Protein AF-A0A3N5ZFG3-F1 (afdb_monomer_lite)

Structure (mmCIF, N/CA/C/O backbone):
data_AF-A0A3N5ZFG3-F1
#
_entry.id   AF-A0A3N5ZFG3-F1
#
loop_
_atom_site.group_PDB
_atom_site.id
_atom_site.type_symbol
_atom_site.label_atom_id
_atom_site.label_alt_id
_atom_site.label_comp_id
_atom_site.label_asym_id
_atom_site.label_entity_id
_atom_site.label_seq_id
_atom_site.pdbx_PDB_ins_code
_atom_site.Cartn_x
_atom_site.Cartn_y
_atom_site.Cartn_z
_atom_site.occupancy
_atom_site.B_iso_or_equiv
_atom_site.auth_seq_id
_atom_site.auth_comp_id
_atom_site.auth_asym_id
_atom_site.auth_atom_id
_atom_site.pdbx_PDB_model_num
ATOM 1 N N . THR A 1 1 ? -42.993 -29.174 36.769 1.00 38.47 1 THR A N 1
ATOM 2 C CA . THR A 1 1 ? -41.606 -29.182 36.263 1.00 38.47 1 THR A CA 1
ATOM 3 C C . THR A 1 1 ? -41.515 -28.171 35.137 1.00 38.47 1 THR A C 1
ATOM 5 O O . THR A 1 1 ? -41.953 -28.451 34.031 1.00 38.47 1 THR A O 1
ATOM 8 N N . GLY A 1 2 ? -41.092 -26.941 35.447 1.00 38.31 2 GLY A N 1
ATOM 9 C CA . GLY A 1 2 ? -40.913 -25.899 34.428 1.00 38.31 2 GLY A CA 1
ATOM 10 C C . GLY A 1 2 ? -39.772 -26.259 33.468 1.00 38.31 2 GLY A C 1
ATOM 11 O O . GLY A 1 2 ? -38.894 -27.032 33.862 1.00 38.31 2 GLY A O 1
ATOM 12 N N . PRO A 1 3 ? -39.778 -25.748 32.225 1.00 35.75 3 PRO A N 1
ATOM 13 C CA . PRO A 1 3 ? -38.678 -25.976 31.302 1.00 35.75 3 PRO A CA 1
ATOM 14 C C . PRO A 1 3 ? -37.416 -25.351 31.898 1.00 35.75 3 PRO A C 1
ATOM 16 O O . PRO A 1 3 ? -37.413 -24.185 32.291 1.00 35.75 3 PRO A O 1
ATOM 19 N N . ALA A 1 4 ? -36.367 -26.160 32.025 1.00 33.09 4 ALA A N 1
ATOM 20 C CA . ALA A 1 4 ? -35.068 -25.707 32.488 1.00 33.09 4 ALA A CA 1
ATOM 21 C C . ALA A 1 4 ? -34.578 -24.571 31.580 1.00 33.09 4 ALA A C 1
ATOM 23 O O . ALA A 1 4 ? -34.534 -24.732 30.358 1.00 33.09 4 ALA A O 1
ATOM 24 N N . SER A 1 5 ? -34.217 -23.434 32.181 1.00 30.77 5 SER A N 1
ATOM 25 C CA . SER A 1 5 ? -33.457 -22.390 31.496 1.00 30.77 5 SER A CA 1
ATOM 26 C C . SER A 1 5 ? -32.253 -23.034 30.806 1.00 30.77 5 SER A C 1
ATOM 28 O O . SER A 1 5 ? -31.533 -23.794 31.464 1.00 30.77 5 SER A O 1
ATOM 30 N N . PRO A 1 6 ? -32.009 -22.761 29.513 1.00 35.91 6 PRO A N 1
ATOM 31 C CA . PRO A 1 6 ? -30.806 -23.245 28.864 1.00 35.91 6 PRO A CA 1
ATOM 32 C C . PRO A 1 6 ? -29.615 -22.658 29.622 1.00 35.91 6 PRO A C 1
ATOM 34 O O . PRO A 1 6 ? -29.534 -21.445 29.825 1.00 35.91 6 PRO A O 1
ATOM 37 N N . ALA A 1 7 ? -28.733 -23.534 30.105 1.00 31.91 7 ALA A N 1
ATOM 38 C CA . ALA A 1 7 ? -27.480 -23.133 30.722 1.00 31.91 7 ALA A CA 1
ATOM 39 C C . ALA A 1 7 ? -26.783 -22.134 29.790 1.00 31.91 7 ALA A C 1
ATOM 41 O O . ALA A 1 7 ? -26.634 -22.404 28.596 1.00 31.91 7 ALA A O 1
ATOM 42 N N . ALA A 1 8 ? -26.419 -20.967 30.324 1.00 31.44 8 ALA A N 1
ATOM 43 C CA . ALA A 1 8 ? -25.706 -19.945 29.578 1.00 31.44 8 ALA A CA 1
ATOM 44 C C . ALA A 1 8 ? -24.467 -20.583 28.937 1.00 31.44 8 ALA A C 1
ATOM 46 O O . ALA A 1 8 ? -23.589 -21.083 29.643 1.00 31.44 8 ALA A O 1
ATOM 47 N N . SER A 1 9 ? -24.413 -20.593 27.601 1.00 38.56 9 SER A N 1
ATOM 48 C CA . SER A 1 9 ? -23.176 -20.877 26.875 1.00 38.56 9 SER A CA 1
ATOM 49 C C . SER A 1 9 ? -22.059 -20.024 27.486 1.00 38.56 9 SER A C 1
ATOM 51 O O . SER A 1 9 ? -22.320 -18.854 27.784 1.00 38.56 9 SER A O 1
ATOM 53 N N . PRO A 1 10 ? -20.839 -20.562 27.682 1.00 42.78 10 PRO A N 1
ATOM 54 C CA . PRO A 1 10 ? -19.729 -19.765 28.193 1.00 42.78 10 PRO A CA 1
ATOM 55 C C . PRO A 1 10 ? -19.615 -18.499 27.341 1.00 42.78 10 PRO A C 1
ATOM 57 O O . PRO A 1 10 ? -19.587 -18.590 26.110 1.00 42.78 10 PRO A O 1
ATOM 60 N N . ALA A 1 11 ? -19.648 -17.333 27.995 1.00 57.22 11 ALA A N 1
ATOM 61 C CA . ALA A 1 11 ? -19.625 -16.043 27.318 1.00 57.22 11 ALA A CA 1
ATOM 62 C C . ALA A 1 11 ? -18.435 -16.018 26.351 1.00 57.22 11 ALA A C 1
ATOM 64 O O . ALA A 1 11 ? -17.303 -16.327 26.730 1.00 57.22 11 ALA A O 1
ATOM 65 N N . ALA A 1 12 ? -18.711 -15.747 25.076 1.00 64.56 12 ALA A N 1
ATOM 66 C CA . ALA A 1 12 ? -17.671 -15.706 24.064 1.00 64.56 12 ALA A CA 1
ATOM 67 C C . ALA A 1 12 ? -16.630 -14.631 24.429 1.00 64.56 12 ALA A C 1
ATOM 69 O O . ALA A 1 12 ? -17.005 -13.589 24.963 1.00 64.56 12 ALA A O 1
ATOM 70 N N . PRO A 1 13 ? -15.335 -14.863 24.157 1.00 75.25 13 PRO A N 1
ATOM 71 C CA . PRO A 1 13 ? -14.285 -13.946 24.582 1.00 75.25 13 PRO A CA 1
ATOM 72 C C . PRO A 1 13 ? -14.446 -12.576 23.915 1.00 75.25 13 PRO A C 1
ATOM 74 O O . PRO A 1 13 ? -14.653 -12.501 22.701 1.00 75.25 13 PRO A O 1
ATOM 77 N N . ALA A 1 14 ? -14.309 -11.513 24.711 1.00 90.12 14 ALA A N 1
ATOM 78 C CA . ALA A 1 14 ? -14.289 -10.140 24.226 1.00 90.12 14 ALA A CA 1
ATOM 79 C C . ALA A 1 14 ? -13.096 -9.903 23.286 1.00 90.12 14 ALA A C 1
ATOM 81 O O . ALA A 1 14 ? -12.023 -10.510 23.430 1.00 90.12 14 ALA A O 1
ATOM 82 N N . VAL A 1 15 ? -13.293 -9.011 22.318 1.00 96.44 15 VAL A N 1
ATOM 83 C CA . VAL A 1 15 ? -12.288 -8.651 21.316 1.00 96.44 15 VAL A CA 1
ATOM 84 C C . VAL A 1 15 ? -12.181 -7.133 21.224 1.00 96.44 15 VAL A C 1
ATOM 86 O O . VAL A 1 15 ? -13.189 -6.435 21.182 1.00 96.44 15 VAL A O 1
ATOM 89 N N . ALA A 1 16 ? -10.959 -6.619 21.165 1.00 98.19 16 ALA A N 1
ATOM 90 C CA . ALA A 1 16 ? -10.675 -5.215 20.919 1.00 98.19 16 ALA A CA 1
ATOM 91 C C . ALA A 1 16 ? -9.836 -5.065 19.647 1.00 98.19 16 ALA A C 1
ATOM 93 O O . ALA A 1 16 ? -8.921 -5.849 19.405 1.00 98.19 16 ALA A O 1
ATOM 94 N N . VAL A 1 17 ? -10.132 -4.046 18.850 1.00 98.50 17 VAL A N 1
ATOM 95 C CA . VAL A 1 17 ? -9.359 -3.637 17.681 1.00 98.50 17 VAL A CA 1
ATOM 96 C C . VAL A 1 17 ? -8.855 -2.224 17.929 1.00 98.50 17 VAL A C 1
ATOM 98 O O . VAL A 1 17 ? -9.651 -1.309 18.145 1.00 98.50 17 VAL A O 1
ATOM 101 N N . PHE A 1 18 ? -7.537 -2.062 17.908 1.00 98.50 18 PHE A N 1
ATOM 102 C CA . PHE A 1 18 ? -6.861 -0.779 18.024 1.00 98.50 18 PHE A CA 1
ATOM 103 C C . PHE A 1 18 ? -6.204 -0.442 16.688 1.00 98.50 18 PHE A C 1
ATOM 105 O O . PHE A 1 18 ? -5.164 -0.993 16.326 1.00 98.50 18 PHE A O 1
ATOM 112 N N . GLY A 1 19 ? -6.859 0.432 15.940 1.00 98.06 19 GLY A N 1
ATOM 113 C CA . GLY A 1 19 ? -6.378 0.961 14.682 1.00 98.06 19 GLY A CA 1
ATOM 114 C C . GLY A 1 19 ? -5.480 2.173 14.886 1.00 98.06 19 GLY A C 1
ATOM 115 O O . GLY A 1 19 ? -5.838 3.093 15.624 1.00 98.06 19 GLY A O 1
ATOM 116 N N . VAL A 1 20 ? -4.335 2.187 14.210 1.00 97.69 20 VAL A N 1
ATOM 117 C CA . VAL A 1 20 ? -3.479 3.371 14.077 1.00 97.69 20 VAL A CA 1
ATOM 118 C C . VAL A 1 20 ? -3.324 3.650 12.591 1.00 97.69 20 VAL A C 1
ATOM 120 O O . VAL A 1 20 ? -2.721 2.847 11.894 1.00 97.69 20 VAL A O 1
ATOM 123 N N . ASP A 1 21 ? -3.893 4.741 12.098 1.00 95.88 21 ASP A N 1
ATOM 124 C CA . ASP A 1 21 ? -3.828 5.138 10.688 1.00 95.88 21 ASP A CA 1
ATOM 125 C C . ASP A 1 21 ? -2.370 5.445 10.314 1.00 95.88 21 ASP A C 1
ATOM 127 O O . ASP A 1 21 ? -1.696 6.223 11.000 1.00 95.88 21 ASP A O 1
ATOM 131 N N . ALA A 1 22 ? -1.879 4.782 9.268 1.00 95.50 22 ALA A N 1
ATOM 132 C CA . ALA A 1 22 ? -0.536 4.948 8.711 1.00 95.50 22 ALA A CA 1
ATOM 133 C C . ALA A 1 22 ? 0.691 4.565 9.587 1.00 95.50 22 ALA A C 1
ATOM 135 O O . ALA A 1 22 ? 1.795 5.106 9.417 1.00 95.50 22 ALA A O 1
ATOM 136 N N . ALA A 1 23 ? 0.540 3.630 10.528 1.00 96.44 23 ALA A N 1
ATOM 137 C CA . ALA A 1 23 ? 1.638 3.108 11.341 1.00 96.44 23 ALA A CA 1
ATOM 138 C C . ALA A 1 23 ? 2.406 1.959 10.662 1.00 96.44 23 ALA A C 1
ATOM 140 O O . ALA A 1 23 ? 1.821 1.010 10.149 1.00 96.44 23 ALA A O 1
ATOM 141 N N . ASP A 1 24 ? 3.738 1.983 10.769 1.00 92.88 24 ASP A N 1
ATOM 142 C CA . ASP A 1 24 ? 4.634 1.015 10.126 1.00 92.88 24 ASP A CA 1
ATOM 143 C C . ASP A 1 24 ? 5.626 0.376 11.116 1.00 92.88 24 ASP A C 1
ATOM 145 O O . ASP A 1 24 ? 6.181 1.042 11.999 1.00 92.88 24 ASP A O 1
ATOM 149 N N . TRP A 1 25 ? 5.895 -0.925 10.946 1.00 93.00 25 TRP A N 1
ATOM 150 C CA . TRP A 1 25 ? 6.810 -1.674 11.813 1.00 93.00 25 TRP A CA 1
ATOM 151 C C . TRP A 1 25 ? 8.238 -1.137 11.828 1.00 93.00 25 TRP A C 1
ATOM 153 O O . TRP A 1 25 ? 8.874 -1.195 12.873 1.00 93.00 25 TRP A O 1
ATOM 163 N N . ARG A 1 26 ? 8.751 -0.603 10.721 1.00 90.50 26 ARG A N 1
ATOM 164 C CA . ARG A 1 26 ? 10.118 -0.072 10.627 1.00 90.50 26 ARG A CA 1
ATOM 165 C C . ARG A 1 26 ? 10.278 1.173 11.482 1.00 90.50 26 ARG A C 1
ATOM 167 O O . ARG A 1 26 ? 11.269 1.299 12.196 1.00 90.50 26 ARG A O 1
ATOM 174 N N . THR A 1 27 ? 9.294 2.071 11.440 1.00 92.25 27 THR A N 1
ATOM 175 C CA . THR A 1 27 ? 9.294 3.271 12.285 1.00 92.25 27 THR A CA 1
ATOM 176 C C . THR A 1 27 ? 9.166 2.883 13.752 1.00 92.25 27 THR A C 1
ATOM 178 O O . THR A 1 27 ? 9.900 3.404 14.590 1.00 92.25 27 THR A O 1
ATOM 181 N N . ILE A 1 28 ? 8.292 1.921 14.068 1.00 95.06 28 ILE A N 1
ATOM 182 C CA . ILE A 1 28 ? 8.171 1.385 15.429 1.00 95.06 28 ILE A CA 1
ATOM 183 C C . ILE A 1 28 ? 9.506 0.794 15.888 1.00 95.06 28 ILE A C 1
ATOM 185 O O . ILE A 1 28 ? 10.010 1.208 16.925 1.00 95.06 28 ILE A O 1
ATOM 189 N N . ASP A 1 29 ? 10.117 -0.108 15.120 1.00 92.56 29 ASP A N 1
ATOM 190 C CA . ASP A 1 29 ? 11.376 -0.774 15.474 1.00 92.56 29 ASP A CA 1
ATOM 191 C C . ASP A 1 29 ? 12.522 0.229 15.690 1.00 92.56 29 ASP A C 1
ATOM 193 O O . ASP A 1 29 ? 13.273 0.116 16.664 1.00 92.56 29 ASP A O 1
ATOM 197 N N . ALA A 1 30 ? 12.613 1.262 14.845 1.00 90.69 30 ALA A N 1
ATOM 198 C CA . ALA A 1 30 ? 13.563 2.355 15.026 1.00 90.69 30 ALA A CA 1
ATOM 199 C C . ALA A 1 30 ? 13.343 3.089 16.362 1.00 90.69 30 ALA A C 1
ATOM 201 O O . ALA A 1 30 ? 14.294 3.324 17.108 1.00 90.69 30 ALA A O 1
ATOM 202 N N . LEU A 1 31 ? 12.094 3.394 16.722 1.00 93.56 31 LEU A N 1
ATOM 203 C CA . LEU A 1 31 ? 11.762 4.062 17.985 1.00 93.56 31 LEU A CA 1
ATOM 204 C C . LEU A 1 31 ? 11.946 3.159 19.215 1.00 93.56 31 LEU A C 1
ATOM 206 O O . LEU A 1 31 ? 12.363 3.648 20.269 1.00 93.56 31 LEU A O 1
ATOM 210 N N . LEU A 1 32 ? 11.694 1.853 19.085 1.00 92.62 32 LEU A N 1
ATOM 211 C CA . LEU A 1 32 ? 11.932 0.863 20.139 1.00 92.62 32 LEU A CA 1
ATOM 212 C C . LEU A 1 32 ? 13.416 0.774 20.505 1.00 92.62 32 LEU A C 1
ATOM 214 O O . LEU A 1 32 ? 13.751 0.690 21.686 1.00 92.62 32 LEU A O 1
ATOM 218 N N . SER A 1 33 ? 14.306 0.853 19.510 1.00 80.62 33 SER A N 1
ATOM 219 C CA . SER A 1 33 ? 15.760 0.849 19.728 1.00 80.62 33 SER A CA 1
ATOM 220 C C . SER A 1 33 ? 16.240 2.011 20.613 1.00 80.62 33 SER A C 1
ATOM 222 O O . SER A 1 33 ? 17.230 1.883 21.330 1.00 80.62 33 SER A O 1
ATOM 224 N N . GLY A 1 34 ? 15.484 3.114 20.635 1.00 78.56 34 GLY A N 1
ATOM 225 C CA . GLY A 1 34 ? 15.702 4.272 21.502 1.00 78.56 34 GLY A CA 1
ATOM 226 C C . GLY A 1 34 ? 15.011 4.195 22.870 1.00 78.56 34 GLY A C 1
ATOM 227 O O . GLY A 1 34 ? 14.953 5.207 23.566 1.00 78.56 34 GLY A O 1
ATOM 228 N N . GLY A 1 35 ? 14.441 3.045 23.251 1.00 81.94 35 GLY A N 1
ATOM 229 C CA . GLY A 1 35 ? 13.757 2.852 24.536 1.00 81.94 35 GLY A CA 1
ATOM 230 C C . GLY A 1 35 ? 12.383 3.528 24.637 1.00 81.94 35 GLY A C 1
ATOM 231 O O . GLY A 1 35 ? 11.918 3.816 25.740 1.00 81.94 35 GLY A O 1
ATOM 232 N N . ARG A 1 36 ? 11.737 3.822 23.501 1.00 85.00 36 ARG A N 1
ATOM 233 C CA . ARG A 1 36 ? 10.403 4.445 23.433 1.00 85.00 36 ARG A CA 1
ATOM 234 C C . ARG A 1 36 ? 9.318 3.384 23.205 1.00 85.00 36 ARG A C 1
ATOM 236 O O . ARG A 1 36 ? 9.625 2.222 22.978 1.00 85.00 36 ARG A O 1
ATOM 243 N N . LEU A 1 37 ? 8.052 3.806 23.235 1.00 96.50 37 LEU A N 1
ATOM 244 C CA . LEU A 1 37 ? 6.869 3.004 22.878 1.00 96.50 37 LEU A CA 1
ATOM 245 C C . LEU A 1 37 ? 6.694 1.700 23.699 1.00 96.50 37 LEU A C 1
ATOM 247 O O . LEU A 1 37 ? 6.733 0.598 23.145 1.00 96.50 37 LEU A O 1
ATOM 251 N N . PRO A 1 38 ? 6.544 1.779 25.035 1.00 95.69 38 PRO A N 1
ATOM 252 C CA . PRO A 1 38 ? 6.457 0.600 25.899 1.00 95.69 38 PRO A CA 1
ATOM 253 C C . PRO A 1 38 ? 5.325 -0.382 25.556 1.00 95.69 38 PRO A C 1
ATOM 255 O O . PRO A 1 38 ? 5.500 -1.584 25.778 1.00 95.69 38 PRO A O 1
ATOM 258 N N . ALA A 1 39 ? 4.173 0.071 25.051 1.00 96.56 39 ALA A N 1
ATOM 259 C CA . ALA A 1 39 ? 3.087 -0.841 24.682 1.00 96.56 39 ALA A CA 1
ATOM 260 C C . ALA A 1 39 ? 3.424 -1.619 23.397 1.00 96.56 39 ALA A C 1
ATOM 262 O O . ALA A 1 39 ? 3.303 -2.848 23.369 1.00 96.56 39 ALA A O 1
ATOM 263 N N . PHE A 1 40 ? 3.943 -0.938 22.372 1.00 96.56 40 PHE A N 1
ATOM 264 C CA . PHE A 1 40 ? 4.449 -1.569 21.153 1.00 96.56 40 PHE A CA 1
ATOM 265 C C . PHE A 1 40 ? 5.655 -2.472 21.419 1.00 96.56 40 PHE A C 1
ATOM 267 O O . PHE A 1 40 ? 5.766 -3.518 20.785 1.00 96.56 40 PHE A O 1
ATOM 274 N N . ALA A 1 41 ? 6.521 -2.141 22.382 1.00 95.06 41 ALA A N 1
ATOM 275 C CA . ALA A 1 41 ? 7.635 -3.000 22.782 1.00 95.06 41 ALA A CA 1
ATOM 276 C C . ALA A 1 41 ? 7.132 -4.366 23.273 1.00 95.06 41 ALA A C 1
ATOM 278 O O . ALA A 1 41 ? 7.614 -5.413 22.835 1.00 95.06 41 ALA A O 1
ATOM 279 N N . ARG A 1 42 ? 6.109 -4.359 24.139 1.00 94.38 42 ARG A N 1
ATOM 280 C CA . ARG A 1 42 ? 5.483 -5.585 24.656 1.00 94.38 42 ARG A CA 1
ATOM 281 C C . ARG A 1 42 ? 4.755 -6.360 23.564 1.00 94.38 42 ARG A C 1
ATOM 283 O O . ARG A 1 42 ? 4.887 -7.580 23.507 1.00 94.38 42 ARG A O 1
ATOM 290 N N . LEU A 1 43 ? 4.066 -5.670 22.650 1.00 92.12 43 LEU A N 1
ATOM 291 C CA . LEU A 1 43 ? 3.521 -6.307 21.448 1.00 92.12 43 LEU A CA 1
ATOM 292 C C . LEU A 1 43 ? 4.625 -6.982 20.633 1.00 92.12 43 LEU A C 1
ATOM 294 O O . LEU A 1 43 ? 4.502 -8.153 20.288 1.00 92.12 43 LEU A O 1
ATOM 298 N N . ARG A 1 44 ? 5.733 -6.293 20.359 1.00 90.19 44 ARG A N 1
ATOM 299 C CA . ARG A 1 44 ? 6.827 -6.831 19.544 1.00 90.19 44 ARG A CA 1
ATOM 300 C C . ARG A 1 44 ? 7.450 -8.088 20.158 1.00 90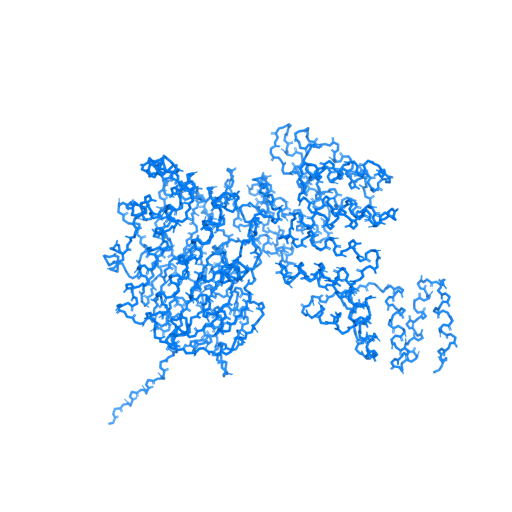.19 44 ARG A C 1
ATOM 302 O O . ARG A 1 44 ? 7.820 -8.998 19.423 1.00 90.19 44 ARG A O 1
ATOM 309 N N . GLN A 1 45 ? 7.542 -8.141 21.486 1.00 88.88 45 GLN A N 1
ATOM 310 C CA . GLN A 1 45 ? 8.197 -9.222 22.226 1.00 88.88 45 GLN A CA 1
ATOM 311 C C . GLN A 1 45 ? 7.295 -10.411 22.560 1.00 88.88 45 GLN A C 1
ATOM 313 O O . GLN A 1 45 ? 7.826 -11.479 22.861 1.00 88.88 45 GLN A O 1
ATOM 318 N N . ALA A 1 46 ? 5.969 -10.246 22.562 1.00 85.31 46 ALA A N 1
ATOM 319 C CA . ALA A 1 46 ? 5.100 -11.256 23.154 1.00 85.31 46 ALA A CA 1
ATOM 320 C C . ALA A 1 46 ? 3.736 -11.441 22.457 1.00 85.31 46 ALA A C 1
ATOM 322 O O . ALA A 1 46 ? 2.732 -11.758 23.102 1.00 85.31 46 ALA A O 1
ATOM 323 N N . SER A 1 47 ? 3.696 -11.236 21.134 1.00 87.06 47 SER A N 1
ATOM 324 C CA . SER A 1 47 ? 2.476 -11.323 20.320 1.00 87.06 47 SER A CA 1
ATOM 325 C C . SER A 1 47 ? 2.627 -12.167 19.053 1.00 87.06 47 SER A C 1
ATOM 327 O O . SER A 1 47 ? 3.726 -12.497 18.597 1.00 87.06 47 SER A O 1
ATOM 329 N N . LEU A 1 48 ? 1.475 -12.494 18.474 1.00 94.38 48 LEU A N 1
ATOM 330 C CA . LEU A 1 48 ? 1.359 -12.916 17.087 1.00 94.38 48 LEU A CA 1
ATOM 331 C C . LEU A 1 48 ? 1.395 -11.660 16.208 1.00 94.38 48 LEU A C 1
ATOM 333 O O . LEU A 1 48 ? 0.587 -10.759 16.415 1.00 94.38 48 LEU A O 1
ATOM 337 N N . ARG A 1 49 ? 2.313 -11.584 15.246 1.00 94.00 49 ARG A N 1
ATOM 338 C CA . ARG A 1 49 ? 2.563 -10.387 14.426 1.00 94.00 49 ARG A CA 1
ATOM 339 C C . ARG A 1 49 ? 2.582 -10.708 12.940 1.00 94.00 49 ARG A C 1
ATOM 341 O O . ARG A 1 49 ? 2.771 -11.853 12.564 1.00 94.00 49 ARG A O 1
ATOM 348 N N . GLY A 1 50 ? 2.417 -9.693 12.110 1.00 93.31 50 GLY A N 1
ATOM 349 C CA . GLY A 1 50 ? 2.553 -9.768 10.662 1.00 93.31 50 GLY A CA 1
ATOM 350 C C . GLY A 1 50 ? 2.557 -8.371 10.053 1.00 93.31 50 GLY A C 1
ATOM 351 O O . GLY A 1 50 ? 2.526 -7.368 10.773 1.00 93.31 50 GLY A O 1
ATOM 352 N N . THR A 1 51 ? 2.560 -8.301 8.730 1.00 93.69 51 THR A N 1
ATOM 353 C CA . THR A 1 51 ? 2.482 -7.035 7.990 1.00 93.69 51 THR A CA 1
ATOM 354 C C . THR A 1 51 ? 1.135 -6.964 7.301 1.00 93.69 51 THR A C 1
ATOM 356 O O . THR A 1 51 ? 0.822 -7.827 6.480 1.00 93.69 51 THR A O 1
ATOM 359 N N . LEU A 1 52 ? 0.327 -5.955 7.624 1.00 96.44 52 LEU A N 1
ATOM 360 C CA . LEU A 1 52 ? -0.891 -5.711 6.861 1.00 96.44 52 LEU A CA 1
ATOM 361 C C . LEU A 1 52 ? -0.489 -5.072 5.529 1.00 96.44 52 LEU A C 1
ATOM 363 O O . LEU A 1 52 ? 0.269 -4.107 5.524 1.00 96.44 52 LEU A O 1
ATOM 367 N N . ARG A 1 53 ? -0.947 -5.634 4.407 1.00 94.88 53 ARG A N 1
ATOM 368 C CA . ARG A 1 53 ? -0.710 -5.082 3.066 1.00 94.88 53 ARG A CA 1
ATOM 369 C C . ARG A 1 53 ? -2.038 -4.692 2.428 1.00 94.88 53 ARG A C 1
ATOM 371 O O . ARG A 1 53 ? -2.875 -5.562 2.180 1.00 94.88 53 ARG A O 1
ATOM 378 N N . ALA A 1 54 ? -2.207 -3.407 2.145 1.00 93.00 54 ALA A N 1
ATOM 379 C CA . ALA A 1 54 ? -3.324 -2.882 1.372 1.00 93.00 54 ALA A CA 1
ATOM 380 C C . ALA A 1 54 ? -2.922 -2.672 -0.092 1.00 93.00 54 ALA A C 1
ATOM 382 O O . ALA A 1 54 ? -1.773 -2.351 -0.399 1.00 93.00 54 ALA A O 1
ATOM 383 N N . ASP A 1 55 ? -3.878 -2.847 -1.002 1.00 87.81 55 ASP A N 1
ATOM 384 C CA . ASP A 1 55 ? -3.687 -2.501 -2.407 1.00 87.81 55 ASP A CA 1
ATOM 385 C C . ASP A 1 55 ? -4.198 -1.073 -2.664 1.00 87.81 55 ASP A C 1
ATOM 387 O O . ASP A 1 55 ? -5.187 -0.666 -2.048 1.00 87.81 55 ASP A O 1
ATOM 391 N N . PRO A 1 56 ? -3.557 -0.298 -3.560 1.00 84.88 56 PRO A N 1
ATOM 392 C CA . PRO A 1 56 ? -4.020 1.049 -3.862 1.00 84.88 56 PRO A CA 1
ATOM 393 C C . PRO A 1 56 ? -5.422 1.067 -4.512 1.00 84.88 56 PRO A C 1
ATOM 395 O O . PRO A 1 56 ? -5.815 0.080 -5.144 1.00 84.88 56 PRO A O 1
ATOM 398 N N . PRO A 1 57 ? -6.157 2.190 -4.421 1.00 86.12 57 PRO A N 1
ATOM 399 C CA . PRO A 1 57 ? -5.736 3.468 -3.847 1.00 86.12 57 PRO A CA 1
ATOM 400 C C . PRO A 1 57 ? -5.658 3.417 -2.314 1.00 86.12 57 PRO A C 1
ATOM 402 O O . PRO A 1 57 ? -6.572 2.940 -1.642 1.00 86.12 57 PRO A O 1
ATOM 405 N N . LEU A 1 58 ? -4.537 3.897 -1.763 1.00 88.12 58 LEU A N 1
ATOM 406 C CA . LEU A 1 58 ? -4.233 3.833 -0.329 1.00 88.12 58 LEU A CA 1
ATOM 407 C C . LEU A 1 58 ? -4.937 4.970 0.422 1.00 88.12 58 LEU A C 1
ATOM 409 O O . LEU A 1 58 ? -4.292 5.905 0.887 1.00 88.12 58 LEU A O 1
ATOM 413 N N . LEU A 1 59 ? -6.269 4.910 0.465 1.00 88.00 59 LEU A N 1
ATOM 414 C CA . LEU A 1 59 ? -7.123 5.899 1.120 1.00 88.00 59 LEU A CA 1
ATOM 415 C C . LEU A 1 59 ? -7.809 5.270 2.334 1.00 88.00 59 LEU A C 1
ATOM 417 O O . LEU A 1 59 ? -8.556 4.293 2.194 1.00 88.00 59 LEU A O 1
ATOM 421 N N . SER A 1 60 ? -7.618 5.874 3.507 1.00 91.94 60 SER A N 1
ATOM 422 C CA . SER A 1 60 ? -8.086 5.350 4.793 1.00 91.94 60 SER A CA 1
ATOM 423 C C . SER A 1 60 ? -9.586 4.979 4.795 1.00 91.94 60 SER A C 1
ATOM 425 O O . SER A 1 60 ? -9.916 3.854 5.182 1.00 91.94 60 SER A O 1
ATOM 427 N N . PRO A 1 61 ? -10.535 5.788 4.269 1.00 91.56 61 PRO A N 1
ATOM 428 C CA . PRO A 1 61 ? -11.951 5.406 4.246 1.00 91.56 61 PRO A CA 1
ATOM 429 C C . PRO A 1 61 ? -12.236 4.092 3.511 1.00 91.56 61 PRO A C 1
ATOM 431 O O . PRO A 1 61 ? -13.138 3.354 3.912 1.00 91.56 61 PRO A O 1
ATOM 434 N N . ILE A 1 62 ? -11.478 3.778 2.458 1.00 93.31 62 ILE A N 1
ATOM 435 C CA . ILE A 1 62 ? -11.635 2.537 1.691 1.00 93.31 62 ILE A CA 1
ATOM 436 C C . ILE A 1 62 ? -11.142 1.359 2.530 1.00 93.31 62 ILE A C 1
ATOM 438 O O . ILE A 1 62 ? -11.878 0.390 2.744 1.00 93.31 62 ILE A O 1
ATOM 442 N N . ILE A 1 63 ? -9.912 1.456 3.042 1.00 96.38 63 ILE A N 1
ATOM 443 C CA . ILE A 1 63 ? -9.249 0.338 3.712 1.00 96.38 63 ILE A CA 1
ATOM 444 C C . ILE A 1 63 ? -9.891 0.061 5.078 1.00 96.38 63 ILE A C 1
ATOM 446 O O . ILE A 1 63 ? -10.234 -1.085 5.369 1.00 96.38 63 ILE A O 1
ATOM 450 N N . TRP A 1 64 ? -10.163 1.083 5.894 1.00 97.31 64 TRP A N 1
ATOM 451 C CA . TRP A 1 64 ? -10.819 0.904 7.197 1.00 97.31 64 TRP A CA 1
ATOM 452 C C . TRP A 1 64 ? -12.263 0.403 7.080 1.00 97.31 64 TRP A C 1
ATOM 454 O O . TRP A 1 64 ? -12.727 -0.338 7.955 1.00 97.31 64 TRP A O 1
ATOM 464 N N . THR A 1 65 ? -12.973 0.734 5.993 1.00 97.25 65 THR A N 1
ATOM 465 C CA . THR A 1 65 ? -14.289 0.134 5.708 1.00 97.25 65 THR A CA 1
ATOM 466 C C . THR A 1 65 ? -14.146 -1.320 5.257 1.00 97.25 65 THR A C 1
ATOM 468 O O . THR A 1 65 ? -14.919 -2.170 5.704 1.00 97.25 65 THR A O 1
ATOM 471 N N . THR A 1 66 ? -13.133 -1.646 4.448 1.00 98.00 66 THR A N 1
ATOM 472 C CA . THR A 1 66 ? -12.798 -3.035 4.087 1.00 98.00 66 THR A CA 1
ATOM 473 C C . THR A 1 66 ? -12.524 -3.868 5.346 1.00 98.00 66 THR A C 1
ATOM 475 O O . THR A 1 66 ? -13.105 -4.939 5.511 1.00 98.00 66 THR A O 1
ATOM 478 N N . ILE A 1 67 ? -11.732 -3.347 6.290 1.00 98.44 67 ILE A N 1
ATOM 479 C CA . ILE A 1 67 ? -11.435 -3.992 7.582 1.00 98.44 67 ILE A CA 1
ATOM 480 C C . ILE A 1 67 ? -12.711 -4.214 8.401 1.00 98.44 67 ILE A C 1
ATOM 482 O O . ILE A 1 67 ? -12.933 -5.307 8.924 1.00 98.44 67 ILE A O 1
ATOM 486 N N . ALA A 1 68 ? -13.565 -3.192 8.510 1.00 98.25 68 ALA A N 1
ATOM 487 C CA . ALA A 1 68 ? -14.781 -3.254 9.321 1.00 98.25 68 ALA A CA 1
ATOM 488 C C . ALA A 1 68 ? -15.879 -4.143 8.733 1.00 98.25 68 ALA A C 1
ATOM 490 O O . ALA A 1 68 ? -16.765 -4.562 9.475 1.00 98.25 68 ALA A O 1
ATOM 491 N N . THR A 1 69 ? -15.853 -4.409 7.426 1.00 98.25 69 THR A N 1
ATOM 492 C CA . THR A 1 69 ? -16.909 -5.156 6.724 1.00 98.25 69 THR A CA 1
ATOM 493 C C . THR A 1 69 ? -16.454 -6.523 6.224 1.00 98.25 69 THR A C 1
ATOM 495 O O . THR A 1 69 ? -17.297 -7.371 5.946 1.00 98.25 69 THR A O 1
ATOM 498 N N . GLY A 1 70 ? -15.144 -6.769 6.103 1.00 97.88 70 GLY A N 1
ATOM 499 C CA . GLY A 1 70 ? -14.602 -7.971 5.463 1.00 97.88 70 GLY A CA 1
ATOM 500 C C . GLY A 1 70 ? -14.980 -8.087 3.982 1.00 97.88 70 GLY A C 1
ATOM 501 O O . GLY A 1 70 ? -14.953 -9.188 3.434 1.00 97.88 70 GLY A O 1
ATOM 502 N N . ARG A 1 71 ? -15.389 -6.979 3.350 1.00 97.19 71 ARG A N 1
ATOM 503 C CA . ARG A 1 71 ? -15.906 -6.908 1.977 1.00 97.19 71 ARG A CA 1
ATOM 504 C C . ARG A 1 71 ? -15.026 -6.042 1.099 1.00 97.19 71 ARG A C 1
ATOM 506 O O . ARG A 1 71 ? -14.308 -5.187 1.598 1.00 97.19 71 ARG A O 1
ATOM 513 N N . GLN A 1 72 ? -15.086 -6.275 -0.207 1.00 94.69 72 GLN A N 1
ATOM 514 C CA . GLN A 1 72 ? -14.309 -5.499 -1.169 1.00 94.69 72 GLN A CA 1
ATOM 515 C C . GLN A 1 72 ? -14.879 -4.076 -1.323 1.00 94.69 72 GLN A C 1
ATOM 517 O O . GLN A 1 72 ? -16.069 -3.868 -1.052 1.00 94.69 72 GLN A O 1
ATOM 522 N N . PRO A 1 73 ? -14.078 -3.102 -1.790 1.00 93.12 73 PRO A N 1
ATOM 523 C CA . PRO A 1 73 ? -14.532 -1.726 -1.986 1.00 93.12 73 PRO A CA 1
ATOM 524 C C . PRO A 1 73 ? -15.809 -1.578 -2.817 1.00 93.12 73 PRO A C 1
ATOM 526 O O . PRO A 1 73 ? -16.704 -0.814 -2.451 1.00 93.12 73 PRO A O 1
ATOM 529 N N . GLU A 1 74 ? -15.953 -2.343 -3.901 1.00 90.38 74 GLU A N 1
ATOM 530 C CA . GLU A 1 74 ? -17.152 -2.313 -4.744 1.00 90.38 74 GLU A CA 1
ATOM 531 C C . GLU A 1 74 ? -18.412 -2.860 -4.051 1.00 90.38 74 GLU A C 1
ATOM 533 O O . GLU A 1 74 ? -19.530 -2.432 -4.366 1.00 90.38 74 GLU A O 1
ATOM 538 N N . ASP A 1 75 ? -18.228 -3.770 -3.091 1.00 93.69 75 ASP A N 1
ATOM 539 C CA . ASP A 1 75 ? -19.305 -4.397 -2.334 1.00 93.69 75 ASP A CA 1
ATOM 540 C C . ASP A 1 75 ? -19.806 -3.446 -1.253 1.00 93.69 75 ASP A C 1
ATOM 542 O O . ASP A 1 75 ? -21.009 -3.205 -1.147 1.00 93.69 75 ASP A O 1
ATOM 546 N N . HIS A 1 76 ? -18.890 -2.885 -0.454 1.00 94.50 76 HIS A N 1
ATOM 547 C CA . HIS A 1 76 ? -19.266 -1.983 0.630 1.00 94.50 76 HIS A CA 1
ATOM 548 C C . HIS A 1 76 ? -19.548 -0.556 0.151 1.00 94.50 76 HIS A C 1
ATOM 550 O O . HIS A 1 76 ? -20.245 0.169 0.851 1.00 94.50 76 HIS A O 1
ATOM 556 N N . GLY A 1 77 ? -19.077 -0.148 -1.031 1.00 90.81 77 GLY A N 1
ATOM 557 C CA . GLY A 1 77 ? -19.459 1.104 -1.697 1.00 90.81 77 GLY A CA 1
ATOM 558 C C . GLY A 1 77 ? -18.760 2.376 -1.202 1.00 90.81 77 GLY A C 1
ATOM 559 O O . GLY A 1 77 ? -19.121 3.464 -1.644 1.00 90.81 77 GLY A O 1
ATOM 560 N N . VAL A 1 78 ? -17.759 2.258 -0.325 1.00 91.44 78 VAL A N 1
ATOM 561 C CA . VAL A 1 78 ? -16.940 3.392 0.145 1.00 91.44 78 VAL A CA 1
ATOM 562 C C . VAL A 1 78 ? -15.659 3.416 -0.676 1.00 91.44 78 VAL A C 1
ATOM 564 O O . VAL A 1 78 ? -14.874 2.477 -0.606 1.00 91.44 78 VAL A O 1
ATOM 567 N N . LEU A 1 79 ? -15.481 4.459 -1.483 1.00 88.75 79 LEU A N 1
ATOM 568 C CA . LEU A 1 79 ? -14.474 4.485 -2.552 1.00 88.75 79 LEU A CA 1
ATOM 569 C C . LEU A 1 79 ? -13.605 5.750 -2.536 1.00 88.75 79 LEU A C 1
ATOM 571 O O . LEU A 1 79 ? -12.778 5.914 -3.424 1.00 88.75 79 LEU A O 1
ATOM 575 N N . ASP A 1 80 ? -13.816 6.664 -1.585 1.00 86.94 80 ASP A N 1
ATOM 576 C CA . ASP A 1 80 ? -13.112 7.948 -1.480 1.00 86.94 80 ASP A CA 1
ATOM 577 C C . ASP A 1 80 ? -13.408 8.619 -0.115 1.00 86.94 80 ASP A C 1
ATOM 579 O O . ASP A 1 80 ? -14.322 8.204 0.604 1.00 86.94 80 ASP A O 1
ATOM 583 N N . PHE A 1 81 ? -12.680 9.688 0.214 1.00 83.69 81 PHE A N 1
ATOM 584 C CA . PHE A 1 81 ? -13.018 10.670 1.247 1.00 83.69 81 PHE A CA 1
ATOM 585 C C . PHE A 1 81 ? -14.245 11.522 0.885 1.00 83.69 81 PHE A C 1
ATOM 587 O O . PHE A 1 81 ? -14.940 11.999 1.787 1.00 83.69 81 PHE A O 1
ATOM 594 N N . MET A 1 82 ? -14.533 11.710 -0.408 1.00 80.38 82 MET A N 1
ATOM 595 C CA . MET A 1 82 ? -15.667 12.500 -0.905 1.00 80.38 82 MET A CA 1
ATOM 596 C C . MET A 1 82 ? -16.607 11.659 -1.776 1.00 80.38 82 MET A C 1
ATOM 598 O O . MET A 1 82 ? -16.185 10.979 -2.705 1.00 80.38 82 MET A O 1
ATOM 602 N N . VAL A 1 83 ? -17.912 11.734 -1.521 1.00 77.88 83 VAL A N 1
ATOM 603 C CA . VAL A 1 83 ? -18.934 10.976 -2.255 1.00 77.88 83 VAL A CA 1
ATOM 604 C C . VAL A 1 83 ? -19.816 11.903 -3.089 1.00 77.88 83 VAL A C 1
ATOM 606 O O . VAL A 1 83 ? -20.219 12.981 -2.640 1.00 77.88 83 VAL A O 1
ATOM 609 N N . ASP A 1 84 ? -20.116 11.484 -4.320 1.00 73.56 84 ASP A N 1
ATOM 610 C CA . ASP A 1 84 ? -21.015 12.207 -5.220 1.00 73.56 84 ASP A CA 1
ATOM 611 C C . ASP A 1 84 ? -22.476 12.014 -4.785 1.00 73.56 84 ASP A C 1
ATOM 613 O O . ASP A 1 84 ? -22.954 10.885 -4.650 1.00 73.56 84 ASP A O 1
ATOM 617 N N . VAL A 1 85 ? -23.216 13.115 -4.626 1.00 71.31 85 VAL A N 1
ATOM 618 C CA . VAL A 1 85 ? -24.671 13.082 -4.417 1.00 71.31 85 VAL A CA 1
ATOM 619 C C . VAL A 1 85 ? -25.365 13.316 -5.764 1.00 71.31 85 VAL A C 1
ATOM 621 O O . VAL A 1 85 ? -25.087 14.333 -6.403 1.00 71.31 85 VAL A O 1
ATOM 624 N N . PRO A 1 86 ? -26.280 12.437 -6.220 1.00 66.50 86 PRO A N 1
ATOM 625 C CA . PRO A 1 86 ? -26.997 12.636 -7.480 1.00 66.50 86 PRO A CA 1
ATOM 626 C C . PRO A 1 86 ? -27.688 14.006 -7.547 1.00 66.50 86 PRO A C 1
ATOM 628 O O . PRO A 1 86 ? -28.526 14.326 -6.707 1.00 66.50 86 PRO A O 1
ATOM 631 N N . GLY A 1 87 ? -27.329 14.822 -8.544 1.00 63.97 87 GLY A N 1
ATOM 632 C CA . GLY A 1 87 ? -27.879 16.173 -8.729 1.00 63.97 87 GLY A CA 1
ATOM 633 C C . GLY A 1 87 ? -27.459 17.201 -7.666 1.00 63.97 87 GLY A C 1
ATOM 634 O O . GLY A 1 87 ? -28.007 18.302 -7.648 1.00 63.97 87 GLY A O 1
ATOM 635 N N . GLY A 1 88 ? -26.511 16.861 -6.787 1.00 68.81 88 GLY A N 1
ATOM 636 C CA . GLY A 1 88 ? -26.037 17.700 -5.688 1.00 68.81 88 GLY A CA 1
ATOM 637 C C . GLY A 1 88 ? -24.510 17.853 -5.654 1.00 68.81 88 GLY A C 1
ATOM 638 O O . GLY A 1 88 ? -23.800 17.294 -6.489 1.00 68.81 88 GLY A O 1
ATOM 639 N N . PRO A 1 89 ? -23.977 18.638 -4.699 1.00 69.56 89 PRO A N 1
ATOM 640 C CA . PRO A 1 89 ? -22.537 18.759 -4.505 1.00 69.56 89 PRO A CA 1
ATOM 641 C C . PRO A 1 89 ? -21.951 17.479 -3.895 1.00 69.56 89 PRO A C 1
ATOM 643 O O . PRO A 1 89 ? -22.654 16.737 -3.209 1.00 69.56 89 PRO A O 1
ATOM 646 N N . GLN A 1 90 ? -20.641 17.273 -4.054 1.00 75.00 90 GLN A N 1
ATOM 647 C CA . GLN A 1 90 ? -19.930 16.267 -3.268 1.00 75.00 90 GLN A CA 1
ATOM 648 C C . GLN A 1 90 ? -20.048 16.555 -1.770 1.00 75.00 90 GLN A C 1
ATOM 650 O O . GLN A 1 90 ? -20.025 17.714 -1.325 1.00 75.00 90 GLN A O 1
ATOM 655 N N . VAL A 1 91 ? -20.151 15.482 -0.993 1.00 77.00 91 VAL A N 1
ATOM 656 C CA . VAL A 1 91 ? -20.152 15.529 0.468 1.00 77.00 91 VAL A CA 1
ATOM 657 C C . VAL A 1 91 ? -19.076 14.601 1.020 1.00 77.00 91 VAL A C 1
ATOM 659 O O . VAL A 1 91 ? -18.731 13.618 0.373 1.00 77.00 91 VAL A O 1
ATOM 662 N N . PRO A 1 92 ? -18.538 14.882 2.212 1.00 80.06 92 PRO A N 1
ATOM 663 C CA . PRO A 1 92 ? -17.610 13.968 2.864 1.00 80.06 92 PRO A CA 1
ATOM 664 C C . PRO A 1 92 ? -18.256 12.612 3.123 1.00 80.06 92 PRO A C 1
ATOM 666 O O . PRO A 1 92 ? -19.451 12.548 3.441 1.00 80.06 92 PRO A O 1
ATOM 669 N N . VAL A 1 93 ? -17.451 11.558 3.019 1.00 84.81 93 VAL A N 1
ATOM 670 C CA . VAL A 1 93 ? -17.858 10.175 3.255 1.00 84.81 93 VAL A CA 1
ATOM 671 C C . VAL A 1 93 ? -18.607 10.033 4.584 1.00 84.81 93 VAL A C 1
ATOM 673 O O . VAL A 1 93 ? -18.379 10.756 5.562 1.00 84.81 93 VAL A O 1
ATOM 676 N N . HIS A 1 94 ? -19.590 9.141 4.590 1.00 85.88 94 HIS A N 1
ATOM 677 C CA . HIS A 1 94 ? -20.492 8.928 5.711 1.00 85.88 94 HIS A CA 1
ATOM 678 C C . HIS A 1 94 ? -21.060 7.504 5.677 1.00 85.88 94 HIS A C 1
ATOM 680 O O . HIS A 1 94 ? -21.086 6.871 4.623 1.00 85.88 94 HIS A O 1
ATOM 686 N N . GLY A 1 95 ? -21.585 7.016 6.801 1.00 86.50 95 GLY A N 1
ATOM 687 C CA . GLY A 1 95 ? -22.145 5.665 6.930 1.00 86.50 95 GLY A CA 1
ATOM 688 C C . GLY A 1 95 ? -23.221 5.364 5.894 1.00 86.50 95 GLY A C 1
ATOM 689 O O . GLY A 1 95 ? -23.298 4.256 5.383 1.00 86.50 95 GLY A O 1
ATOM 690 N N . GLY A 1 96 ? -23.961 6.387 5.456 1.00 84.50 96 GLY A N 1
ATOM 691 C CA . GLY A 1 96 ? -25.001 6.203 4.447 1.00 84.50 96 GLY A CA 1
ATOM 692 C C . GLY A 1 96 ? -24.579 5.818 3.030 1.00 84.50 96 GLY A C 1
ATOM 693 O O . GLY A 1 96 ? -25.449 5.496 2.227 1.00 84.50 96 GLY A O 1
ATOM 694 N N . VAL A 1 97 ? -23.285 5.826 2.705 1.00 85.88 97 VAL A N 1
ATOM 695 C CA . VAL A 1 97 ? -22.806 5.231 1.444 1.00 85.88 97 VAL A CA 1
ATOM 696 C C . VAL A 1 97 ? -22.379 3.771 1.598 1.00 85.88 97 VAL A C 1
ATOM 698 O O . VAL A 1 97 ? -22.231 3.072 0.595 1.00 85.88 97 VAL A O 1
ATOM 701 N N . ARG A 1 98 ? -22.214 3.291 2.838 1.00 92.38 98 ARG A N 1
ATOM 702 C CA . ARG A 1 98 ? -21.853 1.905 3.124 1.00 92.38 98 ARG A CA 1
ATOM 703 C C . ARG A 1 98 ? -23.041 0.998 2.799 1.00 92.38 98 ARG A C 1
ATOM 705 O O . ARG A 1 98 ? -24.143 1.206 3.287 1.00 92.38 98 ARG A O 1
ATOM 712 N N . ARG A 1 99 ? -22.828 -0.020 1.968 1.00 93.19 99 ARG A N 1
ATOM 713 C CA . ARG A 1 99 ? -23.893 -0.913 1.466 1.00 93.19 99 ARG A CA 1
ATOM 714 C C . ARG A 1 99 ? -24.089 -2.174 2.300 1.00 93.19 99 ARG A C 1
ATOM 716 O O . ARG A 1 99 ? -25.125 -2.821 2.188 1.00 93.19 99 ARG A O 1
ATOM 723 N N . VAL A 1 100 ? -23.111 -2.534 3.124 1.00 95.88 100 VAL A N 1
ATOM 724 C CA . VAL A 1 100 ? -23.063 -3.793 3.884 1.00 95.88 100 VAL A CA 1
ATOM 725 C C . VAL A 1 100 ? -22.811 -3.519 5.361 1.00 95.88 100 VAL A C 1
ATOM 727 O O . VAL A 1 100 ? -22.207 -2.503 5.714 1.00 95.88 100 VAL A O 1
ATOM 730 N N . LYS A 1 101 ? -23.267 -4.428 6.224 1.00 96.75 101 LYS A N 1
ATOM 731 C CA . LYS A 1 101 ? -23.082 -4.292 7.671 1.00 96.75 101 LYS A CA 1
ATOM 732 C C . LYS A 1 101 ? -21.608 -4.303 8.065 1.00 96.75 101 LYS A C 1
ATOM 734 O O . LYS A 1 101 ? -20.828 -5.114 7.564 1.00 96.75 101 LYS A O 1
ATOM 739 N N . ALA A 1 102 ? -21.254 -3.433 9.002 1.00 97.50 102 ALA A N 1
ATOM 740 C CA . ALA A 1 102 ? -19.958 -3.444 9.665 1.00 97.50 102 ALA A CA 1
ATOM 741 C C . ALA A 1 102 ? -19.955 -4.363 10.902 1.00 97.50 102 ALA A C 1
ATOM 743 O O . ALA A 1 102 ? -20.999 -4.804 11.389 1.00 97.50 102 ALA A O 1
ATOM 744 N N . ALA A 1 103 ? -18.767 -4.632 11.441 1.00 98.00 103 ALA A N 1
ATOM 745 C CA . ALA A 1 103 ? -18.549 -5.508 12.590 1.00 98.00 103 ALA A CA 1
ATOM 746 C C . ALA A 1 103 ? -19.433 -5.159 13.800 1.00 98.00 103 ALA A C 1
ATOM 748 O O . ALA A 1 103 ? -20.016 -6.045 14.421 1.00 98.00 103 ALA A O 1
ATOM 749 N N . TRP A 1 104 ? -19.584 -3.874 14.122 1.00 97.44 104 TRP A N 1
ATOM 750 C CA . TRP A 1 104 ? -20.379 -3.435 15.270 1.00 97.44 104 TRP A CA 1
ATOM 751 C C . TRP A 1 104 ? -21.880 -3.687 15.108 1.00 97.44 104 TRP A C 1
ATOM 753 O O . TRP A 1 104 ? -22.543 -4.025 16.088 1.00 97.44 104 TRP A O 1
ATOM 763 N N . GLU A 1 105 ? -22.409 -3.598 13.885 1.00 97.19 105 GLU A N 1
ATOM 764 C CA . GLU A 1 105 ? -23.789 -3.993 13.579 1.00 97.19 105 GLU A CA 1
ATOM 765 C C . GLU A 1 105 ? -23.951 -5.507 13.767 1.00 97.19 105 GLU A C 1
ATOM 767 O O . GLU A 1 105 ? -24.875 -5.949 14.443 1.00 97.19 105 GLU A O 1
ATOM 772 N N . ILE A 1 106 ? -23.002 -6.304 13.259 1.00 97.75 106 ILE A N 1
ATOM 773 C CA . ILE A 1 106 ? -23.034 -7.772 13.366 1.00 97.75 106 ILE A CA 1
ATOM 774 C C . ILE A 1 106 ? -22.987 -8.235 14.833 1.00 97.75 106 ILE A C 1
ATOM 776 O O . ILE A 1 106 ? -23.747 -9.121 15.229 1.00 97.75 106 ILE A O 1
ATOM 780 N N . TRP A 1 107 ? -22.127 -7.637 15.665 1.00 97.56 107 TRP A N 1
ATOM 781 C CA . TRP A 1 107 ? -22.091 -7.941 17.102 1.00 97.56 107 TRP A CA 1
ATOM 782 C C . TRP A 1 107 ? -23.378 -7.508 17.805 1.00 97.56 107 TRP A C 1
ATOM 784 O O . TRP A 1 107 ? -23.914 -8.265 18.617 1.00 97.56 107 TRP A O 1
ATOM 794 N N . SER A 1 108 ? -23.887 -6.318 17.484 1.00 96.75 108 SER A N 1
ATOM 795 C CA . SER A 1 108 ? -25.129 -5.799 18.055 1.00 96.75 108 SER A CA 1
ATOM 796 C C . SER A 1 108 ? -26.327 -6.698 17.737 1.00 96.75 108 SER A C 1
ATOM 798 O O . SER A 1 108 ? -27.092 -7.031 18.643 1.00 96.75 108 SER A O 1
ATOM 800 N N . ASP A 1 109 ? -26.459 -7.148 16.487 1.00 96.38 109 ASP A N 1
ATOM 801 C CA . ASP A 1 109 ? -27.509 -8.074 16.044 1.00 96.38 109 ASP A CA 1
ATOM 802 C C . ASP A 1 109 ? -27.424 -9.427 16.763 1.00 96.38 109 ASP A C 1
ATOM 804 O O . ASP A 1 109 ? -28.443 -10.052 17.056 1.00 96.38 109 ASP A O 1
ATOM 808 N N . ALA A 1 110 ? -26.211 -9.859 17.122 1.00 95.94 110 ALA A N 1
ATOM 809 C CA . ALA A 1 110 ? -25.974 -11.028 17.968 1.00 95.94 110 ALA A CA 1
ATOM 810 C C . ALA A 1 110 ? -26.237 -10.766 19.467 1.00 95.94 110 ALA A C 1
ATOM 812 O O . ALA A 1 110 ? -25.911 -11.600 20.316 1.00 95.94 110 ALA A O 1
ATOM 813 N N . GLY A 1 111 ? -26.799 -9.605 19.813 1.00 96.12 111 GLY A N 1
ATOM 814 C CA . GLY A 1 111 ? -27.108 -9.205 21.176 1.00 96.12 111 GLY A CA 1
ATOM 815 C C . GLY A 1 111 ? -25.876 -8.855 22.006 1.00 96.12 111 GLY A C 1
ATOM 816 O O . GLY A 1 111 ? -25.955 -8.924 23.229 1.00 96.12 111 GLY A O 1
ATOM 817 N N . ARG A 1 112 ? -24.747 -8.483 21.403 1.00 96.25 112 ARG A N 1
ATOM 818 C CA . ARG A 1 112 ? -23.505 -8.163 22.124 1.00 96.25 112 ARG A CA 1
ATOM 819 C C . ARG A 1 112 ? -23.287 -6.661 22.241 1.00 96.25 112 ARG A C 1
ATOM 821 O O . ARG A 1 112 ? -23.727 -5.903 21.381 1.00 96.25 112 ARG A O 1
ATOM 828 N N . ARG A 1 113 ? -22.642 -6.225 23.326 1.00 96.81 113 ARG A N 1
ATOM 829 C CA . ARG A 1 113 ? -22.332 -4.810 23.558 1.00 96.81 113 ARG A CA 1
ATOM 830 C C . ARG A 1 113 ? -21.102 -4.385 22.769 1.00 96.81 113 ARG A C 1
ATOM 832 O O . ARG A 1 113 ? -20.087 -5.074 22.816 1.00 96.81 113 ARG A O 1
ATOM 839 N N . VAL A 1 114 ? -21.163 -3.228 22.120 1.00 97.94 114 VAL A N 1
ATOM 840 C CA . VAL A 1 114 ? -20.046 -2.680 21.337 1.00 97.94 114 VAL A CA 1
ATOM 841 C C . VAL A 1 114 ? -19.626 -1.293 21.823 1.00 97.94 114 VAL A C 1
ATOM 843 O O . VAL A 1 114 ? -20.444 -0.539 22.348 1.00 97.94 114 VAL A O 1
ATOM 846 N N . LEU A 1 115 ? -18.356 -0.953 21.632 1.00 98.06 115 LEU A N 1
ATOM 847 C CA . LEU A 1 115 ? -17.826 0.404 21.726 1.00 98.06 115 LEU A CA 1
ATOM 848 C C . LEU A 1 115 ? -17.056 0.704 20.439 1.00 98.06 115 LEU A C 1
ATOM 850 O O . LEU A 1 115 ? -16.070 0.029 20.155 1.00 98.06 115 LEU A O 1
ATOM 854 N N . VAL A 1 116 ? -17.489 1.704 19.674 1.00 98.19 116 VAL A N 1
ATOM 855 C CA . VAL A 1 116 ? -16.809 2.147 18.447 1.00 98.19 116 VAL A CA 1
ATOM 856 C C . VAL A 1 116 ? -16.481 3.627 18.553 1.00 98.19 116 VAL A C 1
ATOM 858 O O . VAL A 1 116 ? -17.374 4.426 18.826 1.00 98.19 116 VAL A O 1
ATOM 861 N N . THR A 1 117 ? -15.227 4.012 18.330 1.00 96.06 117 THR A N 1
ATOM 862 C CA . THR A 1 117 ? -14.804 5.420 18.396 1.00 96.06 117 THR A CA 1
ATOM 863 C C . THR A 1 117 ? -13.825 5.758 17.280 1.00 96.06 117 THR A C 1
ATOM 865 O O . THR A 1 117 ? -12.863 5.020 17.064 1.00 96.06 117 THR A O 1
ATOM 868 N N . GLY A 1 118 ? -14.038 6.881 16.595 1.00 90.75 118 GLY A N 1
ATOM 869 C CA . GLY A 1 118 ? -13.089 7.401 15.602 1.00 90.75 118 GLY A CA 1
ATOM 870 C C . GLY A 1 118 ? -12.991 6.586 14.309 1.00 90.75 118 GLY A C 1
ATOM 871 O O . GLY A 1 118 ? -12.177 6.901 13.452 1.00 90.75 118 GLY A O 1
ATOM 872 N N . TRP A 1 119 ? -13.808 5.542 14.148 1.00 95.00 119 TRP A N 1
ATOM 873 C CA . TRP A 1 119 ? -13.772 4.693 12.961 1.00 95.00 119 TRP A CA 1
ATOM 874 C C . TRP A 1 119 ? -14.371 5.411 11.749 1.00 95.00 119 TRP A C 1
ATOM 876 O O . TRP A 1 119 ? -15.428 6.034 11.861 1.00 95.00 119 TRP A O 1
ATOM 886 N N . TRP A 1 120 ? -13.729 5.299 10.589 1.00 90.62 120 TRP A N 1
ATOM 887 C CA . TRP A 1 120 ? -14.141 5.994 9.369 1.00 90.62 120 TRP A CA 1
ATOM 888 C C . TRP A 1 120 ? -15.574 5.668 8.926 1.00 90.62 120 TRP A C 1
ATOM 890 O O . TRP A 1 120 ? -16.037 4.530 9.046 1.00 90.62 120 TRP A O 1
ATOM 900 N N . ALA A 1 121 ? -16.251 6.676 8.361 1.00 87.50 121 ALA A N 1
ATOM 901 C CA . ALA A 1 121 ? -17.593 6.562 7.782 1.00 87.50 121 ALA A CA 1
ATOM 902 C C . ALA A 1 121 ? -18.647 6.053 8.785 1.00 87.50 121 ALA A C 1
ATOM 904 O O . ALA A 1 121 ? -19.512 5.241 8.449 1.00 87.50 121 ALA A O 1
ATOM 905 N N . THR A 1 122 ? -18.587 6.550 10.022 1.00 90.69 122 THR A N 1
ATOM 906 C CA . THR A 1 122 ? -19.519 6.184 11.102 1.00 90.69 122 THR A CA 1
ATOM 907 C C . THR A 1 122 ? -20.536 7.269 11.423 1.00 90.69 122 THR A C 1
ATOM 909 O O . THR A 1 122 ? -21.350 7.080 12.317 1.00 90.69 122 THR A O 1
ATOM 912 N N . TRP A 1 123 ? -20.531 8.398 10.710 1.00 88.44 123 TRP A N 1
ATOM 913 C CA . TRP A 1 123 ? -21.616 9.375 10.798 1.00 88.44 123 TRP A CA 1
ATOM 914 C C . TRP A 1 123 ? -22.730 9.102 9.773 1.00 88.44 123 TRP A C 1
ATOM 916 O O . TRP A 1 123 ? -22.405 8.905 8.604 1.00 88.44 123 TRP A O 1
ATOM 926 N N . PRO A 1 124 ? -24.023 9.216 10.121 1.00 89.19 124 PRO A N 1
ATOM 927 C CA . PRO A 1 124 ? -24.553 9.243 11.482 1.00 89.19 124 PRO A CA 1
ATOM 928 C C . PRO A 1 124 ? -24.248 7.933 12.219 1.00 89.19 124 PRO A C 1
ATOM 930 O O . PRO A 1 124 ? -24.210 6.879 11.591 1.00 89.19 124 PRO A O 1
ATOM 933 N N . ALA A 1 125 ? -24.058 8.017 13.537 1.00 91.88 125 ALA A N 1
ATOM 934 C CA . ALA A 1 125 ? -23.747 6.880 14.395 1.00 91.88 125 ALA A CA 1
ATOM 935 C C . ALA A 1 125 ? -24.804 5.773 14.260 1.00 91.88 125 ALA A C 1
ATOM 937 O O . ALA A 1 125 ? -26.005 6.017 14.417 1.00 91.88 125 ALA A O 1
ATOM 938 N N . ASP A 1 126 ? -24.340 4.555 13.978 1.00 92.69 126 ASP A N 1
ATOM 939 C CA . ASP A 1 126 ? -25.200 3.387 13.810 1.00 92.69 126 ASP A CA 1
ATOM 940 C C . ASP A 1 126 ? -25.935 3.027 15.104 1.00 92.69 126 ASP A C 1
ATOM 942 O O . ASP A 1 126 ? -25.388 3.109 16.208 1.00 92.69 126 ASP A O 1
ATOM 946 N N . ARG A 1 127 ? -27.183 2.566 14.966 1.00 92.81 127 ARG A N 1
ATOM 947 C CA . ARG A 1 127 ? -27.974 2.092 16.105 1.00 92.81 127 ARG A CA 1
ATOM 948 C C . ARG A 1 127 ? -27.498 0.707 16.517 1.00 92.81 127 ARG A C 1
ATOM 950 O O . ARG A 1 127 ? -27.780 -0.277 15.841 1.00 92.81 127 ARG A O 1
ATOM 957 N N . VAL A 1 128 ? -26.821 0.638 17.655 1.00 95.06 128 VAL A N 1
ATOM 958 C CA . VAL A 1 128 ? -26.251 -0.601 18.195 1.00 95.06 128 VAL A CA 1
ATOM 959 C C . VAL A 1 128 ? -26.606 -0.814 19.664 1.00 95.06 128 VAL A C 1
ATOM 961 O O . VAL A 1 128 ? -26.980 0.110 20.389 1.00 95.06 128 VAL A O 1
ATOM 964 N N . ARG A 1 129 ? -26.436 -2.043 20.148 1.00 96.38 129 ARG A N 1
ATOM 965 C CA . ARG A 1 129 ? -26.355 -2.334 21.576 1.00 96.38 129 ARG A CA 1
ATOM 966 C C . ARG A 1 129 ? -24.976 -1.892 22.073 1.00 96.38 129 ARG A C 1
ATOM 968 O O . ARG A 1 129 ? -24.008 -2.623 21.926 1.00 96.38 129 ARG A O 1
ATOM 975 N N . GLY A 1 130 ? -24.872 -0.710 22.667 1.00 96.06 130 GLY A N 1
ATOM 976 C CA . GLY A 1 130 ? -23.595 -0.144 23.112 1.00 96.06 130 GLY A CA 1
ATOM 977 C C . GLY A 1 130 ? -23.428 1.292 22.638 1.00 96.06 130 GLY A C 1
ATOM 978 O O . GLY A 1 130 ? -24.431 1.979 22.470 1.00 96.06 130 GLY A O 1
ATOM 979 N N . VAL A 1 131 ? -22.185 1.730 22.433 1.00 97.31 131 VAL A N 1
ATOM 980 C CA . VAL A 1 131 ? -21.861 3.125 22.112 1.00 97.31 131 VAL A CA 1
ATOM 981 C C . VAL A 1 131 ? -21.084 3.233 20.804 1.00 97.31 131 VAL A C 1
ATOM 983 O O . VAL A 1 131 ? -20.105 2.522 20.589 1.00 97.31 131 VAL A O 1
ATOM 986 N N . VAL A 1 132 ? -21.508 4.153 19.940 1.00 96.81 132 VAL A N 1
ATOM 987 C CA . VAL A 1 132 ? -20.770 4.573 18.741 1.00 96.81 132 VAL A CA 1
ATOM 988 C C . VAL A 1 132 ? -20.539 6.069 18.842 1.00 96.81 132 VAL A C 1
ATOM 990 O O . VAL A 1 132 ? -21.491 6.834 18.979 1.00 96.81 132 VAL A O 1
ATOM 993 N N . VAL A 1 133 ? -19.280 6.480 18.753 1.00 95.19 133 VAL A N 1
ATOM 994 C CA . VAL A 1 133 ? -18.862 7.876 18.646 1.00 95.19 133 VAL A CA 1
ATOM 995 C C . VAL A 1 133 ? -18.226 8.069 17.278 1.00 95.19 133 VAL A C 1
ATOM 997 O O . VAL A 1 133 ? -17.157 7.524 16.997 1.00 95.19 133 VAL A O 1
ATOM 1000 N N . SER A 1 134 ? -18.906 8.826 16.423 1.00 91.75 134 SER A N 1
ATOM 1001 C CA . SER A 1 134 ? -18.504 9.003 15.033 1.00 91.75 134 SER A CA 1
ATOM 1002 C C . SER A 1 134 ? -17.161 9.720 14.897 1.00 91.75 134 SER A C 1
ATOM 1004 O O . SER A 1 134 ? -16.893 10.689 15.608 1.00 91.75 134 SER A O 1
ATOM 1006 N N . ASP A 1 135 ? -16.384 9.301 13.896 1.00 87.81 135 ASP A N 1
ATOM 1007 C CA . ASP A 1 135 ? -15.199 9.981 13.351 1.00 87.81 135 ASP A CA 1
ATOM 1008 C C . ASP A 1 135 ? -15.330 11.510 13.236 1.00 87.81 135 ASP A C 1
ATOM 1010 O O . ASP A 1 135 ? -14.376 12.247 13.496 1.00 87.81 135 ASP A O 1
ATOM 1014 N N . ARG A 1 136 ? -16.527 12.024 12.935 1.00 84.31 136 ARG A N 1
ATOM 1015 C CA . ARG A 1 136 ? -16.770 13.468 12.805 1.00 84.31 136 ARG A CA 1
ATOM 1016 C C . ARG A 1 136 ? -16.613 14.275 14.087 1.00 84.31 136 ARG A C 1
ATOM 1018 O O . ARG A 1 136 ? -16.473 15.500 14.010 1.00 84.31 136 ARG A O 1
ATOM 1025 N N . LEU A 1 137 ? -16.616 13.631 15.256 1.00 86.62 137 LEU A N 1
ATOM 1026 C CA . LEU A 1 137 ? -16.408 14.329 16.522 1.00 86.62 137 LEU A CA 1
ATOM 1027 C C . LEU A 1 137 ? -15.084 15.105 16.499 1.00 86.62 137 LEU A C 1
ATOM 1029 O O . LEU A 1 137 ? -15.064 16.286 16.845 1.00 86.62 137 LEU A O 1
ATOM 1033 N N . THR A 1 138 ? -13.997 14.473 16.051 1.00 80.25 138 THR A N 1
ATOM 1034 C CA . THR A 1 138 ? -12.675 15.106 16.043 1.00 80.25 138 THR A CA 1
ATOM 1035 C C . THR A 1 138 ? -12.366 15.872 14.771 1.00 80.25 138 THR A C 1
ATOM 1037 O O . THR A 1 138 ? -11.669 16.879 14.829 1.00 80.25 138 THR A O 1
ATOM 1040 N N . THR A 1 139 ? -12.932 15.502 13.626 1.00 67.62 139 THR A N 1
ATOM 1041 C CA . THR A 1 139 ? -12.684 16.277 12.402 1.00 67.62 139 THR A CA 1
ATOM 1042 C C . THR A 1 139 ? -13.454 17.603 12.375 1.00 67.62 139 THR A C 1
ATOM 1044 O O . THR A 1 139 ? -13.052 18.514 11.654 1.00 67.62 139 THR A O 1
ATOM 1047 N N . ARG A 1 140 ? -14.526 17.760 13.176 1.00 65.19 140 ARG A N 1
ATOM 1048 C CA . ARG A 1 140 ? -15.379 18.969 13.156 1.00 65.19 140 ARG A CA 1
ATOM 1049 C C . ARG A 1 140 ? -15.762 19.530 14.517 1.00 65.19 140 ARG A C 1
ATOM 1051 O O . ARG A 1 140 ? -15.693 20.737 14.724 1.00 65.19 140 ARG A O 1
ATOM 1058 N N . HIS A 1 141 ? -16.171 18.681 15.456 1.00 60.53 141 HIS A N 1
ATOM 1059 C CA . HIS A 1 141 ? -16.775 19.155 16.704 1.00 60.53 141 HIS A CA 1
ATOM 1060 C C . HIS A 1 141 ? -15.761 19.494 17.815 1.00 60.53 141 HIS A C 1
ATOM 1062 O O . HIS A 1 141 ? -16.113 20.172 18.780 1.00 60.53 141 HIS A O 1
ATOM 1068 N N . LEU A 1 142 ? -14.481 19.130 17.660 1.00 62.47 142 LEU A N 1
ATOM 1069 C CA . LEU A 1 142 ? -13.393 19.465 18.601 1.00 62.47 142 LEU A CA 1
ATOM 1070 C C . LEU A 1 142 ? -13.264 20.959 18.938 1.00 62.47 142 LEU A C 1
ATOM 1072 O O . LEU A 1 142 ? -12.625 21.322 19.924 1.00 62.47 142 LEU A O 1
ATOM 1076 N N . ARG A 1 143 ? -13.846 21.830 18.113 1.00 61.72 143 ARG A N 1
ATOM 1077 C CA . ARG A 1 143 ? -13.692 23.286 18.183 1.00 61.72 143 ARG A CA 1
ATOM 1078 C C . ARG A 1 143 ? -14.846 24.003 18.879 1.00 61.72 143 ARG A C 1
ATOM 1080 O O . ARG A 1 143 ? -14.884 25.229 18.871 1.00 61.72 143 ARG A O 1
ATOM 1087 N N . GLY A 1 144 ? -15.776 23.260 19.483 1.00 54.88 144 GLY A N 1
ATOM 1088 C CA . GLY A 1 144 ? -16.895 23.844 20.225 1.00 54.88 144 GLY A CA 1
ATOM 1089 C C . GLY A 1 144 ? -17.973 24.475 19.339 1.00 54.88 144 GLY A C 1
ATOM 1090 O O . GLY A 1 144 ? -18.731 25.325 19.811 1.00 54.88 144 GLY A O 1
ATOM 1091 N N . GLU A 1 145 ? -18.064 24.073 18.065 1.00 51.84 145 GLU A N 1
ATOM 1092 C CA . GLU A 1 145 ? -19.169 24.470 17.187 1.00 51.84 145 GLU A CA 1
ATOM 1093 C C . GLU A 1 145 ? -20.492 24.002 17.808 1.00 51.84 145 GLU A C 1
ATOM 1095 O O . GLU A 1 145 ? -20.745 22.807 17.960 1.00 51.84 145 GLU A O 1
ATOM 1100 N N . THR A 1 146 ? -21.312 24.961 18.237 1.00 49.38 146 THR A N 1
ATOM 1101 C CA . THR A 1 146 ? -22.565 24.708 18.954 1.00 49.38 146 THR A CA 1
ATOM 1102 C C . THR A 1 146 ? -23.745 25.084 18.056 1.00 49.38 146 THR A C 1
ATOM 1104 O O . THR A 1 146 ? -23.732 26.185 17.499 1.00 49.38 146 THR A O 1
ATOM 1107 N N . PRO A 1 147 ? -24.791 24.238 17.942 1.00 54.91 147 PRO A N 1
ATOM 1108 C CA . PRO A 1 147 ? -24.984 22.942 18.611 1.00 54.91 147 PRO A CA 1
ATOM 1109 C C . PRO A 1 147 ? -24.235 21.768 17.941 1.00 54.91 147 PRO A C 1
ATOM 1111 O O . PRO A 1 147 ? -23.898 21.858 16.761 1.00 54.91 147 PRO A O 1
ATOM 1114 N N . PRO A 1 148 ? -24.004 20.652 18.669 1.00 63.62 148 PRO A N 1
ATOM 1115 C CA . PRO A 1 148 ? -23.411 19.442 18.099 1.00 63.62 148 PRO A CA 1
ATOM 1116 C C . PRO A 1 148 ? -24.226 18.901 16.924 1.00 63.62 148 PRO A C 1
ATOM 1118 O O . PRO A 1 148 ? -25.460 18.901 16.951 1.00 63.62 148 PRO A O 1
ATOM 1121 N N . GLU A 1 149 ? -23.523 18.414 15.899 1.00 70.00 149 GLU A N 1
ATOM 1122 C CA . GLU A 1 149 ? -24.145 17.788 14.732 1.00 70.00 149 GLU A CA 1
ATOM 1123 C C . GLU A 1 149 ? -24.997 16.590 15.192 1.00 70.00 149 GLU A C 1
ATOM 1125 O O . GLU A 1 149 ? -24.580 15.763 16.010 1.00 70.00 149 GLU A O 1
ATOM 1130 N N . ARG A 1 150 ? -26.234 16.497 14.692 1.00 79.12 150 ARG A N 1
ATOM 1131 C CA . ARG A 1 150 ? -27.117 15.374 15.026 1.00 79.12 150 ARG A CA 1
ATOM 1132 C C . ARG A 1 150 ? -26.470 14.069 14.551 1.00 79.12 150 ARG A C 1
ATOM 1134 O O . ARG A 1 150 ? -25.927 14.006 13.450 1.00 79.12 150 ARG A O 1
ATOM 1141 N N . GLY A 1 151 ? -26.550 13.025 15.375 1.00 85.50 151 GLY A N 1
ATOM 1142 C CA . GLY A 1 151 ? -26.032 11.700 15.025 1.00 85.50 151 GLY A CA 1
ATOM 1143 C C . GLY A 1 151 ? -24.520 11.528 15.200 1.00 85.50 151 GLY A C 1
ATOM 1144 O O . GLY A 1 151 ? -23.969 10.593 14.638 1.00 85.50 151 GLY A O 1
ATOM 1145 N N . LEU A 1 152 ? -23.835 12.390 15.962 1.00 87.81 152 LEU A N 1
ATOM 1146 C CA . LEU A 1 152 ? -22.428 12.159 16.334 1.00 87.81 152 LEU A CA 1
ATOM 1147 C C . LEU A 1 152 ? -22.243 10.967 17.281 1.00 87.81 152 LEU A C 1
ATOM 1149 O O . LEU A 1 152 ? -21.187 10.338 17.275 1.00 87.81 152 LEU A O 1
ATOM 1153 N N . VAL A 1 153 ? -23.250 10.678 18.107 1.00 92.06 153 VAL A N 1
ATOM 1154 C CA . VAL A 1 153 ? -23.190 9.645 19.141 1.00 92.06 153 VAL A CA 1
ATOM 1155 C C . VAL A 1 153 ? -24.467 8.816 19.130 1.00 92.06 153 VAL A C 1
ATOM 1157 O O . VAL A 1 153 ? -25.568 9.366 19.054 1.00 92.06 153 VAL A O 1
ATOM 1160 N N . HIS A 1 154 ? -24.309 7.501 19.256 1.00 93.56 154 HIS A N 1
ATOM 1161 C CA . HIS A 1 154 ? -25.375 6.575 19.625 1.00 93.56 154 HIS A CA 1
ATOM 1162 C C . HIS A 1 154 ? -25.008 5.867 20.944 1.00 93.56 154 HIS A C 1
ATOM 1164 O O . HIS A 1 154 ? -23.863 5.439 21.071 1.00 93.56 154 HIS A O 1
ATOM 1170 N N . PRO A 1 155 ? -25.948 5.712 21.894 1.00 94.12 155 PRO A N 1
ATOM 1171 C CA . PRO A 1 155 ? -27.266 6.333 21.880 1.00 94.12 155 PRO A CA 1
ATOM 1172 C C . PRO A 1 155 ? -27.154 7.844 22.193 1.00 94.12 155 PRO A C 1
ATOM 1174 O O . PRO A 1 155 ? -26.177 8.265 22.821 1.00 94.12 155 PRO A O 1
ATOM 1177 N N . PRO A 1 156 ? -28.103 8.694 21.756 1.00 91.12 156 PRO A N 1
ATOM 1178 C CA . PRO A 1 156 ? -27.989 10.150 21.898 1.00 91.12 156 PRO A CA 1
ATOM 1179 C C . PRO A 1 156 ? -27.768 10.642 23.337 1.00 91.12 156 PRO A C 1
ATOM 1181 O O . PRO A 1 156 ? -27.075 11.634 23.553 1.00 91.12 156 PRO A O 1
ATOM 1184 N N . GLU A 1 157 ? -28.315 9.948 24.334 1.00 91.62 157 GLU A N 1
ATOM 1185 C CA . GLU A 1 157 ? -28.160 10.261 25.757 1.00 91.62 157 GLU A CA 1
ATOM 1186 C C . GLU A 1 157 ? -26.714 10.153 26.269 1.00 91.62 157 GLU A C 1
ATOM 1188 O O . GLU A 1 157 ? -26.356 10.840 27.227 1.00 91.62 157 GLU A O 1
ATOM 1193 N N . ALA A 1 158 ? -25.852 9.371 25.607 1.00 92.50 158 ALA A N 1
ATOM 1194 C CA . ALA A 1 158 ? -24.436 9.265 25.965 1.00 92.50 158 ALA A CA 1
ATOM 1195 C C . ALA A 1 158 ? -23.654 10.564 25.676 1.00 92.50 158 ALA A C 1
ATOM 1197 O O . ALA A 1 158 ? -22.575 10.784 26.236 1.00 92.50 158 ALA A O 1
ATOM 1198 N N . TRP A 1 159 ? -24.213 11.466 24.857 1.00 91.06 159 TRP A N 1
ATOM 1199 C CA . TRP A 1 159 ? -23.594 12.739 24.486 1.00 91.06 159 TRP A CA 1
ATOM 1200 C C . TRP A 1 159 ? -23.129 13.560 25.692 1.00 91.06 159 TRP A C 1
ATOM 1202 O O . TRP A 1 159 ? -22.008 14.058 25.696 1.00 91.06 159 TRP A O 1
ATOM 1212 N N . ALA A 1 160 ? -23.959 13.677 26.733 1.00 89.31 160 ALA A N 1
ATOM 1213 C CA . ALA A 1 160 ? -23.658 14.525 27.888 1.00 89.31 160 ALA A CA 1
ATOM 1214 C C . ALA A 1 160 ? -22.426 14.055 28.683 1.00 89.31 160 ALA A C 1
ATOM 1216 O O . ALA A 1 160 ? -21.759 14.868 29.324 1.00 89.31 160 ALA A O 1
ATOM 1217 N N . GLY A 1 161 ? -22.137 12.749 28.667 1.00 90.88 161 GLY A N 1
ATOM 1218 C CA . GLY A 1 161 ? -20.911 12.187 29.233 1.00 90.88 161 GLY A CA 1
ATOM 1219 C C . GLY A 1 161 ? -19.722 12.411 28.302 1.00 90.88 161 GLY A C 1
ATOM 1220 O O . GLY A 1 161 ? -18.714 12.985 28.711 1.00 90.88 161 GLY A O 1
ATOM 1221 N N . ILE A 1 162 ? -19.877 12.037 27.029 1.00 91.56 162 ILE A N 1
ATOM 1222 C CA . ILE A 1 162 ? -18.823 12.118 26.008 1.00 91.56 162 ILE A CA 1
ATOM 1223 C C . ILE A 1 162 ? -18.330 13.554 25.810 1.00 91.56 162 ILE A C 1
ATOM 1225 O O . ILE A 1 162 ? -17.122 13.787 25.794 1.00 91.56 162 ILE A O 1
ATOM 1229 N N . SER A 1 163 ? -19.224 14.540 25.747 1.00 88.88 163 SER A N 1
ATOM 1230 C CA . SER A 1 163 ? -18.853 15.939 25.512 1.00 88.88 163 SER A CA 1
ATOM 1231 C C . SER A 1 163 ? -17.931 16.510 26.597 1.00 88.88 163 SER A C 1
ATOM 1233 O O . SER A 1 163 ? -17.168 17.430 26.324 1.00 88.88 163 SER A O 1
ATOM 1235 N N . ARG A 1 164 ? -17.962 15.964 27.823 1.00 90.62 164 ARG A N 1
ATOM 1236 C CA . ARG A 1 164 ? -17.077 16.380 28.930 1.00 90.62 164 ARG A CA 1
ATOM 1237 C C . ARG A 1 164 ? -15.665 15.804 28.830 1.00 90.62 164 ARG A C 1
ATOM 1239 O O . ARG A 1 164 ? -14.772 16.287 29.514 1.00 90.62 164 ARG A O 1
ATOM 1246 N N . THR A 1 165 ? -15.475 14.770 28.013 1.00 92.25 165 THR A N 1
ATOM 1247 C CA . THR A 1 165 ? -14.168 14.129 27.786 1.00 92.25 165 THR A CA 1
ATOM 1248 C C . THR A 1 165 ? -13.408 14.726 26.602 1.00 92.25 165 THR A C 1
ATOM 1250 O O . THR A 1 165 ? -12.235 14.415 26.408 1.00 92.25 165 THR A O 1
ATOM 1253 N N . VAL A 1 166 ? -14.059 15.596 25.822 1.00 90.19 166 VAL A N 1
ATOM 1254 C CA . VAL A 1 166 ? -13.447 16.283 24.683 1.00 90.19 166 VAL A CA 1
ATOM 1255 C C . VAL A 1 166 ? -12.315 17.182 25.174 1.00 90.19 166 VAL A C 1
ATOM 1257 O O . VAL A 1 166 ? -12.509 18.008 26.063 1.00 90.19 166 VAL A O 1
ATOM 1260 N N . VAL A 1 167 ? -11.134 17.020 24.579 1.00 91.25 167 VAL A N 1
ATOM 1261 C CA . VAL A 1 167 ? -9.926 17.797 24.871 1.00 91.25 167 VAL A CA 1
ATOM 1262 C C . VAL A 1 167 ? -9.790 18.895 23.813 1.00 91.25 167 VAL A C 1
ATOM 1264 O O . VAL A 1 167 ? -9.493 18.583 22.662 1.00 91.25 167 VAL A O 1
ATOM 1267 N N . PRO A 1 168 ? -9.980 20.181 24.156 1.00 88.06 168 PRO A N 1
ATOM 1268 C CA . PRO A 1 168 ? -9.862 21.264 23.183 1.00 88.06 168 PRO A CA 1
ATOM 1269 C C . PRO A 1 168 ? -8.406 21.496 22.738 1.00 88.06 168 PRO A C 1
ATOM 1271 O O . PRO A 1 168 ? -7.504 21.414 23.582 1.00 88.06 168 PRO A O 1
ATOM 1274 N N . PRO A 1 169 ? -8.143 21.898 21.477 1.00 88.00 169 PRO A N 1
ATOM 1275 C CA . PRO A 1 169 ? -6.788 22.233 21.015 1.00 88.00 169 PRO A CA 1
ATOM 1276 C C . PRO A 1 169 ? -6.121 23.369 21.806 1.00 88.00 169 PRO A C 1
ATOM 1278 O O . PRO A 1 169 ? -4.896 23.394 21.957 1.00 88.00 169 PRO A O 1
ATOM 1281 N N . SER A 1 170 ? -6.906 24.280 22.391 1.00 87.19 170 SER A N 1
ATOM 1282 C CA . SER A 1 170 ? -6.432 25.353 23.281 1.00 87.19 170 SER A CA 1
ATOM 1283 C C . SER A 1 170 ? -5.717 24.852 24.544 1.00 87.19 170 SER A C 1
ATOM 1285 O O . SER A 1 170 ? -4.928 25.588 25.131 1.00 87.19 170 SER A O 1
ATOM 1287 N N . THR A 1 171 ? -5.925 23.592 24.942 1.00 91.12 171 THR A N 1
ATOM 1288 C CA . THR A 1 171 ? -5.215 22.968 26.076 1.00 91.12 171 THR A CA 1
ATOM 1289 C C . THR A 1 171 ? -3.784 22.544 25.733 1.00 91.12 171 THR A C 1
ATOM 1291 O O . THR A 1 171 ? -2.971 22.304 26.628 1.00 91.12 171 THR A O 1
ATOM 1294 N N . ILE A 1 172 ? -3.437 22.482 24.443 1.00 93.62 172 ILE A N 1
ATOM 1295 C CA . ILE A 1 172 ? -2.081 22.191 23.973 1.00 93.62 172 ILE A CA 1
ATOM 1296 C C . ILE A 1 172 ? -1.283 23.500 23.944 1.00 93.62 172 ILE A C 1
ATOM 1298 O O . ILE A 1 172 ? -1.160 24.156 22.908 1.00 93.62 172 ILE A O 1
ATOM 1302 N N . GLY A 1 173 ? -0.792 23.901 25.119 1.00 95.25 173 GLY A N 1
ATOM 1303 C CA . GLY A 1 173 ? -0.015 25.127 25.315 1.00 95.25 173 GLY A CA 1
ATOM 1304 C C . GLY A 1 173 ? 1.434 25.039 24.821 1.00 95.25 173 GLY A C 1
ATOM 1305 O O . GLY A 1 173 ? 1.934 23.959 24.499 1.00 95.25 173 GLY A O 1
ATOM 1306 N N . PHE A 1 174 ? 2.127 26.183 24.826 1.00 96.56 174 PHE A N 1
ATOM 1307 C CA . PHE A 1 174 ? 3.497 26.324 24.317 1.00 96.56 174 PHE A CA 1
ATOM 1308 C C . PHE A 1 174 ? 4.467 25.285 24.894 1.00 96.56 174 PHE A C 1
ATOM 1310 O O . PHE A 1 174 ? 5.134 24.588 24.142 1.00 96.56 174 PHE A O 1
ATOM 1317 N N . GLU A 1 175 ? 4.513 25.114 26.218 1.00 95.44 175 GLU A N 1
ATOM 1318 C CA . GLU A 1 175 ? 5.426 24.150 26.850 1.00 95.44 175 GLU A CA 1
ATOM 1319 C C . GLU A 1 175 ? 5.148 22.702 26.435 1.00 95.44 175 GLU A C 1
ATOM 1321 O O . GLU A 1 175 ? 6.077 21.916 26.259 1.00 95.44 175 GLU A O 1
ATOM 1326 N N . ALA A 1 176 ? 3.870 22.338 26.291 1.00 93.38 176 ALA A N 1
ATOM 1327 C CA . ALA A 1 176 ? 3.489 21.001 25.863 1.00 93.38 176 ALA A CA 1
ATOM 1328 C C . ALA A 1 176 ? 3.920 20.758 24.415 1.00 93.38 176 ALA A C 1
ATOM 1330 O O . ALA A 1 176 ? 4.505 19.716 24.135 1.00 93.38 176 ALA A O 1
ATOM 1331 N N . LEU A 1 177 ? 3.688 21.727 23.529 1.00 94.19 177 LEU A N 1
ATOM 1332 C CA . LEU A 1 177 ? 4.055 21.634 22.121 1.00 94.19 177 LEU A CA 1
ATOM 1333 C C . LEU A 1 177 ? 5.578 21.640 21.907 1.00 94.19 177 LEU A C 1
ATOM 1335 O O . LEU A 1 177 ? 6.080 20.836 21.125 1.00 94.19 177 LEU A O 1
ATOM 1339 N N . SER A 1 178 ? 6.320 22.467 22.649 1.00 94.31 178 SER A N 1
ATOM 1340 C CA . SER A 1 178 ? 7.789 22.554 22.587 1.00 94.31 178 SER A CA 1
ATOM 1341 C C . SER A 1 178 ? 8.503 21.267 23.006 1.00 94.31 178 SER A C 1
ATOM 1343 O O . SER A 1 178 ? 9.667 21.063 22.664 1.00 94.31 178 SER A O 1
ATOM 1345 N N . ARG A 1 179 ? 7.817 20.370 23.728 1.00 91.44 179 ARG A N 1
ATOM 1346 C CA . ARG A 1 179 ? 8.310 19.009 23.998 1.00 91.44 179 ARG A CA 1
ATOM 1347 C C . ARG A 1 179 ? 8.127 18.059 22.812 1.00 91.44 179 ARG A C 1
ATOM 1349 O O . ARG A 1 179 ? 8.860 17.079 22.724 1.00 91.44 179 ARG A O 1
ATOM 1356 N N . LEU A 1 180 ? 7.166 18.329 21.927 1.00 91.12 180 LEU A N 1
ATOM 1357 C CA . LEU A 1 180 ? 6.871 17.500 20.755 1.00 91.12 180 LEU A CA 1
ATOM 1358 C C . LEU A 1 180 ? 7.725 17.917 19.553 1.00 91.12 180 LEU A C 1
ATOM 1360 O O . LEU A 1 180 ? 8.269 17.060 18.864 1.00 91.12 180 LEU A O 1
ATOM 1364 N N . ILE A 1 181 ? 7.873 19.226 19.322 1.00 94.19 181 ILE A N 1
ATOM 1365 C CA . ILE A 1 181 ? 8.631 19.782 18.194 1.00 94.19 181 ILE A CA 1
ATOM 1366 C C . ILE A 1 181 ? 9.429 21.031 18.598 1.00 94.19 181 ILE A C 1
ATOM 1368 O O . ILE A 1 181 ? 9.018 21.757 19.502 1.00 94.19 181 ILE A O 1
ATOM 1372 N N . PRO A 1 182 ? 10.546 21.342 17.910 1.00 93.56 182 PRO A N 1
ATOM 1373 C CA . PRO A 1 182 ? 11.165 22.662 17.992 1.00 93.56 182 PRO A CA 1
ATOM 1374 C C . PRO A 1 182 ? 10.194 23.740 17.483 1.00 93.56 182 PRO A C 1
ATOM 1376 O O . PRO A 1 182 ? 9.899 23.798 16.288 1.00 93.56 182 PRO A O 1
ATOM 1379 N N . VAL A 1 183 ? 9.699 24.596 18.378 1.00 95.19 183 VAL A N 1
ATOM 1380 C CA . VAL A 1 183 ? 8.785 25.700 18.050 1.00 95.19 183 VAL A CA 1
ATOM 1381 C C . VAL A 1 183 ? 9.146 26.942 18.859 1.00 95.19 183 VAL A C 1
ATOM 1383 O O . VAL A 1 183 ? 9.435 26.868 20.054 1.00 95.19 183 VAL A O 1
ATOM 1386 N N . THR A 1 184 ? 9.168 28.097 18.201 1.00 96.50 184 THR A N 1
ATOM 1387 C CA . THR A 1 184 ? 9.400 29.382 18.866 1.00 96.50 184 THR A CA 1
ATOM 1388 C C . THR A 1 184 ? 8.106 29.933 19.457 1.00 96.50 184 THR A C 1
ATOM 1390 O O . THR A 1 184 ? 7.001 29.572 19.051 1.00 96.50 184 THR A O 1
ATOM 1393 N N . ARG A 1 185 ? 8.227 30.858 20.415 1.00 97.00 185 ARG A N 1
ATOM 1394 C CA . ARG A 1 185 ? 7.050 31.504 21.004 1.00 97.00 185 ARG A CA 1
ATOM 1395 C C . ARG A 1 185 ? 6.224 32.269 19.960 1.00 97.00 185 ARG A C 1
ATOM 1397 O O . ARG A 1 185 ? 5.003 32.189 19.992 1.00 97.00 185 ARG A O 1
ATOM 1404 N N . ALA A 1 186 ? 6.887 32.936 19.015 1.00 96.88 186 ALA A N 1
ATOM 1405 C CA . ALA A 1 186 ? 6.229 33.684 17.946 1.00 96.88 186 ALA A CA 1
ATOM 1406 C C . ALA A 1 186 ? 5.432 32.776 16.994 1.00 96.88 186 ALA A C 1
ATOM 1408 O O . ALA A 1 186 ? 4.294 33.092 16.662 1.00 96.88 186 ALA A O 1
ATOM 1409 N N . GLU A 1 187 ? 5.997 31.632 16.599 1.00 95.31 187 GLU A N 1
ATOM 1410 C CA . GLU A 1 187 ? 5.291 30.642 15.773 1.00 95.31 187 GLU A CA 1
ATOM 1411 C C . GLU A 1 187 ? 4.075 30.060 16.498 1.00 95.31 187 GLU A C 1
ATOM 1413 O O . GLU A 1 187 ? 3.015 29.898 15.902 1.00 95.31 187 GLU A O 1
ATOM 1418 N N . PHE A 1 188 ? 4.202 29.793 17.801 1.00 95.94 188 PHE A N 1
ATOM 1419 C CA . PHE A 1 188 ? 3.076 29.337 18.611 1.00 95.94 188 PHE A CA 1
ATOM 1420 C C . PHE A 1 188 ? 1.963 30.388 18.698 1.00 95.94 188 PHE A C 1
ATOM 1422 O O . PHE A 1 188 ? 0.797 30.061 18.480 1.00 95.94 188 PHE A O 1
ATOM 1429 N N . ASP A 1 189 ? 2.307 31.642 19.003 1.00 95.06 189 ASP A N 1
ATOM 1430 C CA . ASP A 1 189 ? 1.320 32.718 19.117 1.00 95.06 189 ASP A CA 1
ATOM 1431 C C . ASP A 1 189 ? 0.631 32.978 17.756 1.00 95.06 189 ASP A C 1
ATOM 1433 O O . ASP A 1 189 ? -0.577 33.217 17.718 1.00 95.06 189 ASP A O 1
ATOM 1437 N N . HIS A 1 190 ? 1.354 32.838 16.634 1.00 93.06 190 HIS A N 1
ATOM 1438 C CA . HIS A 1 190 ? 0.773 32.873 15.286 1.00 93.06 190 HIS A CA 1
ATOM 1439 C C . HIS A 1 190 ? -0.222 31.728 15.052 1.00 93.06 190 HIS A C 1
ATOM 1441 O O . HIS A 1 190 ? -1.358 31.977 14.652 1.00 93.06 190 HIS A O 1
ATOM 1447 N N . ALA A 1 191 ? 0.157 30.491 15.378 1.00 90.69 191 ALA A N 1
ATOM 1448 C CA . ALA A 1 191 ? -0.715 29.327 15.233 1.00 90.69 191 ALA A CA 1
ATOM 1449 C C . ALA A 1 191 ? -2.008 29.449 16.064 1.00 90.69 191 ALA A C 1
ATOM 1451 O O . ALA A 1 191 ? -3.083 29.045 15.619 1.00 90.69 191 ALA A O 1
ATOM 1452 N N . VAL A 1 192 ? -1.929 30.028 17.269 1.00 90.44 192 VAL A N 1
ATOM 1453 C CA . VAL A 1 192 ? -3.110 30.330 18.100 1.00 90.44 192 VAL A CA 1
ATOM 1454 C C . VAL A 1 192 ? -4.006 31.375 17.431 1.00 90.44 192 VAL A C 1
ATOM 1456 O O . VAL A 1 192 ? -5.229 31.230 17.450 1.00 90.44 192 VAL A O 1
ATOM 1459 N N . ALA A 1 193 ? -3.425 32.408 16.817 1.00 87.88 193 ALA A N 1
ATOM 1460 C CA . ALA A 1 193 ? -4.192 33.422 16.100 1.00 87.88 193 ALA A CA 1
ATOM 1461 C C . ALA A 1 193 ? -4.911 32.839 14.866 1.00 87.88 193 ALA A C 1
ATOM 1463 O O . ALA A 1 193 ? -6.093 33.122 14.658 1.00 87.88 193 ALA A O 1
ATOM 1464 N N . GLU A 1 194 ? -4.247 31.980 14.084 1.00 84.81 194 GLU A N 1
ATOM 1465 C CA . GLU A 1 194 ? -4.857 31.321 12.918 1.00 84.81 194 GLU A CA 1
ATOM 1466 C C . GLU A 1 194 ? -5.994 30.358 13.312 1.00 84.81 194 GLU A C 1
ATOM 1468 O O . GLU A 1 194 ? -7.024 30.304 12.632 1.00 84.81 194 GLU A O 1
ATOM 1473 N N . GLU A 1 195 ? -5.869 29.658 14.448 1.00 78.81 195 GLU A N 1
ATOM 1474 C CA . GLU A 1 195 ? -6.938 28.820 15.020 1.00 78.81 195 GLU A CA 1
ATOM 1475 C C . GLU A 1 195 ? -8.214 29.614 15.326 1.00 78.81 195 GLU A C 1
ATOM 1477 O O . GLU A 1 195 ? -9.325 29.130 15.069 1.00 78.81 195 GLU A O 1
ATOM 1482 N N . GLN A 1 196 ? -8.058 30.835 15.840 1.00 77.88 196 GLN A N 1
ATOM 1483 C CA . GLN A 1 196 ? -9.164 31.722 16.206 1.00 77.88 196 GLN A CA 1
ATOM 1484 C C . GLN A 1 196 ? -9.780 32.439 14.996 1.00 77.88 196 GLN A C 1
ATOM 1486 O O . GLN A 1 196 ? -10.952 32.808 15.040 1.00 77.88 196 GLN A O 1
ATOM 1491 N N . ALA A 1 197 ? -9.019 32.632 13.914 1.00 76.31 197 ALA A N 1
ATOM 1492 C CA . ALA A 1 197 ? -9.448 33.432 12.770 1.00 76.31 197 ALA A CA 1
ATOM 1493 C C . ALA A 1 197 ? -10.523 32.749 11.903 1.00 76.31 197 ALA A C 1
ATOM 1495 O O . ALA A 1 197 ? -11.518 33.377 11.546 1.00 76.31 197 ALA A O 1
ATOM 1496 N N . SER A 1 198 ? -10.320 31.488 11.497 1.00 70.94 198 SER A N 1
ATOM 1497 C CA . SER A 1 198 ? -11.314 30.716 10.725 1.00 70.94 198 SER A CA 1
ATOM 1498 C C . SER A 1 198 ? -10.940 29.238 10.617 1.00 70.94 198 SER A C 1
ATOM 1500 O O . SER A 1 198 ? -9.777 28.865 10.772 1.00 70.94 198 SER A O 1
ATOM 1502 N N . ALA A 1 199 ? -11.902 28.383 10.258 1.00 65.88 199 ALA A N 1
ATOM 1503 C CA . ALA A 1 199 ? -11.616 26.968 10.061 1.00 65.88 199 ALA A CA 1
ATOM 1504 C C . ALA A 1 199 ? -10.724 26.653 8.856 1.00 65.88 199 ALA A C 1
ATOM 1506 O O . ALA A 1 199 ? -9.869 25.778 8.945 1.00 65.88 199 ALA A O 1
ATOM 1507 N N . SER A 1 200 ? -10.853 27.417 7.774 1.00 65.69 200 SER A N 1
ATOM 1508 C CA . SER A 1 200 ? -10.028 27.262 6.575 1.00 65.69 200 SER A CA 1
ATOM 1509 C C . SER A 1 200 ? -8.570 27.661 6.784 1.00 65.69 200 SER A C 1
ATOM 1511 O O . SER A 1 200 ? -7.681 27.030 6.224 1.00 65.69 200 SER A O 1
ATOM 1513 N N . ARG A 1 201 ? -8.306 28.725 7.557 1.00 68.56 201 ARG A N 1
ATOM 1514 C CA . ARG A 1 201 ? -6.930 29.183 7.805 1.00 68.56 201 ARG A CA 1
ATOM 1515 C C . ARG A 1 201 ? -6.200 28.291 8.799 1.00 68.56 201 ARG A C 1
ATOM 1517 O O . ARG A 1 201 ? -5.034 27.992 8.592 1.00 68.56 201 ARG A O 1
ATOM 1524 N N . PHE A 1 202 ? -6.929 27.787 9.789 1.00 73.94 202 PHE A N 1
ATOM 1525 C CA . PHE A 1 202 ? -6.427 26.838 10.772 1.00 73.94 202 PHE A CA 1
ATOM 1526 C C . PHE A 1 202 ? -5.691 25.643 10.152 1.00 73.94 202 PHE A C 1
ATOM 1528 O O . PHE A 1 202 ? -4.560 25.366 10.526 1.00 73.94 202 PHE A O 1
ATOM 1535 N N . TYR A 1 203 ? -6.302 24.963 9.176 1.00 74.50 203 TYR A N 1
ATOM 1536 C CA . TYR A 1 203 ? -5.688 23.779 8.567 1.00 74.50 203 TYR A CA 1
ATOM 1537 C C . TYR A 1 203 ? -4.485 24.101 7.673 1.00 74.50 203 TYR A C 1
ATOM 1539 O O . TYR A 1 203 ? -3.701 23.204 7.380 1.00 74.50 203 TYR A O 1
ATOM 1547 N N . ARG A 1 204 ? -4.313 25.364 7.263 1.00 79.44 204 ARG A N 1
ATOM 1548 C CA . ARG A 1 204 ? -3.155 25.803 6.471 1.00 79.44 204 ARG A CA 1
ATOM 1549 C C . ARG A 1 204 ? -1.915 26.050 7.327 1.00 79.44 204 ARG A C 1
ATOM 1551 O O . ARG A 1 204 ? -0.818 26.020 6.780 1.00 79.44 204 ARG A O 1
ATOM 1558 N N . ASP A 1 205 ? -2.074 26.283 8.631 1.00 88.25 205 ASP A N 1
ATOM 1559 C CA . ASP A 1 205 ? -0.948 26.398 9.556 1.00 88.25 205 ASP A CA 1
ATOM 1560 C C . ASP A 1 205 ? -0.603 25.013 10.147 1.00 88.25 205 ASP A C 1
ATOM 1562 O O . ASP A 1 205 ? -1.414 24.423 10.872 1.00 88.25 205 ASP A O 1
ATOM 1566 N N . PRO A 1 206 ? 0.593 24.459 9.869 1.00 89.19 206 PRO A N 1
ATOM 1567 C CA . PRO A 1 206 ? 0.946 23.106 10.296 1.00 89.19 206 PRO A CA 1
ATOM 1568 C C . PRO A 1 206 ? 1.070 22.968 11.819 1.00 89.19 206 PRO A C 1
ATOM 1570 O O . PRO A 1 206 ? 0.879 21.876 12.355 1.00 89.19 206 PRO A O 1
ATOM 1573 N N . ILE A 1 207 ? 1.357 24.053 12.545 1.00 92.75 207 ILE A N 1
ATOM 1574 C CA . ILE A 1 207 ? 1.488 24.033 14.004 1.00 92.75 207 ILE A CA 1
ATOM 1575 C C . ILE A 1 207 ? 0.103 24.043 14.662 1.00 92.75 207 ILE A C 1
ATOM 1577 O O . ILE A 1 207 ? -0.139 23.295 15.615 1.00 92.75 207 ILE A O 1
ATOM 1581 N N . ALA A 1 208 ? -0.825 24.846 14.148 1.00 89.94 208 ALA A N 1
ATOM 1582 C CA . ALA A 1 208 ? -2.213 24.858 14.584 1.00 89.94 208 ALA A CA 1
ATOM 1583 C C . ALA A 1 208 ? -2.873 23.498 14.305 1.00 89.94 208 ALA A C 1
ATOM 1585 O O . ALA A 1 208 ? -3.501 22.916 15.197 1.00 89.94 208 ALA A O 1
ATOM 1586 N N . HIS A 1 209 ? -2.637 22.933 13.117 1.00 89.19 209 HIS A N 1
ATOM 1587 C CA . HIS A 1 209 ? -3.134 21.608 12.755 1.00 89.19 209 HIS A CA 1
ATOM 1588 C C . HIS A 1 209 ? -2.519 20.499 13.634 1.00 89.19 209 HIS A C 1
ATOM 1590 O O . HIS A 1 209 ? -3.252 19.640 14.128 1.00 89.19 209 HIS A O 1
ATOM 1596 N N . LEU A 1 210 ? -1.218 20.558 13.955 1.00 92.06 210 LEU A N 1
ATOM 1597 C CA . LEU A 1 210 ? -0.589 19.636 14.913 1.00 92.06 210 LEU A CA 1
ATOM 1598 C C . LEU A 1 210 ? -1.272 19.678 16.287 1.00 92.06 210 LEU A C 1
ATOM 1600 O O . LEU A 1 210 ? -1.551 18.634 16.876 1.00 92.06 210 LEU A O 1
ATOM 1604 N N . ARG A 1 211 ? -1.576 20.877 16.802 1.00 92.62 211 ARG A N 1
ATOM 1605 C CA . ARG A 1 211 ? -2.289 21.032 18.083 1.00 92.62 211 ARG A CA 1
ATOM 1606 C C . ARG A 1 211 ? -3.667 20.365 18.043 1.00 92.62 211 ARG A C 1
ATOM 1608 O O . ARG A 1 211 ? -4.030 19.703 19.015 1.00 92.62 211 ARG A O 1
ATOM 1615 N N . ALA A 1 212 ? -4.393 20.470 16.925 1.00 89.06 212 ALA A N 1
ATOM 1616 C CA . ALA A 1 212 ? -5.639 19.726 16.708 1.00 89.06 212 ALA A CA 1
ATOM 1617 C C . ALA A 1 212 ? -5.433 18.214 16.737 1.00 89.06 212 ALA A C 1
ATOM 1619 O O . ALA A 1 212 ? -6.167 17.529 17.441 1.00 89.06 212 ALA A O 1
ATOM 1620 N N . ALA A 1 213 ? -4.451 17.700 15.995 1.00 91.69 213 ALA A N 1
ATOM 1621 C CA . ALA A 1 213 ? -4.214 16.263 15.870 1.00 91.69 213 ALA A CA 1
ATOM 1622 C C . ALA A 1 213 ? -3.901 15.618 17.233 1.00 91.69 213 ALA A C 1
ATOM 1624 O O . ALA A 1 213 ? -4.459 14.582 17.597 1.00 91.69 213 ALA A O 1
ATOM 1625 N N . ILE A 1 214 ? -3.073 16.280 18.048 1.00 94.06 214 ILE A N 1
ATOM 1626 C CA . ILE A 1 214 ? -2.764 15.823 19.410 1.00 94.06 214 ILE A CA 1
ATOM 1627 C C . ILE A 1 214 ? -4.010 15.883 20.306 1.00 94.06 214 ILE A C 1
ATOM 1629 O O . ILE A 1 214 ? -4.292 14.940 21.046 1.00 94.06 214 ILE A O 1
ATOM 1633 N N . ALA A 1 215 ? -4.786 16.966 20.234 1.00 93.25 215 ALA A N 1
ATOM 1634 C CA . ALA A 1 215 ? -6.024 17.104 20.998 1.00 93.25 215 ALA A CA 1
ATOM 1635 C C . ALA A 1 215 ? -7.088 16.061 20.599 1.00 93.25 215 ALA A C 1
ATOM 1637 O O . ALA A 1 215 ? -7.760 15.503 21.470 1.00 93.25 215 ALA A O 1
ATOM 1638 N N . ALA A 1 216 ? -7.187 15.729 19.310 1.00 92.38 216 ALA A N 1
ATOM 1639 C CA . ALA A 1 216 ? -8.037 14.666 18.783 1.00 92.38 216 ALA A CA 1
ATOM 1640 C C . ALA A 1 216 ? -7.646 13.298 19.346 1.00 92.38 216 ALA A C 1
ATOM 1642 O O . ALA A 1 216 ? -8.485 12.614 19.931 1.00 92.38 216 ALA A O 1
ATOM 1643 N N . SER A 1 217 ? -6.361 12.941 19.269 1.00 94.12 217 SER A N 1
ATOM 1644 C CA . SER A 1 217 ? -5.855 11.683 19.828 1.00 94.12 217 SER A CA 1
ATOM 1645 C C . SER A 1 217 ? -6.160 11.554 21.326 1.00 94.12 217 SER A C 1
ATOM 1647 O O . SER A 1 217 ? -6.648 10.522 21.797 1.00 94.12 217 SER A O 1
ATOM 1649 N N . ARG A 1 218 ? -5.955 12.638 22.086 1.00 95.44 218 ARG A N 1
ATOM 1650 C CA . ARG A 1 218 ? -6.250 12.684 23.527 1.00 95.44 218 ARG A CA 1
ATOM 1651 C C . ARG A 1 218 ? -7.742 12.624 23.834 1.00 95.44 218 ARG A C 1
ATOM 1653 O O . ARG A 1 218 ? -8.113 12.017 24.834 1.00 95.44 218 ARG A O 1
ATOM 1660 N N . THR A 1 219 ? -8.581 13.199 22.977 1.00 95.38 219 THR A N 1
ATOM 1661 C CA . THR A 1 219 ? -10.042 13.080 23.068 1.00 95.38 219 THR A CA 1
ATOM 1662 C C . THR A 1 219 ? -10.475 11.631 22.895 1.00 95.38 219 THR A C 1
ATOM 1664 O O . THR A 1 219 ? -11.193 11.114 23.748 1.00 95.38 219 THR A O 1
ATOM 1667 N N . TRP A 1 220 ? -9.984 10.935 21.865 1.00 95.44 220 TRP A N 1
ATOM 1668 C CA . TRP A 1 220 ? -10.287 9.515 21.671 1.00 95.44 220 TRP A CA 1
ATOM 1669 C C . TRP A 1 220 ? -9.852 8.664 22.858 1.00 95.44 220 TRP A C 1
ATOM 1671 O O . TRP A 1 220 ? -10.645 7.890 23.392 1.00 95.44 220 TRP A O 1
ATOM 1681 N N . ARG A 1 221 ? -8.631 8.887 23.348 1.00 95.88 221 ARG A N 1
ATOM 1682 C CA . ARG A 1 221 ? -8.109 8.224 24.546 1.00 95.88 221 ARG A CA 1
ATOM 1683 C C . ARG A 1 221 ? -8.989 8.464 25.779 1.00 95.88 221 ARG A C 1
ATOM 1685 O O . ARG A 1 221 ? -9.297 7.517 26.503 1.00 95.88 221 ARG A O 1
ATOM 1692 N N . ALA A 1 222 ? -9.435 9.701 26.003 1.00 96.62 222 ALA A N 1
ATOM 1693 C CA . ALA A 1 222 ? -10.308 10.055 27.122 1.00 96.62 222 ALA A CA 1
ATOM 1694 C C . ALA A 1 222 ? -11.701 9.410 27.012 1.00 96.62 222 ALA A C 1
ATOM 1696 O O . ALA A 1 222 ? -12.193 8.863 28.000 1.00 96.62 222 ALA A O 1
ATOM 1697 N N . ILE A 1 223 ? -12.303 9.409 25.817 1.00 96.25 223 ILE A N 1
ATOM 1698 C CA . ILE A 1 223 ? -13.602 8.774 25.550 1.00 96.25 223 ILE A CA 1
ATOM 1699 C C . ILE A 1 223 ? -13.522 7.272 25.816 1.00 96.25 223 ILE A C 1
ATOM 1701 O O . ILE A 1 223 ? -14.313 6.747 26.597 1.00 96.25 223 ILE A O 1
ATOM 1705 N N . VAL A 1 224 ? -12.545 6.582 25.219 1.00 97.38 224 VAL A N 1
ATOM 1706 C CA . VAL A 1 224 ? -12.356 5.134 25.401 1.00 97.38 224 VAL A CA 1
ATOM 1707 C C . VAL A 1 224 ? -12.145 4.808 26.879 1.00 97.38 224 VAL A C 1
ATOM 1709 O O . VAL A 1 224 ? -12.795 3.919 27.424 1.00 97.38 224 VAL A O 1
ATOM 1712 N N . SER A 1 225 ? -11.292 5.575 27.560 1.00 96.38 225 SER A N 1
ATOM 1713 C CA . SER A 1 225 ? -11.015 5.413 28.988 1.00 96.38 225 SER A CA 1
ATOM 1714 C C . SER A 1 225 ? -12.260 5.564 29.868 1.00 96.38 225 SER A C 1
ATOM 1716 O O . SER A 1 225 ? -12.415 4.796 30.825 1.00 96.38 225 SER A O 1
ATOM 1718 N N . ALA A 1 226 ? -13.131 6.532 29.567 1.00 96.06 226 ALA A N 1
ATOM 1719 C CA . ALA A 1 226 ? -14.377 6.758 30.295 1.00 96.06 226 ALA A CA 1
ATOM 1720 C C . ALA A 1 226 ? -15.398 5.645 30.023 1.00 96.06 226 ALA A C 1
ATOM 1722 O O . ALA A 1 226 ? -15.967 5.089 30.957 1.00 96.06 226 ALA A O 1
ATOM 1723 N N . GLN A 1 227 ? -15.574 5.255 28.760 1.00 96.00 227 GLN A N 1
ATOM 1724 C CA . GLN A 1 227 ? -16.553 4.238 28.370 1.00 96.00 227 GLN A CA 1
ATOM 1725 C C . GLN A 1 227 ? -16.196 2.838 28.887 1.00 96.00 227 GLN A C 1
ATOM 1727 O O . GLN A 1 227 ? -17.075 2.109 29.342 1.00 96.00 227 GLN A O 1
ATOM 1732 N N . LEU A 1 228 ? -14.908 2.479 28.920 1.00 95.88 228 LEU A N 1
ATOM 1733 C CA . LEU A 1 228 ? -14.456 1.223 29.535 1.00 95.88 228 LEU A CA 1
ATOM 1734 C C . LEU A 1 228 ? -14.569 1.220 31.069 1.00 95.88 228 LEU A C 1
ATOM 1736 O O . LEU A 1 228 ? -14.550 0.156 31.678 1.00 95.88 228 LEU A O 1
ATOM 1740 N N . ALA A 1 229 ? -14.690 2.386 31.713 1.00 93.69 229 ALA A N 1
ATOM 1741 C CA . ALA A 1 229 ? -14.965 2.456 33.149 1.00 93.69 229 ALA A CA 1
ATOM 1742 C C . ALA A 1 229 ? -16.453 2.226 33.476 1.00 93.69 229 ALA A C 1
ATOM 1744 O O . ALA A 1 229 ? -16.777 1.822 34.591 1.00 93.69 229 ALA A O 1
ATOM 1745 N N . GLU A 1 230 ? -17.353 2.474 32.520 1.00 88.81 230 GLU A N 1
ATOM 1746 C CA . GLU A 1 230 ? -18.806 2.323 32.683 1.00 88.81 230 GLU A CA 1
ATOM 1747 C C . GLU A 1 230 ? -19.294 0.894 32.388 1.00 88.81 230 GLU A C 1
ATOM 1749 O O . GLU A 1 230 ? -20.362 0.487 32.853 1.00 88.81 230 GLU A O 1
ATOM 1754 N N . GLY A 1 231 ? -18.519 0.095 31.650 1.00 86.44 231 GLY A N 1
ATOM 1755 C CA . GLY A 1 231 ? -18.832 -1.311 31.426 1.00 86.44 231 GLY A CA 1
ATOM 1756 C C . GLY A 1 231 ? -17.813 -2.051 30.566 1.00 86.44 231 GLY A C 1
ATOM 1757 O O . GLY A 1 231 ? -16.848 -1.473 30.082 1.00 86.44 231 GLY A O 1
ATOM 1758 N N . SER A 1 232 ? -18.076 -3.344 30.354 1.00 88.00 232 SER A N 1
ATOM 1759 C CA . SER A 1 232 ? -17.242 -4.248 29.548 1.00 88.00 232 SER A CA 1
ATOM 1760 C C . SER A 1 232 ? -17.931 -4.574 28.212 1.00 88.00 232 SER A C 1
ATOM 1762 O O . SER A 1 232 ? -18.877 -5.377 28.201 1.00 88.00 232 SER A O 1
ATOM 1764 N N . PRO A 1 233 ? -17.549 -3.934 27.092 1.00 95.00 233 PRO A N 1
ATOM 1765 C CA . PRO A 1 233 ? -18.038 -4.288 25.763 1.00 95.00 233 PRO A CA 1
ATOM 1766 C C . PRO A 1 233 ? -17.492 -5.648 25.308 1.00 95.00 233 PRO A C 1
ATOM 1768 O O . PRO A 1 233 ? -16.371 -6.020 25.640 1.00 95.00 233 PRO A O 1
ATOM 1771 N N . ASP A 1 234 ? -18.266 -6.368 24.499 1.00 96.75 234 ASP A N 1
ATOM 1772 C CA . ASP A 1 234 ? -17.835 -7.611 23.846 1.00 96.75 234 ASP A CA 1
ATOM 1773 C C . ASP A 1 234 ? -16.984 -7.336 22.591 1.00 96.75 234 ASP A C 1
ATOM 1775 O O . ASP A 1 234 ? -16.215 -8.194 22.147 1.00 96.75 234 ASP A O 1
ATOM 1779 N N . LEU A 1 235 ? -17.152 -6.146 22.003 1.00 98.31 235 LEU A N 1
ATOM 1780 C CA . LEU A 1 235 ? -16.345 -5.618 20.908 1.00 98.31 235 LEU A CA 1
ATOM 1781 C C . LEU A 1 235 ? -15.951 -4.173 21.203 1.00 98.31 235 LEU A C 1
ATOM 1783 O O . LEU A 1 235 ? -16.815 -3.331 21.441 1.00 98.31 235 LEU A O 1
ATOM 1787 N N . VAL A 1 236 ? -14.660 -3.879 21.118 1.00 98.44 236 VAL A N 1
ATOM 1788 C CA . VAL A 1 236 ? -14.128 -2.513 21.127 1.00 98.44 236 VAL A CA 1
ATOM 1789 C C . VAL A 1 236 ? -13.445 -2.262 19.788 1.00 98.44 236 VAL A C 1
ATOM 1791 O O . VAL A 1 236 ? -12.642 -3.082 19.359 1.00 98.44 236 VAL A O 1
ATOM 1794 N N . MET A 1 237 ? -13.753 -1.162 19.110 1.00 98.50 237 MET A N 1
ATOM 1795 C CA . MET A 1 237 ? -13.104 -0.765 17.860 1.00 98.50 237 MET A CA 1
ATOM 1796 C C . MET A 1 237 ? -12.747 0.715 17.914 1.00 98.50 237 MET A C 1
ATOM 1798 O O . MET A 1 237 ? -13.621 1.577 17.957 1.00 98.50 237 MET A O 1
ATOM 1802 N N . VAL A 1 238 ? -11.453 1.005 17.914 1.00 97.06 238 VAL A N 1
ATOM 1803 C CA . VAL A 1 238 ? -10.916 2.364 18.015 1.00 97.06 238 VAL A CA 1
ATOM 1804 C C . VAL A 1 238 ? -10.001 2.602 16.825 1.00 97.06 238 VAL A C 1
ATOM 1806 O O . VAL A 1 238 ? -9.219 1.717 16.498 1.00 97.06 238 VAL A O 1
ATOM 1809 N N . CYS A 1 239 ? -10.078 3.772 16.195 1.00 95.81 239 CYS A N 1
ATOM 1810 C CA . CYS A 1 239 ? -9.132 4.189 15.160 1.00 95.81 239 CYS A CA 1
ATOM 1811 C C . CYS A 1 239 ? -8.521 5.548 15.525 1.00 95.81 239 CYS A C 1
ATOM 1813 O O . CYS A 1 239 ? -9.250 6.483 15.857 1.00 95.81 239 CYS A O 1
ATOM 1815 N N . HIS A 1 240 ? -7.191 5.642 15.487 1.00 94.69 240 HIS A N 1
ATOM 1816 C CA . HIS A 1 240 ? -6.428 6.863 15.743 1.00 94.69 240 HIS A CA 1
ATOM 1817 C C . HIS A 1 240 ? -5.708 7.317 14.469 1.00 94.69 240 HIS A C 1
ATOM 1819 O O . HIS A 1 240 ? -4.837 6.608 13.981 1.00 94.69 240 HIS A O 1
ATOM 1825 N N . ASP A 1 241 ? -5.999 8.526 13.995 1.00 92.81 241 ASP A N 1
ATOM 1826 C CA . ASP A 1 241 ? -5.443 9.134 12.773 1.00 92.81 241 ASP A CA 1
ATOM 1827 C C . ASP A 1 241 ? -4.206 10.020 13.014 1.00 92.81 241 ASP A C 1
ATOM 1829 O O . ASP A 1 241 ? -3.702 10.683 12.107 1.00 92.81 241 ASP A O 1
ATOM 1833 N N . VAL A 1 242 ? -3.707 10.063 14.255 1.00 95.25 242 VAL A N 1
ATOM 1834 C CA . VAL A 1 242 ? -2.650 11.002 14.659 1.00 95.25 242 VAL A CA 1
ATOM 1835 C C . VAL A 1 242 ? -1.336 10.769 13.912 1.00 95.25 242 VAL A C 1
ATOM 1837 O O . VAL A 1 242 ? -0.633 11.731 13.614 1.00 95.25 242 VAL A O 1
ATOM 1840 N N . VAL A 1 243 ? -0.995 9.515 13.603 1.00 97.00 243 VAL A N 1
ATOM 1841 C CA . VAL A 1 243 ? 0.242 9.185 12.880 1.00 97.00 243 VAL A CA 1
ATOM 1842 C C . VAL A 1 243 ? 0.137 9.627 11.422 1.00 97.00 243 VAL A C 1
ATOM 1844 O O . VAL A 1 243 ? 1.039 10.326 10.962 1.00 97.00 243 VAL A O 1
ATOM 1847 N N . ASP A 1 244 ? -0.964 9.309 10.740 1.00 94.50 244 ASP A N 1
ATOM 1848 C CA . ASP A 1 244 ? -1.258 9.773 9.378 1.00 94.50 244 ASP A CA 1
ATOM 1849 C C . ASP A 1 244 ? -1.229 11.304 9.268 1.00 94.50 244 ASP A C 1
ATOM 1851 O O . ASP A 1 244 ? -0.407 11.883 8.550 1.00 94.50 244 ASP A O 1
ATOM 1855 N N . THR A 1 245 ? -2.040 11.978 10.090 1.00 92.50 245 THR A N 1
ATOM 1856 C CA . THR A 1 245 ? -2.182 13.439 10.063 1.00 92.50 245 THR A CA 1
ATOM 1857 C C . THR A 1 245 ? -0.839 14.134 10.285 1.00 92.50 245 THR A C 1
ATOM 1859 O O . THR A 1 245 ? -0.469 15.044 9.544 1.00 92.50 245 THR A O 1
ATOM 1862 N N . VAL A 1 246 ? -0.069 13.711 11.294 1.00 94.88 246 VAL A N 1
ATOM 1863 C CA . VAL A 1 246 ? 1.234 14.327 11.591 1.00 94.88 246 VAL A CA 1
ATOM 1864 C C . VAL A 1 246 ? 2.271 14.003 10.513 1.00 94.88 246 VAL A C 1
ATOM 1866 O O . VAL A 1 246 ? 3.113 14.852 10.214 1.00 94.88 246 VAL A O 1
ATOM 1869 N N . SER A 1 247 ? 2.204 12.824 9.893 1.00 94.19 247 SER A N 1
ATOM 1870 C CA . SER A 1 247 ? 3.106 12.457 8.797 1.00 94.19 247 SER A CA 1
ATOM 1871 C C . SER A 1 247 ? 2.871 13.340 7.572 1.00 94.19 247 SER A C 1
ATOM 1873 O O . SER A 1 247 ? 3.828 13.941 7.087 1.00 94.19 247 SER A O 1
ATOM 1875 N N . HIS A 1 248 ? 1.623 13.550 7.145 1.00 90.62 248 HIS A N 1
ATOM 1876 C CA . HIS A 1 248 ? 1.312 14.497 6.064 1.00 90.62 248 HIS A CA 1
ATOM 1877 C C . HIS A 1 248 ? 1.821 15.918 6.334 1.00 90.62 248 HIS A C 1
ATOM 1879 O O . HIS A 1 248 ? 2.338 16.586 5.432 1.00 90.62 248 HIS A O 1
ATOM 1885 N N . LEU A 1 249 ? 1.700 16.377 7.583 1.00 89.62 249 LEU A N 1
ATOM 1886 C CA . LEU A 1 249 ? 2.127 17.716 7.980 1.00 89.62 249 LEU A CA 1
ATOM 1887 C C . LEU A 1 249 ? 3.651 17.883 7.993 1.00 89.62 249 LEU A C 1
ATOM 1889 O O . LEU A 1 249 ? 4.142 18.944 7.610 1.00 89.62 249 LEU A O 1
ATOM 1893 N N . PHE A 1 250 ? 4.402 16.869 8.440 1.00 92.50 250 PHE A N 1
ATOM 1894 C CA . PHE A 1 250 ? 5.813 17.054 8.793 1.00 92.50 250 PHE A CA 1
ATOM 1895 C C . PHE A 1 250 ? 6.810 16.099 8.129 1.00 92.50 250 PHE A C 1
ATOM 1897 O O . PHE A 1 250 ? 8.006 16.301 8.325 1.00 92.50 250 PHE A O 1
ATOM 1904 N N . ILE A 1 251 ? 6.405 15.117 7.312 1.00 89.50 251 ILE A N 1
ATOM 1905 C CA . ILE A 1 251 ? 7.363 14.191 6.663 1.00 89.50 251 ILE A CA 1
ATOM 1906 C C . ILE A 1 251 ? 8.412 14.928 5.814 1.00 89.50 251 ILE A C 1
ATOM 1908 O O . ILE A 1 251 ? 9.551 14.487 5.692 1.00 89.50 251 ILE A O 1
ATOM 1912 N N . ARG A 1 252 ? 8.051 16.104 5.290 1.00 84.75 252 ARG A N 1
ATOM 1913 C CA . ARG A 1 252 ? 8.923 16.974 4.487 1.00 84.75 252 ARG A CA 1
ATOM 1914 C C . ARG A 1 252 ? 9.760 17.946 5.321 1.00 84.75 252 ARG A C 1
ATOM 1916 O O . ARG A 1 252 ? 10.731 18.512 4.817 1.00 84.75 252 ARG A O 1
ATOM 1923 N N . ASP A 1 253 ? 9.397 18.161 6.581 1.00 89.00 253 ASP A N 1
ATOM 1924 C CA . ASP A 1 253 ? 10.099 19.083 7.465 1.00 89.00 253 ASP A CA 1
ATOM 1925 C C . ASP A 1 253 ? 11.360 18.404 8.017 1.00 89.00 253 ASP A C 1
ATOM 1927 O O . ASP A 1 253 ? 11.318 17.627 8.969 1.00 89.00 253 ASP A O 1
ATOM 1931 N N . ARG A 1 254 ? 12.518 18.726 7.432 1.00 86.31 254 ARG A N 1
ATOM 1932 C CA . ARG A 1 254 ? 13.815 18.160 7.844 1.00 86.31 254 ARG A CA 1
ATOM 1933 C C . ARG A 1 254 ? 14.271 18.592 9.241 1.00 86.31 254 ARG A C 1
ATOM 1935 O O . ARG A 1 254 ? 15.233 18.030 9.754 1.00 86.31 254 ARG A O 1
ATOM 1942 N N . VAL A 1 255 ? 13.630 19.596 9.839 1.00 90.06 255 VAL A N 1
ATOM 1943 C CA . VAL A 1 255 ? 13.981 20.123 11.164 1.00 90.06 255 VAL A CA 1
ATOM 1944 C C . VAL A 1 255 ? 13.077 19.526 12.240 1.00 90.06 255 VAL A C 1
ATOM 1946 O O . VAL A 1 255 ? 13.551 19.143 13.311 1.00 90.06 255 VAL A O 1
ATOM 1949 N N . ARG A 1 256 ? 11.768 19.455 11.978 1.00 93.31 256 ARG A N 1
ATOM 1950 C CA . ARG A 1 256 ? 10.748 19.049 12.959 1.00 93.31 256 ARG A CA 1
ATOM 1951 C C . ARG A 1 256 ? 10.212 17.638 12.735 1.00 93.31 256 ARG A C 1
ATOM 1953 O O . ARG A 1 256 ? 9.736 17.038 13.696 1.00 93.31 256 ARG A O 1
ATOM 1960 N N . GLY A 1 257 ? 10.300 17.115 11.512 1.00 92.31 257 GLY A N 1
ATOM 1961 C CA . GLY A 1 257 ? 9.605 15.914 11.043 1.00 92.31 257 GLY A CA 1
ATOM 1962 C C . GLY A 1 257 ? 9.827 14.679 11.885 1.00 92.31 257 GLY A C 1
ATOM 1963 O O . GLY A 1 257 ? 8.869 14.119 12.413 1.00 92.31 257 GLY A O 1
ATOM 1964 N N . GLU A 1 258 ? 11.085 14.299 12.089 1.00 91.56 258 GLU A N 1
ATOM 1965 C CA . GLU A 1 258 ? 11.428 13.112 12.877 1.00 91.56 258 GLU A CA 1
ATOM 1966 C C . GLU A 1 258 ? 10.839 13.182 14.296 1.00 91.56 258 GLU A C 1
ATOM 1968 O O . GLU A 1 258 ? 10.237 12.223 14.781 1.00 91.56 258 GLU A O 1
ATOM 1973 N N . ARG A 1 259 ? 10.945 14.345 14.955 1.00 93.19 259 ARG A N 1
ATOM 1974 C CA . ARG A 1 259 ? 10.407 14.545 16.307 1.00 93.19 259 ARG A CA 1
ATOM 1975 C C . ARG A 1 259 ? 8.881 14.545 16.328 1.00 93.19 259 ARG A C 1
ATOM 1977 O O . ARG A 1 259 ? 8.307 13.886 17.194 1.00 93.19 259 ARG A O 1
ATOM 1984 N N . ALA A 1 260 ? 8.246 15.229 15.375 1.00 95.19 260 ALA A N 1
ATOM 1985 C CA . ALA A 1 260 ? 6.794 15.307 15.254 1.00 95.19 260 ALA A CA 1
ATOM 1986 C C . ALA A 1 260 ? 6.180 13.915 15.052 1.00 95.19 260 ALA A C 1
ATOM 1988 O O . ALA A 1 260 ? 5.320 13.495 15.825 1.00 95.19 260 ALA A O 1
ATOM 1989 N N . ILE A 1 261 ? 6.683 13.165 14.067 1.00 95.44 261 ILE A N 1
ATOM 1990 C CA . ILE A 1 261 ? 6.200 11.820 13.740 1.00 95.44 261 ILE A CA 1
ATOM 1991 C C . ILE A 1 261 ? 6.435 10.887 14.925 1.00 95.44 261 ILE A C 1
ATOM 1993 O O . ILE A 1 261 ? 5.514 10.211 15.379 1.00 95.44 261 ILE A O 1
ATOM 1997 N N . ALA A 1 262 ? 7.627 10.901 15.523 1.00 95.19 262 ALA A N 1
ATOM 1998 C CA . ALA A 1 262 ? 7.899 10.059 16.679 1.00 95.19 262 ALA A CA 1
ATOM 1999 C C . ALA A 1 262 ? 7.016 10.396 17.898 1.00 95.19 262 ALA A C 1
ATOM 2001 O O . ALA A 1 262 ? 6.707 9.515 18.705 1.00 95.19 262 ALA A O 1
ATOM 2002 N N . ALA A 1 263 ? 6.623 11.661 18.066 1.00 95.12 263 ALA A N 1
ATOM 2003 C CA . ALA A 1 263 ? 5.664 12.072 19.086 1.00 95.12 263 ALA A CA 1
ATOM 2004 C C . ALA A 1 263 ? 4.249 11.544 18.794 1.00 95.12 263 ALA A C 1
ATOM 2006 O O . ALA A 1 263 ? 3.582 11.087 19.719 1.00 95.12 263 ALA A O 1
ATOM 2007 N N . ALA A 1 264 ? 3.820 11.520 17.529 1.00 96.94 264 ALA A N 1
ATOM 2008 C CA . ALA A 1 264 ? 2.542 10.925 17.135 1.00 96.94 264 ALA A CA 1
ATOM 2009 C C . ALA A 1 264 ? 2.481 9.418 17.448 1.00 96.94 264 ALA A C 1
ATOM 2011 O O . ALA A 1 264 ? 1.507 8.955 18.043 1.00 96.94 264 ALA A O 1
ATOM 2012 N N . TYR A 1 265 ? 3.553 8.668 17.158 1.00 97.75 265 TYR A N 1
ATOM 2013 C CA . TYR A 1 265 ? 3.659 7.256 17.561 1.00 97.75 265 TYR A CA 1
ATOM 2014 C C . TYR A 1 265 ? 3.597 7.084 19.085 1.00 97.75 265 TYR A C 1
ATOM 2016 O O . TYR A 1 265 ? 2.995 6.129 19.569 1.00 97.75 265 TYR A O 1
ATOM 2024 N N . ALA A 1 266 ? 4.183 8.007 19.854 1.00 96.56 266 ALA A N 1
ATOM 2025 C CA . ALA A 1 266 ? 4.120 7.965 21.315 1.00 96.56 266 ALA A CA 1
ATOM 2026 C C . ALA A 1 266 ? 2.706 8.239 21.862 1.00 96.56 266 ALA A C 1
ATOM 2028 O O . ALA A 1 266 ? 2.302 7.589 22.824 1.00 96.56 266 ALA A O 1
ATOM 2029 N N . GLU A 1 267 ? 1.934 9.144 21.248 1.00 96.12 267 GLU A N 1
ATOM 2030 C CA . GLU A 1 267 ? 0.520 9.354 21.607 1.00 96.12 267 GLU A CA 1
ATOM 2031 C C . GLU A 1 267 ? -0.322 8.098 21.312 1.00 96.12 267 GLU A C 1
ATOM 2033 O O . GLU A 1 267 ? -1.145 7.706 22.142 1.00 96.12 267 GLU A O 1
ATOM 2038 N N . ALA A 1 268 ? -0.083 7.425 20.178 1.00 97.50 268 ALA A N 1
ATOM 2039 C CA . ALA A 1 268 ? -0.752 6.165 19.842 1.00 97.50 268 ALA A CA 1
ATOM 2040 C C . ALA A 1 268 ? -0.372 5.022 20.806 1.00 97.50 268 ALA A C 1
ATOM 2042 O O . ALA A 1 268 ? -1.245 4.289 21.269 1.00 97.50 268 ALA A O 1
ATOM 2043 N N . ASP A 1 269 ? 0.911 4.897 21.163 1.00 98.19 269 ASP A N 1
ATOM 2044 C CA . ASP A 1 269 ? 1.397 3.908 22.136 1.00 98.19 269 ASP A CA 1
ATOM 2045 C C . ASP A 1 269 ? 0.776 4.105 23.523 1.00 98.19 269 ASP A C 1
ATOM 2047 O O . ASP A 1 269 ? 0.325 3.146 24.154 1.00 98.19 269 ASP A O 1
ATOM 2051 N N . GLN A 1 270 ? 0.693 5.360 23.977 1.00 97.31 270 GLN A N 1
ATOM 2052 C CA . GLN A 1 270 ? 0.057 5.693 25.246 1.00 97.31 270 GLN A CA 1
ATOM 2053 C C . GLN A 1 270 ? -1.430 5.317 25.239 1.00 97.31 270 GLN A C 1
ATOM 2055 O O . GLN A 1 270 ? -1.910 4.702 26.193 1.00 97.31 270 GLN A O 1
ATOM 2060 N N . ALA A 1 271 ? -2.157 5.654 24.170 1.00 97.75 271 ALA A N 1
ATOM 2061 C CA . ALA A 1 271 ? -3.566 5.298 24.027 1.00 97.75 271 ALA A CA 1
ATOM 2062 C C . ALA A 1 271 ? -3.781 3.775 24.036 1.00 97.75 271 ALA A C 1
ATOM 2064 O O . ALA A 1 271 ? -4.668 3.286 24.740 1.00 97.75 271 ALA A O 1
ATOM 2065 N N . LEU A 1 272 ? -2.928 3.022 23.336 1.00 98.12 272 LEU A N 1
ATOM 2066 C CA . LEU A 1 272 ? -2.957 1.562 23.333 1.00 98.12 272 LEU A CA 1
ATOM 2067 C C . LEU A 1 272 ? -2.734 0.983 24.737 1.00 98.12 272 LEU A C 1
ATOM 2069 O O . LEU A 1 272 ? -3.496 0.121 25.180 1.00 98.12 272 LEU A O 1
ATOM 2073 N N . GLY A 1 273 ? -1.696 1.447 25.438 1.00 97.81 273 GLY A N 1
ATOM 2074 C CA . GLY A 1 273 ? -1.365 0.972 26.781 1.00 97.81 273 GLY A CA 1
ATOM 2075 C C . GLY A 1 273 ? -2.479 1.242 27.794 1.00 97.81 273 GLY A C 1
ATOM 2076 O O . GLY A 1 273 ? -2.831 0.358 28.574 1.00 97.81 273 GLY A O 1
ATOM 2077 N N . GLU A 1 274 ? -3.075 2.436 27.754 1.00 97.56 274 GLU A N 1
ATOM 2078 C CA . GLU A 1 274 ? -4.180 2.819 28.641 1.00 97.56 274 GLU A CA 1
ATOM 2079 C C . GLU A 1 274 ? -5.470 2.049 28.342 1.00 97.56 274 GLU A C 1
ATOM 2081 O O . GLU A 1 274 ? -6.155 1.624 29.276 1.00 97.56 274 GLU A O 1
ATOM 2086 N N . MET A 1 275 ? -5.788 1.818 27.063 1.00 97.62 275 MET A N 1
ATOM 2087 C CA . MET A 1 275 ? -6.916 0.969 26.681 1.00 97.62 275 MET A CA 1
ATOM 2088 C C . MET A 1 275 ? -6.700 -0.462 27.185 1.00 97.62 275 MET A C 1
ATOM 2090 O O . MET A 1 275 ? -7.568 -1.017 27.855 1.00 97.62 275 MET A O 1
ATOM 2094 N N . ALA A 1 276 ? -5.529 -1.048 26.920 1.00 97.31 276 ALA A N 1
ATOM 2095 C CA . ALA A 1 276 ? -5.208 -2.410 27.335 1.00 97.31 276 ALA A CA 1
ATOM 2096 C C . ALA A 1 276 ? -5.273 -2.597 28.860 1.00 97.31 276 ALA A C 1
ATOM 2098 O O . ALA A 1 276 ? -5.757 -3.625 29.324 1.00 97.31 276 ALA A O 1
ATOM 2099 N N . ALA A 1 277 ? -4.847 -1.600 29.641 1.00 97.00 277 ALA A N 1
ATOM 2100 C CA . ALA A 1 277 ? -4.908 -1.641 31.102 1.00 97.00 277 ALA A CA 1
ATOM 2101 C C . ALA A 1 277 ? -6.340 -1.619 31.674 1.00 97.00 277 ALA A C 1
ATOM 2103 O O . ALA A 1 277 ? -6.534 -1.982 32.833 1.00 97.00 277 ALA A O 1
ATOM 2104 N N . LYS A 1 278 ? -7.332 -1.183 30.887 1.00 96.31 278 LYS A N 1
ATOM 2105 C CA . LYS A 1 278 ? -8.750 -1.109 31.282 1.00 96.31 278 LYS A CA 1
ATOM 2106 C C . LYS A 1 278 ? -9.593 -2.281 30.790 1.00 96.31 278 LYS A C 1
ATOM 2108 O O . LYS A 1 278 ? -10.722 -2.438 31.242 1.00 96.31 278 LYS A O 1
ATOM 2113 N N . LEU A 1 279 ? -9.074 -3.073 29.859 1.00 96.25 279 LEU A N 1
ATOM 2114 C CA . LEU A 1 279 ? -9.735 -4.277 29.371 1.00 96.25 279 LEU A CA 1
ATOM 2115 C C . LEU A 1 279 ? -9.470 -5.453 30.314 1.00 96.25 279 LEU A C 1
ATOM 2117 O O . LEU A 1 279 ? -8.441 -5.507 30.990 1.00 96.25 279 LEU A O 1
ATOM 2121 N N . ASP A 1 280 ? -10.360 -6.448 30.297 1.00 93.81 280 ASP A N 1
ATOM 2122 C CA . ASP A 1 280 ? -10.087 -7.718 30.970 1.00 93.81 280 ASP A CA 1
ATOM 2123 C C . ASP A 1 280 ? -8.775 -8.308 30.417 1.00 93.81 280 ASP A C 1
ATOM 2125 O O . ASP A 1 280 ? -8.632 -8.381 29.190 1.00 93.81 280 ASP A O 1
ATOM 2129 N N . PRO A 1 281 ? -7.828 -8.783 31.255 1.00 94.31 281 PRO A N 1
ATOM 2130 C CA . PRO A 1 281 ? -6.495 -9.195 30.799 1.00 94.31 281 PRO A CA 1
ATOM 2131 C C . PRO A 1 281 ? -6.480 -10.274 29.704 1.00 94.31 281 PRO A C 1
ATOM 2133 O O . PRO A 1 281 ? -5.523 -10.358 28.934 1.00 94.31 281 PRO A O 1
ATOM 2136 N N . GLY A 1 282 ? -7.533 -11.096 29.630 1.00 93.25 282 GLY A N 1
ATOM 2137 C CA . GLY A 1 282 ? -7.716 -12.138 28.614 1.00 93.25 282 GLY A CA 1
ATOM 2138 C C . GLY A 1 282 ? -8.372 -11.671 27.306 1.00 93.25 282 GLY A C 1
ATOM 2139 O O . GLY A 1 282 ? -8.477 -12.473 26.375 1.00 93.25 282 GLY A O 1
ATOM 2140 N N . THR A 1 283 ? -8.814 -10.412 27.220 1.00 95.69 283 THR A N 1
ATOM 2141 C CA . THR A 1 283 ? -9.383 -9.815 26.001 1.00 95.69 283 THR A CA 1
ATOM 2142 C C . THR A 1 283 ? -8.345 -9.857 24.896 1.00 95.69 283 THR A C 1
ATOM 2144 O O . THR A 1 283 ? -7.218 -9.402 25.091 1.00 95.69 283 THR A O 1
ATOM 2147 N N . LEU A 1 284 ? -8.705 -10.390 23.728 1.00 95.81 284 LEU A N 1
ATOM 2148 C CA . LEU A 1 284 ? -7.811 -10.338 22.577 1.00 95.81 284 LEU A CA 1
ATOM 2149 C C . LEU A 1 284 ? -7.800 -8.911 22.029 1.00 95.81 284 LEU A C 1
ATOM 2151 O O . LEU A 1 284 ? -8.843 -8.423 21.606 1.00 95.81 284 LEU A O 1
ATOM 2155 N N . VAL A 1 285 ? -6.631 -8.284 21.980 1.00 97.88 285 VAL A N 1
ATOM 2156 C CA . VAL A 1 285 ? -6.429 -6.989 21.333 1.00 97.88 285 VAL A CA 1
ATOM 2157 C C . VAL A 1 285 ? -5.707 -7.221 20.012 1.00 97.88 285 VAL A C 1
ATOM 2159 O O . VAL A 1 285 ? -4.587 -7.731 19.998 1.00 97.88 285 VAL A O 1
ATOM 2162 N N . VAL A 1 286 ? -6.353 -6.853 18.910 1.00 98.19 286 VAL A N 1
ATOM 2163 C CA . VAL A 1 286 ? -5.754 -6.795 17.576 1.00 98.19 286 VAL A CA 1
ATOM 2164 C C . VAL A 1 286 ? -5.337 -5.355 17.312 1.00 98.19 286 VAL A C 1
ATOM 2166 O O . VAL A 1 286 ? -6.176 -4.460 17.296 1.00 98.19 286 VAL A O 1
ATOM 2169 N N . VAL A 1 287 ? -4.043 -5.130 17.119 1.00 98.38 287 VAL A N 1
ATOM 2170 C CA . VAL A 1 287 ? -3.471 -3.828 16.777 1.00 98.38 287 VAL A CA 1
ATOM 2171 C C . VAL A 1 287 ? -3.098 -3.844 15.310 1.00 98.38 287 VAL A C 1
ATOM 2173 O O . VAL A 1 287 ? -2.354 -4.724 14.877 1.00 98.38 287 VAL A O 1
ATOM 2176 N N . LEU A 1 288 ? -3.635 -2.908 14.536 1.00 97.81 288 LEU A N 1
ATOM 2177 C CA . LEU A 1 288 ? -3.410 -2.889 13.098 1.00 97.81 288 LEU A CA 1
ATOM 2178 C C . LEU A 1 288 ? -3.296 -1.473 12.539 1.00 97.81 288 LEU A C 1
ATOM 2180 O O . LEU A 1 288 ? -3.751 -0.507 13.150 1.00 97.81 288 LEU A O 1
ATOM 2184 N N . SER A 1 289 ? -2.687 -1.381 11.366 1.00 98.00 289 SER A N 1
ATOM 2185 C CA . SER A 1 289 ? -2.683 -0.191 10.531 1.00 98.00 289 SER A CA 1
ATOM 2186 C C . SER A 1 289 ? -2.944 -0.597 9.095 1.00 98.00 289 SER A C 1
ATOM 2188 O O . SER A 1 289 ? -2.466 -1.640 8.654 1.00 98.00 289 SER A O 1
ATOM 2190 N N . ASP A 1 290 ? -3.730 0.205 8.398 1.00 95.19 290 ASP A N 1
ATOM 2191 C CA . ASP A 1 290 ? -4.127 0.020 7.012 1.00 95.19 290 ASP A CA 1
ATOM 2192 C C . ASP A 1 290 ? -2.984 0.239 6.014 1.00 95.19 290 ASP A C 1
ATOM 2194 O O . ASP A 1 290 ? -2.919 -0.459 5.001 1.00 95.19 290 ASP A O 1
ATOM 2198 N N . HIS A 1 291 ? -2.072 1.165 6.307 1.00 95.06 291 HIS A N 1
ATOM 2199 C CA . HIS A 1 291 ? -0.907 1.467 5.481 1.00 95.06 291 HIS A CA 1
ATOM 2200 C C . HIS A 1 291 ? 0.250 2.028 6.325 1.00 95.06 291 HIS A C 1
ATOM 2202 O O . HIS A 1 291 ? 0.191 2.061 7.549 1.00 95.06 291 HIS A O 1
ATOM 2208 N N . GLY A 1 292 ? 1.335 2.448 5.679 1.00 94.38 292 GLY A N 1
ATOM 2209 C CA . GLY A 1 292 ? 2.477 3.102 6.323 1.00 94.38 292 GLY A CA 1
ATOM 2210 C C . GLY A 1 292 ? 2.869 4.379 5.588 1.00 94.38 292 GLY A C 1
ATOM 2211 O O . GLY A 1 292 ? 2.182 4.794 4.656 1.00 94.38 292 GLY A O 1
ATOM 2212 N N . PHE A 1 293 ? 4.009 4.969 5.956 1.00 92.31 293 PHE A N 1
ATOM 2213 C CA . PHE A 1 293 ? 4.600 6.121 5.262 1.00 92.31 293 PHE A CA 1
ATOM 2214 C C . PHE A 1 293 ? 6.004 5.823 4.741 1.00 92.31 293 PHE A C 1
ATOM 2216 O O . PHE A 1 293 ? 6.810 5.152 5.395 1.00 92.31 293 PHE A O 1
ATOM 2223 N N . HIS A 1 294 ? 6.311 6.355 3.562 1.00 89.94 294 HIS A N 1
ATOM 2224 C CA . HIS A 1 294 ? 7.669 6.475 3.056 1.00 89.94 294 HIS A CA 1
ATOM 2225 C C . HIS A 1 294 ? 8.473 7.444 3.926 1.00 89.94 294 HIS A C 1
ATOM 2227 O O . HIS A 1 294 ? 7.964 8.462 4.390 1.00 89.94 294 HIS A O 1
ATOM 2233 N N . ALA A 1 295 ? 9.749 7.125 4.139 1.00 87.44 295 ALA A N 1
ATOM 2234 C CA . ALA A 1 295 ? 10.673 8.037 4.797 1.00 87.44 295 ALA A CA 1
ATOM 2235 C C . ALA A 1 295 ? 10.973 9.250 3.899 1.00 87.44 295 ALA A C 1
ATOM 2237 O O . ALA A 1 295 ? 10.873 9.174 2.674 1.00 87.44 295 ALA A O 1
ATOM 2238 N N . ALA A 1 296 ? 11.398 10.358 4.508 1.00 85.06 296 ALA A N 1
ATOM 2239 C CA . ALA A 1 296 ? 11.696 11.609 3.805 1.00 85.06 296 ALA A CA 1
ATOM 2240 C C . ALA A 1 296 ? 12.788 11.476 2.717 1.00 85.06 296 ALA A C 1
ATOM 2242 O O . ALA A 1 296 ? 12.858 12.292 1.799 1.00 85.06 296 ALA A O 1
ATOM 2243 N N . ASP A 1 297 ? 13.643 10.457 2.815 1.00 84.88 297 ASP A N 1
ATOM 2244 C CA . ASP A 1 297 ? 14.728 10.138 1.882 1.00 84.88 297 ASP A CA 1
ATOM 2245 C C . ASP A 1 297 ? 14.359 9.045 0.859 1.00 84.88 297 ASP A C 1
ATOM 2247 O O . ASP A 1 297 ? 15.218 8.563 0.124 1.00 84.88 297 ASP A O 1
ATOM 2251 N N . ALA A 1 298 ? 13.082 8.663 0.760 1.00 84.94 298 ALA A N 1
ATOM 2252 C CA . ALA A 1 298 ? 12.614 7.689 -0.228 1.00 84.94 298 ALA A CA 1
ATOM 2253 C C . ALA A 1 298 ? 12.606 8.233 -1.671 1.00 84.94 298 ALA A C 1
ATOM 2255 O O . ALA A 1 298 ? 12.371 7.475 -2.612 1.00 84.94 298 ALA A O 1
ATOM 2256 N N . GLY A 1 299 ? 12.875 9.531 -1.857 1.00 79.88 299 GLY A N 1
ATOM 2257 C CA . GLY A 1 299 ? 12.915 10.162 -3.177 1.00 79.88 299 GLY A CA 1
ATOM 2258 C C . GLY A 1 299 ? 11.534 10.383 -3.800 1.00 79.88 299 GLY A C 1
ATOM 2259 O O . GLY A 1 299 ? 11.443 10.564 -5.013 1.00 79.88 299 GLY A O 1
ATOM 2260 N N . ILE A 1 300 ? 10.476 10.366 -2.983 1.00 81.62 300 ILE A N 1
ATOM 2261 C CA . ILE A 1 300 ? 9.100 10.616 -3.419 1.00 81.62 300 ILE A CA 1
ATOM 2262 C C . ILE A 1 300 ? 8.959 12.085 -3.818 1.00 81.62 300 ILE A C 1
ATOM 2264 O O . ILE A 1 300 ? 9.295 12.989 -3.048 1.00 81.62 300 ILE A O 1
ATOM 2268 N N . ARG A 1 301 ? 8.461 12.318 -5.033 1.00 66.56 301 ARG A N 1
ATOM 2269 C CA . ARG A 1 301 ? 8.066 13.643 -5.504 1.00 66.56 301 ARG A CA 1
ATOM 2270 C C . ARG A 1 301 ? 6.564 13.777 -5.287 1.00 66.56 301 ARG A C 1
ATOM 2272 O O . ARG A 1 301 ? 5.808 12.993 -5.844 1.00 66.56 301 ARG A O 1
ATOM 2279 N N . GLU A 1 302 ? 6.137 14.766 -4.504 1.00 60.19 302 GLU A N 1
ATOM 2280 C CA . GLU A 1 302 ? 4.757 15.240 -4.627 1.00 60.19 302 GLU A CA 1
ATOM 2281 C C . GLU A 1 302 ? 4.670 16.025 -5.916 1.00 60.19 302 GLU A C 1
ATOM 2283 O O . GLU A 1 302 ? 5.279 17.090 -6.050 1.00 60.19 302 GLU A O 1
ATOM 2288 N N . ASP A 1 303 ? 3.915 15.493 -6.856 1.00 50.31 303 ASP A N 1
ATOM 2289 C CA . ASP A 1 303 ? 3.443 16.270 -7.972 1.00 50.31 303 ASP A CA 1
ATOM 2290 C C . ASP A 1 303 ? 1.952 16.541 -7.728 1.00 50.31 303 ASP A C 1
ATOM 2292 O O . ASP A 1 303 ? 1.148 15.613 -7.749 1.00 50.31 303 ASP A O 1
ATOM 2296 N N . PRO A 1 304 ? 1.545 17.791 -7.446 1.00 41.84 304 PRO A N 1
ATOM 2297 C CA . PRO A 1 304 ? 0.132 18.143 -7.312 1.00 41.84 304 PRO A CA 1
ATOM 2298 C C . PRO A 1 304 ? -0.680 17.853 -8.584 1.00 41.84 304 PRO A C 1
ATOM 2300 O O . PRO A 1 304 ? -1.913 17.839 -8.525 1.00 41.84 304 PRO A O 1
ATOM 2303 N N . SER A 1 305 ? 0.013 17.666 -9.716 1.00 42.59 305 SER A N 1
ATOM 2304 C CA . SER A 1 305 ? -0.534 17.208 -10.986 1.00 42.59 305 SER A CA 1
ATOM 2305 C C . SER A 1 305 ? -0.395 15.702 -11.216 1.00 42.59 305 SER A C 1
ATOM 2307 O O . SER A 1 305 ? -0.966 15.241 -12.194 1.00 42.59 305 SER A O 1
ATOM 2309 N N . ASP A 1 306 ? 0.257 14.929 -10.328 1.00 53.03 306 ASP A N 1
ATOM 2310 C CA . ASP A 1 306 ? 0.170 13.462 -10.345 1.00 53.03 306 ASP A CA 1
ATOM 2311 C C . ASP A 1 306 ? -1.238 13.071 -9.923 1.00 53.03 306 ASP A C 1
ATOM 2313 O O . ASP A 1 306 ? -1.603 12.918 -8.753 1.00 53.03 306 ASP A O 1
ATOM 2317 N N . LEU A 1 307 ? -2.049 12.920 -10.956 1.00 52.16 307 LEU A N 1
ATOM 2318 C CA . LEU A 1 307 ? -3.443 12.560 -10.850 1.00 52.16 307 LEU A CA 1
ATOM 2319 C C . LEU A 1 307 ? -3.614 11.163 -10.254 1.00 52.16 307 LEU A C 1
ATOM 2321 O O . LEU A 1 307 ? -4.712 10.847 -9.826 1.00 52.16 307 LEU A O 1
ATOM 2325 N N . THR A 1 308 ? -2.562 10.340 -10.211 1.00 48.06 308 THR A N 1
ATOM 2326 C CA . THR A 1 308 ? -2.605 8.937 -9.789 1.00 48.06 308 THR A CA 1
ATOM 2327 C C . THR A 1 308 ? -2.071 8.696 -8.378 1.00 48.06 308 THR A C 1
ATOM 2329 O O . THR A 1 308 ? -2.324 7.625 -7.822 1.00 48.06 308 THR A O 1
ATOM 2332 N N . ALA A 1 309 ? -1.371 9.666 -7.784 1.00 54.72 309 ALA A N 1
ATOM 2333 C CA . ALA A 1 309 ? -0.830 9.570 -6.434 1.00 54.72 309 ALA A CA 1
ATOM 2334 C C . ALA A 1 309 ? -0.520 10.962 -5.844 1.00 54.72 309 ALA A C 1
ATOM 2336 O O . ALA A 1 309 ? 0.635 11.345 -5.744 1.00 54.72 309 ALA A O 1
ATOM 2337 N N . GLY A 1 310 ? -1.545 11.718 -5.425 1.00 66.38 310 GLY A N 1
ATOM 2338 C CA . GLY A 1 310 ? -1.378 12.994 -4.702 1.00 66.38 310 GLY A CA 1
ATOM 2339 C C . GLY A 1 310 ? -0.670 12.829 -3.342 1.00 66.38 310 GLY A C 1
ATOM 2340 O O . GLY A 1 310 ? 0.393 12.227 -3.235 1.00 66.38 310 GLY A O 1
ATOM 2341 N N . ALA A 1 311 ? -1.248 13.303 -2.235 1.00 68.06 311 ALA A N 1
ATOM 2342 C CA . ALA A 1 311 ? -0.633 13.063 -0.918 1.00 68.06 311 ALA A CA 1
ATOM 2343 C C . ALA A 1 311 ? -0.412 11.574 -0.584 1.00 68.06 311 ALA A C 1
ATOM 2345 O O . ALA A 1 311 ? 0.524 11.234 0.141 1.00 68.06 311 ALA A O 1
ATOM 2346 N N . SER A 1 312 ? -1.214 10.682 -1.173 1.00 76.44 312 SER A N 1
ATOM 2347 C CA . SER A 1 312 ? -1.066 9.234 -1.035 1.00 76.44 312 SER A CA 1
ATOM 2348 C C . SER A 1 312 ? 0.198 8.663 -1.696 1.00 76.44 312 SER A C 1
ATOM 2350 O O . SER A 1 312 ? 0.504 7.500 -1.453 1.00 76.44 312 SER A O 1
ATOM 2352 N N . ALA A 1 313 ? 0.967 9.427 -2.489 1.00 78.56 313 ALA A N 1
ATOM 2353 C CA . ALA A 1 313 ? 2.291 8.990 -2.966 1.00 78.56 313 ALA A CA 1
ATOM 2354 C C . ALA A 1 313 ? 3.277 8.730 -1.819 1.00 78.56 313 ALA A C 1
ATOM 2356 O O . ALA A 1 313 ? 4.193 7.918 -1.955 1.00 78.56 313 ALA A O 1
ATOM 2357 N N . TRP A 1 314 ? 3.095 9.396 -0.676 1.00 86.31 314 TRP A N 1
ATOM 2358 C CA . TRP A 1 314 ? 3.892 9.123 0.518 1.00 86.31 314 TRP A CA 1
ATOM 2359 C C . TRP A 1 314 ? 3.439 7.878 1.269 1.00 86.31 314 TRP A C 1
ATOM 2361 O O . TRP A 1 314 ? 4.156 7.431 2.164 1.00 86.31 314 TRP A O 1
ATOM 2371 N N . HIS A 1 315 ? 2.290 7.297 0.924 1.00 90.75 315 HIS A N 1
ATOM 2372 C CA . HIS A 1 315 ? 1.805 6.102 1.594 1.00 90.75 315 HIS A CA 1
ATOM 2373 C C . HIS A 1 315 ? 2.565 4.884 1.097 1.00 90.75 315 HIS A C 1
ATOM 2375 O O . HIS A 1 315 ? 2.736 4.659 -0.100 1.00 90.75 315 HIS A O 1
ATOM 2381 N N . ARG A 1 316 ? 2.978 4.048 2.041 1.00 91.50 316 ARG A N 1
ATOM 2382 C CA . ARG A 1 316 ? 3.447 2.695 1.756 1.00 91.50 316 ARG A CA 1
ATOM 2383 C C . ARG A 1 316 ? 2.276 1.741 1.887 1.00 91.50 316 ARG A C 1
ATOM 2385 O O . ARG A 1 316 ? 1.523 1.879 2.841 1.00 91.50 316 ARG A O 1
ATOM 2392 N N . PRO A 1 317 ? 2.167 0.705 1.046 1.00 92.19 317 PRO A N 1
ATOM 2393 C CA . PRO A 1 317 ? 1.081 -0.270 1.154 1.00 92.19 317 PRO A CA 1
ATOM 2394 C C . PRO A 1 317 ? 1.178 -1.155 2.408 1.00 92.19 317 PRO A C 1
ATOM 2396 O O . PRO A 1 317 ? 0.325 -2.012 2.606 1.00 92.19 317 PRO A O 1
ATOM 2399 N N . TYR A 1 318 ? 2.217 -0.987 3.232 1.00 94.38 318 TYR A N 1
ATOM 2400 C CA . TYR A 1 318 ? 2.521 -1.826 4.386 1.00 94.38 318 TYR A CA 1
ATOM 2401 C C . TYR A 1 318 ? 2.199 -1.097 5.687 1.00 94.38 318 TYR A C 1
ATOM 2403 O O . TYR A 1 318 ? 2.857 -0.115 6.016 1.00 94.38 318 TYR A O 1
ATOM 2411 N N . GLY A 1 319 ? 1.221 -1.610 6.426 1.00 95.62 319 GLY A N 1
ATOM 2412 C CA . GLY A 1 319 ? 0.941 -1.236 7.806 1.00 95.62 319 GLY A CA 1
ATOM 2413 C C . GLY A 1 319 ? 1.349 -2.336 8.788 1.00 95.62 319 GLY A C 1
ATOM 2414 O O . GLY A 1 319 ? 2.083 -3.279 8.467 1.00 95.62 319 GLY A O 1
ATOM 2415 N N . ILE A 1 320 ? 0.844 -2.247 10.015 1.00 96.12 320 ILE A N 1
ATOM 2416 C CA . ILE A 1 320 ? 1.094 -3.235 11.068 1.00 96.12 320 ILE A CA 1
ATOM 2417 C C . ILE A 1 320 ? -0.062 -4.219 11.230 1.00 96.12 320 ILE A C 1
ATOM 2419 O O . ILE A 1 320 ? -1.226 -3.889 11.028 1.00 96.12 320 ILE A O 1
ATOM 2423 N N . PHE A 1 321 ? 0.268 -5.427 11.677 1.00 97.38 321 PHE A N 1
ATOM 2424 C CA . PHE A 1 321 ? -0.680 -6.363 12.264 1.00 97.38 321 PHE A CA 1
ATOM 2425 C C . PHE A 1 321 ? -0.044 -7.028 13.488 1.00 97.38 321 PHE A C 1
ATOM 2427 O O . PHE A 1 321 ? 1.045 -7.596 13.400 1.00 97.38 321 PHE A O 1
ATOM 2434 N N . ALA A 1 322 ? -0.718 -6.980 14.630 1.00 97.25 322 ALA A N 1
ATOM 2435 C CA . ALA A 1 322 ? -0.359 -7.717 15.833 1.00 97.25 322 ALA A CA 1
ATOM 2436 C C . ALA A 1 322 ? -1.605 -8.133 16.616 1.00 97.25 322 ALA A C 1
ATOM 2438 O O . ALA A 1 322 ? -2.631 -7.460 16.576 1.00 97.25 322 ALA A O 1
ATOM 2439 N N . ALA A 1 323 ? -1.512 -9.224 17.367 1.00 96.44 323 ALA A N 1
ATOM 2440 C CA . ALA A 1 323 ? -2.577 -9.701 18.233 1.00 96.44 323 ALA A CA 1
ATOM 2441 C C . ALA A 1 323 ? -2.009 -10.279 19.535 1.00 96.44 323 ALA A C 1
ATOM 2443 O O . ALA A 1 323 ? -1.167 -11.181 19.517 1.00 96.44 323 ALA A O 1
ATOM 2444 N N . ALA A 1 324 ? -2.486 -9.774 20.673 1.00 95.88 324 ALA A N 1
ATOM 2445 C CA . ALA A 1 324 ? -2.090 -10.239 22.001 1.00 95.88 324 ALA A CA 1
ATOM 2446 C C . ALA A 1 324 ? -3.223 -10.061 23.025 1.00 95.88 324 ALA A C 1
ATOM 2448 O O . ALA A 1 324 ? -4.099 -9.217 22.830 1.00 95.88 324 ALA A O 1
ATOM 2449 N N . PRO A 1 325 ? -3.221 -10.815 24.138 1.00 95.81 325 PRO A N 1
ATOM 2450 C CA . PRO A 1 325 ? -4.088 -10.514 25.270 1.00 95.81 325 PRO A CA 1
ATOM 2451 C C . PRO A 1 325 ? -3.806 -9.116 25.838 1.00 95.81 325 PRO A C 1
ATOM 2453 O O . PRO A 1 325 ? -2.647 -8.702 25.934 1.00 95.81 325 PRO A O 1
ATOM 2456 N N . ALA A 1 326 ? -4.846 -8.411 26.282 1.00 96.75 326 ALA A N 1
ATOM 2457 C CA . ALA A 1 326 ? -4.727 -7.074 26.862 1.00 96.75 326 ALA A CA 1
ATOM 2458 C C . ALA A 1 326 ? -3.734 -7.028 28.036 1.00 96.75 326 ALA A C 1
ATOM 2460 O O . ALA A 1 326 ? -2.945 -6.092 28.137 1.00 96.75 326 ALA A O 1
ATOM 2461 N N . GLY A 1 327 ? -3.684 -8.077 28.864 1.00 96.56 327 GLY A N 1
ATOM 2462 C CA . GLY A 1 327 ? -2.744 -8.170 29.983 1.00 96.56 327 GLY A CA 1
ATOM 2463 C C . GLY A 1 327 ? -1.270 -8.191 29.563 1.00 96.56 327 GLY A C 1
ATOM 2464 O O . GLY A 1 327 ? -0.418 -7.677 30.284 1.00 96.56 327 GLY A O 1
ATOM 2465 N N . VAL A 1 328 ? -0.958 -8.712 28.372 1.00 96.50 328 VAL A N 1
ATOM 2466 C CA . VAL A 1 328 ? 0.403 -8.673 27.811 1.00 96.50 328 VAL A CA 1
ATOM 2467 C C . VAL A 1 328 ? 0.768 -7.246 27.413 1.00 96.50 328 VAL A C 1
ATOM 2469 O O . VAL A 1 328 ? 1.831 -6.745 27.772 1.00 96.50 328 VAL A O 1
ATOM 2472 N N . ILE A 1 329 ? -0.143 -6.552 26.730 1.00 96.62 329 ILE A N 1
ATOM 2473 C CA . ILE A 1 329 ? 0.055 -5.159 26.302 1.00 96.62 329 ILE A CA 1
ATOM 2474 C C . ILE A 1 329 ? 0.109 -4.217 27.510 1.00 96.62 329 ILE A C 1
ATOM 2476 O O . ILE A 1 329 ? 0.888 -3.266 27.508 1.00 96.62 329 ILE A O 1
ATOM 2480 N N . ALA A 1 330 ? -0.651 -4.499 28.568 1.00 96.38 330 ALA A N 1
ATOM 2481 C CA . ALA A 1 330 ? -0.618 -3.763 29.829 1.00 96.38 330 ALA A CA 1
ATOM 2482 C C . ALA A 1 330 ? 0.607 -4.099 30.702 1.00 96.38 330 ALA A C 1
ATOM 2484 O O . ALA A 1 330 ? 0.912 -3.363 31.636 1.00 96.38 330 ALA A O 1
ATOM 2485 N N . GLY A 1 331 ? 1.323 -5.192 30.413 1.00 95.06 331 GLY A N 1
ATOM 2486 C CA . GLY A 1 331 ? 2.451 -5.663 31.223 1.00 95.06 331 GLY A CA 1
ATOM 2487 C C . GLY A 1 331 ? 2.043 -6.331 32.542 1.00 95.06 331 GLY A C 1
ATOM 2488 O O . GLY A 1 331 ? 2.873 -6.464 33.436 1.00 95.06 331 GLY A O 1
ATOM 2489 N N . THR A 1 332 ? 0.782 -6.746 32.679 1.00 94.75 332 THR A N 1
ATOM 2490 C CA . THR A 1 332 ? 0.257 -7.449 33.862 1.00 94.75 332 THR A CA 1
ATOM 2491 C C . THR A 1 332 ? 0.350 -8.970 33.740 1.00 94.75 332 THR A C 1
ATOM 2493 O O . THR A 1 332 ? 0.254 -9.674 34.744 1.00 94.75 332 THR A O 1
ATOM 2496 N N . VAL A 1 333 ? 0.558 -9.489 32.526 1.00 90.62 333 VAL A N 1
ATOM 2497 C CA . VAL A 1 333 ? 0.703 -10.920 32.232 1.00 90.62 333 VAL A CA 1
ATOM 2498 C C . VAL A 1 333 ? 1.904 -11.128 31.309 1.00 90.62 333 VAL A C 1
ATOM 2500 O O . VAL A 1 333 ? 2.138 -10.335 30.398 1.00 90.62 333 VAL A O 1
ATOM 2503 N N . ALA A 1 334 ? 2.662 -12.204 31.523 1.00 87.44 334 ALA A N 1
ATOM 2504 C CA . ALA A 1 334 ? 3.713 -12.609 30.594 1.00 87.44 334 ALA A CA 1
ATOM 2505 C C . ALA A 1 334 ? 3.089 -13.089 29.275 1.00 87.44 334 ALA A C 1
ATOM 2507 O O . ALA A 1 334 ? 2.142 -13.876 29.286 1.00 87.44 334 ALA A O 1
ATOM 2508 N N . GLY A 1 335 ? 3.600 -12.622 28.137 1.00 83.69 335 GLY A N 1
ATOM 2509 C CA . GLY A 1 335 ? 3.117 -13.102 26.844 1.00 83.69 335 GLY A CA 1
ATOM 2510 C C . GLY A 1 335 ? 3.853 -14.349 26.353 1.00 83.69 335 GLY A C 1
ATOM 2511 O O . GLY A 1 335 ? 4.790 -14.844 26.981 1.00 83.69 335 GLY A O 1
ATOM 2512 N N . SER A 1 336 ? 3.385 -14.880 25.228 1.00 84.12 336 SER A N 1
ATOM 2513 C CA . SER A 1 336 ? 3.981 -16.036 24.556 1.00 84.12 336 SER A CA 1
ATOM 2514 C C . SER A 1 336 ? 5.173 -15.631 23.694 1.00 84.12 336 SER A C 1
ATOM 2516 O O . SER A 1 336 ? 5.325 -14.461 23.360 1.00 84.12 336 SER A O 1
ATOM 2518 N N . SER A 1 337 ? 5.983 -16.599 23.259 1.00 86.25 337 SER A N 1
ATOM 2519 C CA . SER A 1 337 ? 7.024 -16.342 22.259 1.00 86.25 337 SER A CA 1
ATOM 2520 C C . SER A 1 337 ? 6.439 -15.681 20.999 1.00 86.25 337 SER A C 1
ATOM 2522 O O . SER A 1 337 ? 5.346 -16.075 20.571 1.00 86.25 337 SER A O 1
ATOM 2524 N N . PRO A 1 338 ? 7.144 -14.706 20.392 1.00 87.81 338 PRO A N 1
ATOM 2525 C CA . PRO A 1 338 ? 6.709 -14.087 19.149 1.00 87.81 338 PRO A CA 1
ATOM 2526 C C . PRO A 1 338 ? 6.489 -15.123 18.051 1.00 87.81 338 PRO A C 1
ATOM 2528 O O . PRO A 1 338 ? 7.280 -16.054 17.895 1.00 87.81 338 PRO A O 1
ATOM 2531 N N . SER A 1 339 ? 5.448 -14.925 17.250 1.00 91.69 339 SER A N 1
ATOM 2532 C CA . SER A 1 339 ? 5.200 -15.712 16.038 1.00 91.69 339 SER A CA 1
ATOM 2533 C C . SER A 1 339 ? 4.777 -14.793 14.901 1.00 91.69 339 SER A C 1
ATOM 2535 O O . SER A 1 339 ? 4.118 -13.783 15.140 1.00 91.69 339 SER A O 1
ATOM 2537 N N . ASP A 1 340 ? 5.194 -15.116 13.680 1.00 90.75 340 ASP A N 1
ATOM 2538 C CA . ASP A 1 340 ? 4.907 -14.318 12.488 1.00 90.75 340 ASP A CA 1
ATOM 2539 C C . ASP A 1 340 ? 3.849 -15.014 11.617 1.00 90.75 340 ASP A C 1
ATOM 2541 O O . ASP A 1 340 ? 3.988 -16.196 11.299 1.00 90.75 340 ASP A O 1
ATOM 2545 N N . VAL A 1 341 ? 2.783 -14.299 11.255 1.00 91.81 341 VAL A N 1
ATOM 2546 C CA . VAL A 1 341 ? 1.714 -14.771 10.355 1.00 91.81 341 VAL A CA 1
ATOM 2547 C C . VAL A 1 341 ? 1.900 -14.322 8.906 1.00 91.81 341 VAL A C 1
ATOM 2549 O O . VAL A 1 341 ? 1.045 -14.611 8.058 1.00 91.81 341 VAL A O 1
ATOM 2552 N N . GLY A 1 342 ? 3.008 -13.638 8.619 1.00 89.94 342 GLY A N 1
ATOM 2553 C CA . GLY A 1 342 ? 3.343 -13.093 7.314 1.00 89.94 342 GLY A CA 1
ATOM 2554 C C . GLY A 1 342 ? 2.435 -11.929 6.926 1.00 89.94 342 GLY A C 1
ATOM 2555 O O . GLY A 1 342 ? 2.023 -11.119 7.760 1.00 89.94 342 GLY A O 1
ATOM 2556 N N . THR A 1 343 ? 2.122 -11.845 5.635 1.00 91.38 343 THR A N 1
ATOM 2557 C CA . THR A 1 343 ? 1.267 -10.789 5.087 1.00 91.38 343 THR A CA 1
ATOM 2558 C C . THR A 1 343 ? -0.208 -11.034 5.405 1.00 91.38 343 THR A C 1
ATOM 2560 O O . THR A 1 343 ? -0.741 -12.119 5.164 1.00 91.38 343 THR A O 1
ATOM 2563 N N . VAL A 1 344 ? -0.888 -10.011 5.912 1.00 94.88 344 VAL A N 1
ATOM 2564 C CA . VAL A 1 344 ? -2.319 -10.011 6.242 1.00 94.88 344 VAL A CA 1
ATOM 2565 C C . VAL A 1 344 ? -3.047 -9.039 5.318 1.00 94.88 344 VAL A C 1
ATOM 2567 O O . VAL A 1 344 ? -2.594 -7.914 5.122 1.00 94.88 344 VAL A O 1
ATOM 2570 N N . SER A 1 345 ? -4.176 -9.457 4.746 1.00 95.88 345 SER A N 1
ATOM 2571 C CA . SER A 1 345 ? -5.037 -8.556 3.972 1.00 95.88 345 SER A CA 1
ATOM 2572 C C . SER A 1 345 ? -6.018 -7.817 4.894 1.00 95.88 345 SER A C 1
ATOM 2574 O O . SER A 1 345 ? -6.515 -8.427 5.844 1.00 95.88 345 SER A O 1
ATOM 2576 N N . PRO A 1 346 ? -6.410 -6.564 4.589 1.00 97.81 346 PRO A N 1
ATOM 2577 C CA . PRO A 1 346 ? -7.581 -5.920 5.192 1.00 97.81 346 PRO A CA 1
ATOM 2578 C C . PRO A 1 346 ? -8.829 -6.821 5.243 1.00 97.81 346 PRO A C 1
ATOM 2580 O O . PRO A 1 346 ? -9.579 -6.799 6.219 1.00 97.81 346 PRO A O 1
ATOM 2583 N N . LEU A 1 347 ? -9.023 -7.662 4.219 1.00 98.00 347 LEU A N 1
ATOM 2584 C CA . LEU A 1 347 ? -10.152 -8.591 4.110 1.00 98.00 347 LEU A CA 1
ATOM 2585 C C . LEU A 1 347 ? -10.098 -9.735 5.134 1.00 98.00 347 LEU A C 1
ATOM 2587 O O . LEU A 1 347 ? -11.138 -10.308 5.454 1.00 98.00 347 LEU A O 1
ATOM 2591 N N . ASP A 1 348 ? -8.918 -10.063 5.667 1.00 98.25 348 ASP A N 1
ATOM 2592 C CA . ASP A 1 348 ? -8.718 -11.172 6.610 1.00 98.25 348 ASP A CA 1
ATOM 2593 C C . ASP A 1 348 ? -9.193 -10.823 8.030 1.00 98.25 348 ASP A C 1
ATOM 2595 O O . ASP A 1 348 ? -9.413 -11.712 8.859 1.00 98.25 348 ASP A O 1
ATOM 2599 N N . ILE A 1 349 ? -9.356 -9.531 8.337 1.00 98.31 349 ILE A N 1
ATOM 2600 C CA . ILE A 1 349 ? -9.579 -9.055 9.704 1.00 98.31 349 ILE A CA 1
ATOM 2601 C C . ILE A 1 349 ? -10.953 -9.478 10.224 1.00 98.31 349 ILE A C 1
ATOM 2603 O O . ILE A 1 349 ? -11.029 -10.293 11.145 1.00 98.31 349 ILE A O 1
ATOM 2607 N N . LEU A 1 350 ? -12.052 -8.991 9.639 1.00 98.38 350 LEU A N 1
ATOM 2608 C CA . LEU A 1 350 ? -13.393 -9.318 10.133 1.00 98.38 350 LEU A CA 1
ATOM 2609 C C . LEU A 1 350 ? -13.705 -10.827 10.204 1.00 98.38 350 LEU A C 1
ATOM 2611 O O . LEU A 1 350 ? -14.177 -11.260 11.261 1.00 98.38 350 LEU A O 1
ATOM 2615 N N . PRO A 1 351 ? -13.445 -11.666 9.176 1.00 98.00 351 PRO A N 1
ATOM 2616 C CA . PRO A 1 351 ? -13.704 -13.103 9.287 1.00 98.00 351 PRO A CA 1
ATOM 2617 C C . PRO A 1 351 ? -12.899 -13.752 10.425 1.00 98.00 351 PRO A C 1
ATOM 2619 O O . PRO A 1 351 ? -13.390 -14.668 11.093 1.00 98.00 351 PRO A O 1
ATOM 2622 N N . THR A 1 352 ? -11.695 -13.249 10.714 1.00 97.50 352 THR A N 1
ATOM 2623 C CA . THR A 1 352 ? -10.893 -13.687 11.863 1.00 97.50 352 THR A CA 1
ATOM 2624 C C . THR A 1 352 ? -11.531 -13.290 13.195 1.00 97.50 352 THR A C 1
ATOM 2626 O O . THR A 1 352 ? -11.647 -14.136 14.086 1.00 97.50 352 THR A O 1
ATOM 2629 N N . LEU A 1 353 ? -11.984 -12.039 13.336 1.00 97.50 353 LEU A N 1
ATOM 2630 C CA . LEU A 1 353 ? -12.626 -11.550 14.563 1.00 97.50 353 LEU A CA 1
ATOM 2631 C C . LEU A 1 353 ? -13.947 -12.282 14.838 1.00 97.50 353 LEU A C 1
ATOM 2633 O O . LEU A 1 353 ? -14.186 -12.706 15.968 1.00 97.50 353 LEU A O 1
ATOM 2637 N N . LEU A 1 354 ? -14.776 -12.489 13.807 1.00 97.06 354 LEU A N 1
ATOM 2638 C CA . LEU A 1 354 ? -16.027 -13.251 13.902 1.00 97.06 354 LEU A CA 1
ATOM 2639 C C . LEU A 1 354 ? -15.754 -14.680 14.371 1.00 97.06 354 LEU A C 1
ATOM 2641 O O . LEU A 1 354 ? -16.370 -15.147 15.331 1.00 97.06 354 LEU A O 1
ATOM 2645 N N . SER A 1 355 ? -14.764 -15.337 13.756 1.00 95.69 355 SER A N 1
ATOM 2646 C CA . SER A 1 355 ? -14.330 -16.672 14.159 1.00 95.69 355 SER A CA 1
ATOM 2647 C C . SER A 1 355 ? -13.908 -16.702 15.623 1.00 95.69 355 SER A C 1
ATOM 2649 O O . SER A 1 355 ? -14.455 -17.493 16.390 1.00 95.69 355 SER A O 1
ATOM 2651 N N . ARG A 1 356 ? -13.027 -15.791 16.057 1.00 94.88 356 ARG A N 1
ATOM 2652 C CA . ARG A 1 356 ? -12.587 -15.685 17.458 1.00 94.88 356 ARG A CA 1
ATOM 2653 C C . ARG A 1 356 ? -13.757 -15.506 18.428 1.00 94.88 356 ARG A C 1
ATOM 2655 O O . ARG A 1 356 ? -13.777 -16.137 19.484 1.00 94.88 356 ARG A O 1
ATOM 2662 N N . ALA A 1 357 ? -14.728 -14.681 18.054 1.00 93.94 357 ALA A N 1
ATOM 2663 C CA . ALA A 1 357 ? -15.904 -14.364 18.851 1.00 93.94 357 ALA A CA 1
ATOM 2664 C C . ALA A 1 357 ? -16.990 -15.458 18.819 1.00 93.94 357 ALA A C 1
ATOM 2666 O O . ALA A 1 357 ? -18.016 -15.320 19.492 1.00 93.94 357 ALA A O 1
ATOM 2667 N N . GLY A 1 358 ? -16.796 -16.540 18.055 1.00 93.19 358 GLY A N 1
ATOM 2668 C CA . GLY A 1 358 ? -17.793 -17.600 17.878 1.00 93.19 358 GLY A CA 1
ATOM 2669 C C . GLY A 1 358 ? -19.037 -17.149 17.110 1.00 93.19 358 GLY A C 1
ATOM 2670 O O . GLY A 1 358 ? -20.098 -17.744 17.275 1.00 93.19 358 GLY A O 1
ATOM 2671 N N . LEU A 1 359 ? -18.919 -16.089 16.311 1.00 95.00 359 LEU A N 1
ATOM 2672 C CA . LEU A 1 359 ? -19.964 -15.619 15.410 1.00 95.00 359 LEU A CA 1
ATOM 2673 C C . LEU A 1 359 ? -19.793 -16.267 14.025 1.00 95.00 359 LEU A C 1
ATOM 2675 O O . LEU A 1 359 ? -18.671 -16.634 13.656 1.00 95.00 359 LEU A O 1
ATOM 2679 N N . PRO A 1 360 ? -20.877 -16.432 13.246 1.00 96.75 360 PRO A N 1
ATOM 2680 C CA . PRO A 1 360 ? -20.765 -16.985 11.905 1.00 96.75 360 PRO A CA 1
ATOM 2681 C C . PRO A 1 360 ? -19.850 -16.154 10.993 1.00 96.75 360 PRO A C 1
ATOM 2683 O O . PRO A 1 360 ? -19.859 -14.928 11.038 1.00 96.75 360 PRO A O 1
ATOM 2686 N N . VAL A 1 361 ? -19.091 -16.801 10.115 1.00 97.44 361 VAL A N 1
ATOM 2687 C CA . VAL A 1 361 ? -18.356 -16.117 9.040 1.00 97.44 361 VAL A CA 1
ATOM 2688 C C . VAL A 1 361 ? -19.149 -16.242 7.746 1.00 97.44 361 VAL A C 1
ATOM 2690 O O . VAL A 1 361 ? -19.533 -17.350 7.358 1.00 97.44 361 VAL A O 1
ATOM 2693 N N . ALA A 1 362 ? -19.398 -15.113 7.083 1.00 97.31 362 ALA A N 1
ATOM 2694 C CA . ALA A 1 362 ? -20.193 -15.085 5.865 1.00 97.31 362 ALA A CA 1
ATOM 2695 C C . ALA A 1 362 ? -19.421 -15.641 4.655 1.00 97.31 362 ALA A C 1
ATOM 2697 O O . ALA A 1 362 ? -18.201 -15.509 4.573 1.00 97.31 362 ALA A O 1
ATOM 2698 N N . ALA A 1 363 ? -20.126 -16.294 3.729 1.00 96.25 363 ALA A N 1
ATOM 2699 C CA . ALA A 1 363 ? -19.542 -16.861 2.510 1.00 96.25 363 ALA A CA 1
ATOM 2700 C C . ALA A 1 363 ? -19.083 -15.782 1.517 1.00 96.25 363 ALA A C 1
ATOM 2702 O O . ALA A 1 363 ? -18.215 -16.030 0.686 1.00 96.25 363 ALA A O 1
ATOM 2703 N N . ASP A 1 364 ? -19.664 -14.591 1.619 1.00 95.38 364 ASP A N 1
ATOM 2704 C CA . ASP A 1 364 ? -19.353 -13.427 0.801 1.00 95.38 364 ASP A CA 1
ATOM 2705 C C . ASP A 1 364 ? -18.214 -12.557 1.375 1.00 95.38 364 ASP A C 1
ATOM 2707 O O . ASP A 1 364 ? -17.912 -11.506 0.820 1.00 95.38 364 ASP A O 1
ATOM 2711 N N . MET A 1 365 ? -17.541 -13.008 2.443 1.00 97.56 365 MET A N 1
ATOM 2712 C CA . MET A 1 365 ? -16.272 -12.451 2.928 1.00 97.56 365 MET A CA 1
ATOM 2713 C C . MET A 1 365 ? -15.099 -13.250 2.333 1.00 97.56 365 MET A C 1
ATOM 2715 O O . MET A 1 365 ? -14.864 -14.382 2.762 1.00 97.56 365 MET A O 1
ATOM 2719 N N . PRO A 1 366 ? -14.343 -12.701 1.363 1.00 95.88 366 PRO A N 1
ATOM 2720 C CA . PRO A 1 366 ? -13.298 -13.448 0.656 1.00 95.88 366 PRO A CA 1
ATOM 2721 C C . PRO A 1 366 ? -12.005 -13.639 1.464 1.00 95.88 366 PRO A C 1
ATOM 2723 O O . PRO A 1 366 ? -11.146 -14.418 1.052 1.00 95.88 366 PRO A O 1
ATOM 2726 N N . GLY A 1 367 ? -11.838 -12.924 2.581 1.00 96.31 367 GLY A N 1
ATOM 2727 C CA . GLY A 1 367 ? -10.637 -12.998 3.410 1.00 96.31 367 GLY A CA 1
ATOM 2728 C C . GLY A 1 367 ? -10.464 -14.338 4.123 1.00 96.31 367 GLY A C 1
ATOM 2729 O O . GLY A 1 367 ? -11.427 -15.039 4.453 1.00 96.31 367 GLY A O 1
ATOM 2730 N N . ARG A 1 368 ? -9.208 -14.690 4.401 1.00 95.19 368 ARG A N 1
ATOM 2731 C CA . ARG A 1 368 ? -8.867 -15.894 5.167 1.00 95.19 368 ARG A CA 1
ATOM 2732 C C . ARG A 1 368 ? -9.004 -15.645 6.669 1.00 95.19 368 ARG A C 1
ATOM 2734 O O . ARG A 1 368 ? -8.886 -14.528 7.158 1.00 95.19 368 ARG A O 1
ATOM 2741 N N . ILE A 1 369 ? -9.195 -16.726 7.422 1.00 96.25 369 ILE A N 1
ATOM 2742 C CA . ILE A 1 369 ? -9.094 -16.693 8.884 1.00 96.25 369 ILE A CA 1
ATOM 2743 C C . ILE A 1 369 ? -7.616 -16.822 9.258 1.00 96.25 369 ILE A C 1
ATOM 2745 O O . ILE A 1 369 ? -6.968 -17.805 8.895 1.00 96.25 369 ILE A O 1
ATOM 2749 N N . ILE A 1 370 ? -7.090 -15.848 9.997 1.00 95.31 370 ILE A N 1
ATOM 2750 C CA . ILE A 1 370 ? -5.687 -15.813 10.416 1.00 95.31 370 ILE A CA 1
ATOM 2751 C C . ILE A 1 370 ? -5.432 -16.924 11.441 1.00 95.31 370 ILE A C 1
ATOM 2753 O O . ILE A 1 370 ? -6.106 -17.033 12.477 1.00 95.31 370 ILE A O 1
ATOM 2757 N N . ALA A 1 371 ? -4.443 -17.766 11.138 1.00 89.75 371 ALA A N 1
ATOM 2758 C CA . ALA A 1 371 ? -4.036 -18.870 11.996 1.00 89.75 371 ALA A CA 1
ATOM 2759 C C . ALA A 1 371 ? -3.545 -18.356 13.361 1.00 89.75 371 ALA A C 1
ATOM 2761 O O . ALA A 1 371 ? -2.916 -17.308 13.456 1.00 89.75 371 ALA A O 1
ATOM 2762 N N . GLY A 1 372 ? -3.855 -19.090 14.431 1.00 89.06 372 GLY A N 1
ATOM 2763 C CA . GLY A 1 372 ? -3.502 -18.704 15.805 1.00 89.06 372 GLY A CA 1
ATOM 2764 C C . GLY A 1 372 ? -4.505 -17.772 16.496 1.00 89.06 372 GLY A C 1
ATOM 2765 O O . GLY A 1 372 ? -4.496 -17.702 17.722 1.00 89.06 372 GLY A O 1
ATOM 2766 N N . ILE A 1 373 ? -5.414 -17.128 15.752 1.00 91.50 373 ILE A N 1
ATOM 2767 C CA . ILE A 1 373 ? -6.481 -16.283 16.321 1.00 91.50 373 ILE A CA 1
ATOM 2768 C C . ILE A 1 373 ? -7.850 -16.953 16.217 1.00 91.50 373 ILE A C 1
ATOM 2770 O O . ILE A 1 373 ? -8.605 -16.994 17.193 1.00 91.50 373 ILE A O 1
ATOM 2774 N N . GLY A 1 374 ? -8.180 -17.457 15.025 1.00 83.88 374 GLY A N 1
ATOM 2775 C CA . GLY A 1 374 ? -9.465 -18.094 14.764 1.00 83.88 374 GLY A CA 1
ATOM 2776 C C . GLY A 1 374 ? -9.724 -19.323 15.640 1.00 83.88 374 GLY A C 1
ATOM 2777 O O . GLY A 1 374 ? -8.816 -19.930 16.214 1.00 83.88 374 GLY A O 1
ATOM 2778 N N . ARG A 1 375 ? -10.993 -19.719 15.722 1.00 83.81 375 ARG A N 1
ATOM 2779 C CA . ARG A 1 375 ? -11.406 -20.949 16.403 1.00 83.81 375 ARG A CA 1
ATOM 2780 C C . ARG A 1 375 ? -10.817 -22.194 15.742 1.00 83.81 375 ARG A C 1
ATOM 2782 O O . ARG A 1 375 ? -10.846 -22.319 14.520 1.00 83.81 375 ARG A O 1
ATOM 2789 N N . LYS A 1 376 ? -10.349 -23.142 16.563 1.00 80.88 376 LYS A N 1
ATOM 2790 C CA . LYS A 1 376 ? -9.785 -24.422 16.095 1.00 80.88 376 LYS A CA 1
ATOM 2791 C C . LYS A 1 376 ? -10.828 -25.329 15.438 1.00 80.88 376 LYS A C 1
ATOM 2793 O O . LYS A 1 376 ? -10.499 -26.030 14.493 1.00 80.88 376 LYS A O 1
ATOM 2798 N N . ASP A 1 377 ? -12.063 -25.308 15.930 1.00 84.75 377 ASP A N 1
ATOM 2799 C CA . ASP A 1 377 ? -13.200 -26.065 15.392 1.00 84.75 377 ASP A CA 1
ATOM 2800 C C . ASP A 1 377 ? -13.858 -25.391 14.174 1.00 84.75 377 ASP A C 1
ATOM 2802 O O . ASP A 1 377 ? -14.786 -25.939 13.587 1.00 84.75 377 ASP A O 1
ATOM 2806 N N . GLY A 1 378 ? -13.350 -24.224 13.764 1.00 82.25 378 GLY A N 1
ATOM 2807 C CA . GLY A 1 378 ? -13.926 -23.409 12.702 1.00 82.25 378 GLY A CA 1
ATOM 2808 C C . GLY A 1 378 ? -15.174 -22.634 13.152 1.00 82.25 378 GLY A C 1
ATOM 2809 O O . GLY A 1 378 ? -15.804 -22.964 14.159 1.00 82.25 378 GLY A O 1
ATOM 2810 N N . PRO A 1 379 ? -15.531 -21.549 12.445 1.00 88.94 379 PRO A N 1
ATOM 2811 C CA . PRO A 1 379 ? -16.737 -20.794 12.750 1.00 88.94 379 PRO A CA 1
ATOM 2812 C C . PRO A 1 379 ? -17.977 -21.417 12.094 1.00 88.94 379 PRO A C 1
ATOM 2814 O O . PRO A 1 379 ? -17.868 -22.039 11.030 1.00 88.94 379 PRO A O 1
ATOM 2817 N N . PRO A 1 380 ? -19.179 -21.156 12.639 1.00 90.56 380 PRO A N 1
ATOM 2818 C CA . PRO A 1 380 ? -20.415 -21.309 11.880 1.00 90.56 380 PRO A CA 1
ATOM 2819 C C . PRO A 1 380 ? -20.348 -20.514 10.564 1.00 90.56 380 PRO A C 1
ATOM 2821 O O . PRO A 1 380 ? -19.584 -19.555 10.443 1.00 90.56 380 PRO A O 1
ATOM 2824 N N . ARG A 1 381 ? -21.156 -20.880 9.567 1.00 94.94 381 ARG A N 1
ATOM 2825 C CA . ARG A 1 381 ? -21.202 -20.189 8.269 1.00 94.94 381 ARG A CA 1
ATOM 2826 C C . ARG A 1 381 ? -22.606 -19.682 7.973 1.00 94.94 381 ARG A C 1
ATOM 2828 O O . ARG A 1 381 ? -23.584 -20.354 8.284 1.00 94.94 381 ARG A O 1
ATOM 2835 N N . VAL A 1 382 ? -22.687 -18.513 7.348 1.00 97.19 382 VAL A N 1
ATOM 2836 C CA . VAL A 1 382 ? -23.922 -17.933 6.796 1.00 97.19 382 VAL A CA 1
ATOM 2837 C C . VAL A 1 382 ? -23.660 -17.462 5.364 1.00 97.19 382 VAL A C 1
ATOM 2839 O O . VAL A 1 382 ? -22.506 -17.207 5.027 1.00 97.19 382 VAL A O 1
ATOM 2842 N N . PRO A 1 383 ? -24.677 -17.331 4.496 1.00 95.62 383 PRO A N 1
ATOM 2843 C CA . PRO A 1 383 ? -24.453 -16.810 3.148 1.00 95.62 383 PRO A CA 1
ATOM 2844 C C . PRO A 1 383 ? -23.982 -15.349 3.155 1.00 95.62 383 PRO A C 1
ATOM 2846 O O . PRO A 1 383 ? -23.018 -15.017 2.474 1.00 95.62 383 PRO A O 1
ATOM 2849 N N . SER A 1 384 ? -24.650 -14.504 3.947 1.00 95.81 384 SER A N 1
ATOM 2850 C CA . SER A 1 384 ? -24.414 -13.060 4.043 1.00 95.81 384 SER A CA 1
ATOM 2851 C C . SER A 1 384 ? -25.006 -12.493 5.339 1.00 95.81 384 SER A C 1
ATOM 2853 O O . SER A 1 384 ? -25.955 -13.065 5.880 1.00 95.81 384 SER A O 1
ATOM 2855 N N . TYR A 1 385 ? -24.494 -11.347 5.795 1.00 95.44 385 TYR A N 1
ATOM 2856 C CA . TYR A 1 385 ? -25.106 -10.524 6.853 1.00 95.44 385 TYR A CA 1
ATOM 2857 C C . TYR A 1 385 ? -26.110 -9.484 6.320 1.00 95.44 385 TYR A C 1
ATOM 2859 O O . TYR A 1 385 ? -26.787 -8.816 7.106 1.00 95.44 385 TYR A O 1
ATOM 2867 N N . GLY A 1 386 ? -26.252 -9.388 4.994 1.00 91.56 386 GLY A N 1
ATOM 2868 C CA . GLY A 1 386 ? -27.194 -8.492 4.336 1.00 91.56 386 GLY A CA 1
ATOM 2869 C C . GLY A 1 386 ? -26.708 -7.046 4.231 1.00 91.56 386 GLY A C 1
ATOM 2870 O O . GLY A 1 386 ? -25.566 -6.707 4.553 1.00 91.56 386 GLY A O 1
ATOM 2871 N N . ALA A 1 387 ? -27.603 -6.196 3.731 1.00 92.12 387 ALA A N 1
ATOM 2872 C CA . ALA A 1 387 ? -27.316 -4.789 3.501 1.00 92.12 387 ALA A CA 1
ATOM 2873 C C . ALA A 1 387 ? -27.264 -3.991 4.812 1.00 92.12 387 ALA A C 1
ATOM 2875 O O . ALA A 1 387 ? -27.984 -4.291 5.770 1.00 92.12 387 ALA A O 1
ATOM 2876 N N . HIS A 1 388 ? -26.438 -2.947 4.822 1.00 88.62 388 HIS A N 1
ATOM 2877 C CA . HIS A 1 388 ? -26.544 -1.886 5.816 1.00 88.62 388 HIS A CA 1
ATOM 2878 C C . HIS A 1 388 ? -27.845 -1.112 5.583 1.00 88.62 388 HIS A C 1
ATOM 2880 O O . HIS A 1 388 ? -28.208 -0.803 4.445 1.00 88.62 388 HIS A O 1
ATOM 2886 N N . VAL A 1 389 ? -28.542 -0.802 6.672 1.00 81.12 389 VAL A N 1
ATOM 2887 C CA . VAL A 1 389 ? -29.741 0.031 6.648 1.00 81.12 389 VAL A CA 1
ATOM 2888 C C . VAL A 1 389 ? -29.457 1.260 7.487 1.00 81.12 389 VAL A C 1
ATOM 2890 O O . VAL A 1 389 ? -29.327 1.170 8.707 1.00 81.12 389 VAL A O 1
ATOM 2893 N N . LEU A 1 390 ? -29.396 2.411 6.820 1.00 75.75 390 LEU A N 1
ATOM 2894 C CA . LEU A 1 390 ? -29.273 3.696 7.493 1.00 75.75 390 LEU A CA 1
ATOM 2895 C C . LEU A 1 390 ? -30.421 3.878 8.482 1.00 75.75 390 LEU A C 1
ATOM 2897 O O . LEU A 1 390 ? -31.583 3.822 8.065 1.00 75.75 390 LEU A O 1
ATOM 2901 N N . PRO A 1 391 ? -30.128 4.162 9.761 1.00 65.38 391 PRO A N 1
ATOM 2902 C CA . PRO A 1 391 ? -31.179 4.415 10.732 1.00 65.38 391 PRO A CA 1
ATOM 2903 C C . PRO A 1 391 ? -32.019 5.639 10.359 1.00 65.38 391 PRO A C 1
ATOM 2905 O O . PRO A 1 391 ? -33.238 5.629 10.503 1.00 65.38 391 PRO A O 1
ATOM 2908 N N . GLU A 1 392 ? -31.351 6.694 9.888 1.00 67.62 392 GLU A N 1
ATOM 2909 C CA . GLU A 1 392 ? -31.946 7.938 9.409 1.00 67.62 392 GLU A CA 1
ATOM 2910 C C . GLU A 1 392 ? -31.082 8.503 8.270 1.00 67.62 392 GLU A C 1
ATOM 2912 O O . GLU A 1 392 ? -29.861 8.307 8.283 1.00 67.62 392 GLU A O 1
ATOM 2917 N N . PRO A 1 393 ? -31.671 9.218 7.292 1.00 69.56 393 PRO A N 1
ATOM 2918 C CA . PRO A 1 393 ? -30.887 9.926 6.292 1.00 69.56 393 PRO A CA 1
ATOM 2919 C C . PRO A 1 393 ? -29.922 10.905 6.972 1.00 69.56 393 PRO A C 1
ATOM 2921 O O . PRO A 1 393 ? -30.327 11.600 7.912 1.00 69.56 393 PRO A O 1
ATOM 2924 N N . PRO A 1 394 ? -28.666 11.004 6.506 1.00 69.31 394 PRO A N 1
ATOM 2925 C CA . PRO A 1 394 ? -27.745 11.999 7.026 1.00 69.31 394 PRO A CA 1
ATOM 2926 C C . PRO A 1 394 ? -28.345 13.407 6.873 1.00 69.31 394 PRO A C 1
ATOM 2928 O O . PRO A 1 394 ? -28.843 13.740 5.792 1.00 69.31 394 PRO A O 1
ATOM 2931 N N . PRO A 1 395 ? -28.304 14.249 7.923 1.00 67.88 395 PRO A N 1
ATOM 2932 C CA . PRO A 1 395 ? -28.649 15.659 7.814 1.00 67.88 395 PRO A CA 1
ATOM 2933 C C . PRO A 1 395 ? -27.951 16.330 6.626 1.00 67.88 395 PRO A C 1
ATOM 2935 O O . PRO A 1 395 ? -26.789 16.046 6.325 1.00 67.88 395 PRO A O 1
ATOM 2938 N N . ALA A 1 396 ? -28.647 17.253 5.961 1.00 68.31 396 ALA A N 1
ATOM 2939 C CA . ALA A 1 396 ? -28.035 18.035 4.898 1.00 68.31 396 ALA A CA 1
ATOM 2940 C C . ALA A 1 396 ? -26.855 18.836 5.461 1.00 68.31 396 ALA A C 1
ATOM 2942 O O . ALA A 1 396 ? -26.993 19.622 6.400 1.00 68.31 396 ALA A O 1
ATOM 2943 N N . LEU A 1 397 ? -25.685 18.625 4.873 1.00 66.88 397 LEU A N 1
ATOM 2944 C CA . LEU A 1 397 ? -24.445 19.234 5.323 1.00 66.88 397 LEU A CA 1
ATOM 2945 C C . LEU A 1 397 ? -24.398 20.700 4.867 1.00 66.88 397 LEU A C 1
ATOM 2947 O O . LEU A 1 397 ? -24.401 20.996 3.666 1.00 66.88 397 LEU A O 1
ATOM 2951 N N . GLY A 1 398 ? -24.350 21.629 5.826 1.00 68.38 398 GLY A N 1
ATOM 2952 C CA . GLY A 1 398 ? -24.259 23.064 5.548 1.00 68.38 398 GLY A CA 1
ATOM 2953 C C . GLY A 1 398 ? -23.024 23.422 4.709 1.00 68.38 398 GLY A C 1
ATOM 2954 O O . GLY A 1 398 ? -22.001 22.738 4.753 1.00 68.38 398 GLY A O 1
ATOM 2955 N N . ALA A 1 399 ? -23.097 24.510 3.934 1.00 70.62 399 ALA A N 1
ATOM 2956 C CA . ALA A 1 399 ? -22.009 24.921 3.036 1.00 70.62 399 ALA A CA 1
ATOM 2957 C C . ALA A 1 399 ? -20.673 25.165 3.766 1.00 70.62 399 ALA A C 1
ATOM 2959 O O . ALA A 1 399 ? -19.627 24.772 3.257 1.00 70.62 399 ALA A O 1
ATOM 2960 N N . ALA A 1 400 ? -20.712 25.741 4.973 1.00 69.75 400 ALA A N 1
ATOM 2961 C CA . ALA A 1 400 ? -19.522 26.005 5.782 1.00 69.75 400 ALA A CA 1
ATOM 2962 C C . ALA A 1 400 ? -18.802 24.715 6.216 1.00 69.75 400 ALA A C 1
ATOM 2964 O O . ALA A 1 400 ? -17.593 24.598 6.040 1.00 69.75 400 ALA A O 1
ATOM 2965 N N . ALA A 1 401 ? -19.547 23.716 6.699 1.00 69.75 401 ALA A N 1
ATOM 2966 C CA . ALA A 1 401 ? -18.977 22.436 7.121 1.00 69.75 401 ALA A CA 1
ATOM 2967 C C . ALA A 1 401 ? -18.391 21.643 5.936 1.00 69.75 401 ALA A C 1
ATOM 2969 O O . ALA A 1 401 ? -17.343 21.013 6.072 1.00 69.75 401 ALA A O 1
ATOM 2970 N N . ARG A 1 402 ? -19.010 21.731 4.747 1.00 74.75 402 ARG A N 1
ATOM 2971 C CA . ARG A 1 402 ? -18.435 21.173 3.508 1.00 74.75 402 ARG A CA 1
ATOM 2972 C C . ARG A 1 402 ? -17.130 21.869 3.118 1.00 74.75 402 ARG A C 1
ATOM 2974 O O . ARG A 1 402 ? -16.166 21.191 2.785 1.00 74.75 402 ARG A O 1
ATOM 2981 N N . ALA A 1 403 ? -17.091 23.201 3.179 1.00 73.88 403 ALA A N 1
ATOM 2982 C CA . ALA A 1 403 ? -15.893 23.973 2.853 1.00 73.88 403 ALA A CA 1
ATOM 2983 C C . ALA A 1 403 ? -14.738 23.703 3.833 1.00 73.88 403 ALA A C 1
ATOM 2985 O O . ALA A 1 403 ? -13.600 23.564 3.400 1.00 73.88 403 ALA A O 1
ATOM 2986 N N . SER A 1 404 ? -15.027 23.580 5.132 1.00 74.25 404 SER A N 1
ATOM 2987 C CA . SER A 1 404 ? -14.013 23.273 6.148 1.00 74.25 404 SER A CA 1
ATOM 2988 C C . SER A 1 404 ? -13.366 21.905 5.931 1.00 74.25 404 SER A C 1
ATOM 2990 O O . SER A 1 404 ? -12.145 21.797 5.989 1.00 74.25 404 SER A O 1
ATOM 2992 N N . GLU A 1 405 ? -14.161 20.866 5.655 1.00 76.12 405 GLU A N 1
ATOM 2993 C CA . GLU A 1 405 ? -13.616 19.528 5.389 1.00 76.12 405 GLU A CA 1
ATOM 2994 C C . GLU A 1 405 ? -12.779 19.504 4.109 1.00 76.12 405 GLU A C 1
ATOM 2996 O O . GLU A 1 405 ? -11.709 18.902 4.072 1.00 76.12 405 GLU A O 1
ATOM 3001 N N . LEU A 1 406 ? -13.229 20.218 3.077 1.00 75.88 406 LEU A N 1
ATOM 3002 C CA . LEU A 1 406 ? -12.475 20.351 1.839 1.00 75.88 406 LEU A CA 1
ATOM 3003 C C . LEU A 1 406 ? -11.121 21.037 2.070 1.00 75.88 406 LEU A C 1
ATOM 3005 O O . LEU A 1 406 ? -10.125 20.595 1.506 1.00 75.88 406 LEU A O 1
ATOM 3009 N N . GLU A 1 407 ? -11.053 22.060 2.930 1.00 76.94 407 GLU A N 1
ATOM 3010 C CA . GLU A 1 407 ? -9.768 22.674 3.292 1.00 76.94 407 GLU A CA 1
ATOM 3011 C C . GLU A 1 407 ? -8.885 21.755 4.130 1.00 76.94 407 GLU A C 1
ATOM 3013 O O . GLU A 1 407 ? -7.674 21.760 3.921 1.00 76.94 407 GLU A O 1
ATOM 3018 N N . ARG A 1 408 ? -9.456 20.945 5.030 1.00 79.19 408 ARG A N 1
ATOM 3019 C CA . ARG A 1 408 ? -8.697 19.928 5.772 1.00 79.19 408 ARG A CA 1
ATOM 3020 C C . ARG A 1 408 ? -8.054 18.929 4.811 1.00 79.19 408 ARG A C 1
ATOM 3022 O O . ARG A 1 408 ? -6.848 18.717 4.871 1.00 79.19 408 ARG A O 1
ATOM 3029 N N . LEU A 1 409 ? -8.836 18.366 3.890 1.00 78.25 409 LEU A N 1
ATOM 3030 C CA . LEU A 1 409 ? -8.341 17.410 2.897 1.00 78.25 409 LEU A CA 1
ATOM 3031 C C . LEU A 1 409 ? -7.326 18.046 1.937 1.00 78.25 409 LEU A C 1
ATOM 3033 O O . LEU A 1 409 ? -6.333 17.408 1.600 1.00 78.25 409 LEU A O 1
ATOM 3037 N N . ARG A 1 410 ? -7.514 19.313 1.542 1.00 77.50 410 ARG A N 1
ATOM 3038 C CA . ARG A 1 410 ? -6.515 20.068 0.764 1.00 77.50 410 ARG A CA 1
ATOM 3039 C C . ARG A 1 410 ? -5.220 20.291 1.534 1.00 77.50 410 ARG A C 1
ATOM 3041 O O . ARG A 1 410 ? -4.154 20.145 0.954 1.00 77.50 410 ARG A O 1
ATOM 3048 N N . ALA A 1 411 ? -5.297 20.625 2.822 1.00 74.88 411 ALA A N 1
ATOM 3049 C CA . ALA A 1 411 ? -4.117 20.813 3.665 1.00 74.88 411 ALA A CA 1
ATOM 3050 C C . ALA A 1 411 ? -3.315 19.518 3.854 1.00 74.88 411 ALA A C 1
ATOM 3052 O O . ALA A 1 411 ? -2.093 19.563 3.953 1.00 74.88 411 ALA A O 1
ATOM 3053 N N . LEU A 1 412 ? -4.001 18.374 3.867 1.00 75.81 412 LEU A N 1
ATOM 3054 C CA . LEU A 1 412 ? -3.378 17.050 3.870 1.00 75.81 412 LEU A CA 1
ATOM 3055 C C . LEU A 1 412 ? -2.935 16.595 2.469 1.00 75.81 412 LEU A C 1
ATOM 3057 O O . LEU A 1 412 ? -2.211 15.618 2.354 1.00 75.81 412 LEU A O 1
ATOM 3061 N N . GLY A 1 413 ? -3.337 17.312 1.413 1.00 70.38 413 GLY A N 1
ATOM 3062 C CA . GLY A 1 413 ? -3.002 17.035 0.014 1.00 70.38 413 GLY A CA 1
ATOM 3063 C C . GLY A 1 413 ? -3.824 15.913 -0.641 1.00 70.38 413 GLY A C 1
ATOM 3064 O O . GLY A 1 413 ? -3.466 15.439 -1.717 1.00 70.38 413 GLY A O 1
ATOM 3065 N N . TYR A 1 414 ? -4.940 15.504 -0.030 1.00 73.12 414 TYR A N 1
ATOM 3066 C CA . TYR A 1 414 ? -5.883 14.534 -0.604 1.00 73.12 414 TYR A CA 1
ATOM 3067 C C . TYR A 1 414 ? -6.756 15.119 -1.720 1.00 73.12 414 TYR A C 1
ATOM 3069 O O . TYR A 1 414 ? -7.351 14.379 -2.497 1.00 73.12 414 TYR A O 1
ATOM 3077 N N . VAL A 1 415 ? -6.859 16.448 -1.799 1.00 68.25 415 VAL A N 1
ATOM 3078 C CA . VAL A 1 415 ? -7.634 17.141 -2.832 1.00 68.25 415 VAL A CA 1
ATOM 3079 C C . VAL A 1 415 ? -6.775 18.245 -3.444 1.00 68.25 415 VAL A C 1
ATOM 3081 O O . VAL A 1 415 ? -6.388 19.178 -2.746 1.00 68.25 415 VAL A O 1
ATOM 3084 N N . SER A 1 416 ? -6.518 18.183 -4.749 1.00 53.75 416 SER A N 1
ATOM 3085 C CA . SER A 1 416 ? -6.024 19.307 -5.557 1.00 53.75 416 SER A CA 1
ATOM 3086 C C . SER A 1 416 ? -7.214 19.997 -6.255 1.00 53.75 416 SER A C 1
ATOM 3088 O O . SER A 1 416 ? -8.293 19.427 -6.400 1.00 53.75 416 SER A O 1
ATOM 3090 N N . GLY A 1 417 ? -7.119 21.296 -6.542 1.00 46.31 417 GLY A N 1
ATOM 3091 C CA . GLY A 1 417 ? -8.279 22.143 -6.855 1.00 46.31 417 GLY A CA 1
ATOM 3092 C C . GLY A 1 417 ? -9.095 21.781 -8.117 1.00 46.31 417 GLY A C 1
ATOM 3093 O O . GLY A 1 417 ? -8.542 21.499 -9.165 1.00 46.31 417 GLY A O 1
ATOM 3094 N N . ALA A 1 418 ? -10.423 21.931 -7.977 1.00 37.66 418 ALA A N 1
ATOM 3095 C CA . ALA A 1 418 ? -11.492 22.172 -8.966 1.00 37.66 418 ALA A CA 1
ATOM 3096 C C . ALA A 1 418 ? -11.744 21.171 -10.122 1.00 37.66 418 ALA A C 1
ATOM 3098 O O . ALA A 1 418 ? -11.363 21.399 -11.263 1.00 37.66 418 ALA A O 1
ATOM 3099 N N . GLY A 1 419 ? -12.619 20.196 -9.856 1.00 45.25 419 GLY A N 1
ATOM 3100 C CA . GLY A 1 419 ? -13.490 19.571 -10.857 1.00 45.25 419 GLY A CA 1
ATOM 3101 C C . GLY A 1 419 ? -14.610 18.762 -10.183 1.00 45.25 419 GLY A C 1
ATOM 3102 O O . GLY A 1 419 ? -14.304 17.914 -9.346 1.00 45.25 419 GLY A O 1
ATOM 3103 N N . PRO A 1 420 ? -15.905 19.015 -10.456 1.00 47.31 420 PRO A N 1
ATOM 3104 C CA . PRO A 1 420 ? -16.990 18.216 -9.905 1.00 47.31 420 PRO A CA 1
ATOM 3105 C C . PRO A 1 420 ? -17.282 17.037 -10.841 1.00 47.31 420 PRO A C 1
ATOM 3107 O O . PRO A 1 420 ? -18.041 17.213 -11.784 1.00 47.31 420 PRO A O 1
ATOM 3110 N N . THR A 1 421 ? -16.687 15.858 -10.608 1.00 49.47 421 THR A N 1
ATOM 3111 C CA . THR A 1 421 ? -17.301 14.522 -10.837 1.00 49.47 421 THR A CA 1
ATOM 3112 C C . THR A 1 421 ? -16.327 13.357 -10.588 1.00 49.47 421 THR A C 1
ATOM 3114 O O . THR A 1 421 ? -15.272 13.239 -11.204 1.00 49.47 421 THR A O 1
ATOM 3117 N N . SER A 1 422 ? -16.770 12.441 -9.719 1.00 59.31 422 SER A N 1
ATOM 3118 C CA . SER A 1 422 ? -16.461 11.006 -9.656 1.00 59.31 422 SER A CA 1
ATOM 3119 C C . SER A 1 422 ? -15.044 10.493 -9.426 1.00 59.31 422 SER A C 1
ATOM 3121 O O . SER A 1 422 ? -14.689 9.440 -9.953 1.00 59.31 422 SER A O 1
ATOM 3123 N N . LEU A 1 423 ? -14.291 11.117 -8.513 1.00 72.06 423 LEU A N 1
ATOM 3124 C CA . LEU A 1 423 ? -13.102 10.483 -7.919 1.00 72.06 423 LEU A CA 1
ATOM 3125 C C . LEU A 1 423 ? -13.418 9.075 -7.374 1.00 72.06 423 LEU A C 1
ATOM 3127 O O . LEU A 1 423 ? -12.728 8.127 -7.720 1.00 72.06 423 LEU A O 1
ATOM 3131 N N . ALA A 1 424 ? -14.552 8.888 -6.688 1.00 77.88 424 ALA A N 1
ATOM 3132 C CA . ALA A 1 424 ? -15.006 7.575 -6.215 1.00 77.88 424 ALA A CA 1
ATOM 3133 C C . ALA A 1 424 ? -15.136 6.515 -7.331 1.00 77.88 424 ALA A C 1
ATOM 3135 O O . ALA A 1 424 ? -14.779 5.351 -7.142 1.00 77.88 424 ALA A O 1
ATOM 3136 N N . ARG A 1 425 ? -15.641 6.891 -8.513 1.00 82.69 425 ARG A N 1
ATOM 3137 C CA . ARG A 1 425 ? -15.775 5.962 -9.645 1.00 82.69 425 ARG A CA 1
ATOM 3138 C C . ARG A 1 425 ? -14.465 5.790 -10.411 1.00 82.69 425 ARG A C 1
ATOM 3140 O O . ARG A 1 425 ? -14.215 4.701 -10.922 1.00 82.69 425 ARG A O 1
ATOM 3147 N N . THR A 1 426 ? -13.622 6.817 -10.452 1.00 85.31 426 THR A N 1
ATOM 3148 C CA . THR A 1 426 ? -12.242 6.710 -10.942 1.00 85.31 426 THR A CA 1
ATOM 3149 C C . THR A 1 426 ? -11.440 5.733 -10.082 1.00 85.31 426 THR A C 1
ATOM 3151 O O . THR A 1 426 ? -10.845 4.809 -10.630 1.00 85.31 426 THR A O 1
ATOM 3154 N N . ASN A 1 427 ? -11.536 5.843 -8.754 1.00 86.44 427 ASN A N 1
ATOM 3155 C CA . ASN A 1 427 ? -10.923 4.928 -7.790 1.00 86.44 427 ASN A CA 1
ATOM 3156 C C . ASN A 1 427 ? -11.451 3.500 -7.970 1.00 86.44 427 ASN A C 1
ATOM 3158 O O . ASN A 1 427 ? -10.673 2.553 -7.953 1.00 86.44 427 ASN A O 1
ATOM 3162 N N . LEU A 1 428 ? -12.754 3.314 -8.227 1.00 89.00 428 LEU A N 1
ATOM 3163 C CA . LEU A 1 428 ? -13.288 1.995 -8.592 1.00 89.00 428 LEU A CA 1
ATOM 3164 C C . LEU A 1 428 ? -12.654 1.452 -9.880 1.00 89.00 428 LEU A C 1
ATOM 3166 O O . LEU A 1 428 ? -12.305 0.275 -9.949 1.00 89.00 428 LEU A O 1
ATOM 3170 N N . GLY A 1 429 ? -12.492 2.304 -10.893 1.00 90.25 429 GLY A N 1
ATOM 3171 C CA . GLY A 1 429 ? -11.783 1.966 -12.124 1.00 90.25 429 GLY A CA 1
ATOM 3172 C C . GLY A 1 429 ? -10.353 1.487 -11.868 1.00 90.25 429 GLY A C 1
ATOM 3173 O O . GLY A 1 429 ? -9.949 0.456 -12.404 1.00 90.25 429 GLY A O 1
ATOM 3174 N N . GLU A 1 430 ? -9.613 2.188 -11.008 1.00 89.50 430 GLU A N 1
ATOM 3175 C CA . GLU A 1 430 ? -8.275 1.791 -10.561 1.00 89.50 430 GLU A CA 1
ATOM 3176 C C . GLU A 1 430 ? -8.285 0.452 -9.803 1.00 89.50 430 GLU A C 1
ATOM 3178 O O . GLU A 1 430 ? -7.490 -0.436 -10.115 1.00 89.50 430 GLU A O 1
ATOM 3183 N N . ILE A 1 431 ? -9.200 0.267 -8.847 1.00 89.44 431 ILE A N 1
ATOM 3184 C CA . ILE A 1 431 ? -9.331 -0.969 -8.055 1.00 89.44 431 ILE A CA 1
ATOM 3185 C C . ILE A 1 431 ? -9.558 -2.175 -8.974 1.00 89.44 431 ILE A C 1
ATOM 3187 O O . ILE A 1 431 ? -8.890 -3.206 -8.844 1.00 89.44 431 ILE A O 1
ATOM 3191 N N . LEU A 1 432 ? -10.464 -2.040 -9.946 1.00 92.69 432 LEU A N 1
ATOM 3192 C CA . LEU A 1 432 ? -10.740 -3.080 -10.939 1.00 92.69 432 LEU A CA 1
ATOM 3193 C C . LEU A 1 432 ? -9.521 -3.334 -11.839 1.00 92.69 432 LEU A C 1
ATOM 3195 O O . LEU A 1 432 ? -9.177 -4.491 -12.090 1.00 92.69 432 LEU A O 1
ATOM 3199 N N . TYR A 1 433 ? -8.823 -2.274 -12.264 1.00 92.44 433 TYR A N 1
ATOM 3200 C CA . TYR A 1 433 ? -7.600 -2.374 -13.062 1.00 92.44 433 TYR A CA 1
ATOM 3201 C C . TYR A 1 433 ? -6.517 -3.177 -12.333 1.00 92.44 433 TYR A C 1
ATOM 3203 O O . TYR A 1 433 ? -5.971 -4.127 -12.894 1.00 92.44 433 TYR A O 1
ATOM 3211 N N . ARG A 1 434 ? -6.233 -2.847 -11.068 1.00 87.38 434 ARG A N 1
ATOM 3212 C CA . ARG A 1 434 ? -5.176 -3.501 -10.275 1.00 87.38 434 ARG A CA 1
ATOM 3213 C C . ARG A 1 434 ? -5.461 -4.974 -10.008 1.00 87.38 434 ARG A C 1
ATOM 3215 O O . ARG A 1 434 ? -4.535 -5.776 -9.929 1.00 87.38 434 ARG A O 1
ATOM 3222 N N . ARG A 1 435 ? -6.737 -5.351 -9.947 1.00 88.06 435 ARG A N 1
ATOM 3223 C CA . ARG A 1 435 ? -7.174 -6.749 -9.832 1.00 88.06 435 ARG A CA 1
ATOM 3224 C C . ARG A 1 435 ? -7.153 -7.522 -11.148 1.00 88.06 435 ARG A C 1
ATOM 3226 O O . ARG A 1 435 ? -7.397 -8.728 -11.143 1.00 88.06 435 ARG A O 1
ATOM 3233 N N . GLY A 1 436 ? -6.867 -6.854 -12.262 1.00 90.56 436 GLY A N 1
ATOM 3234 C CA . GLY A 1 436 ? -6.861 -7.450 -13.594 1.00 90.56 436 GLY A CA 1
ATOM 3235 C C . GLY A 1 436 ? -8.235 -7.517 -14.263 1.00 90.56 436 GLY A C 1
ATOM 3236 O O . GLY A 1 436 ? -8.336 -8.062 -15.363 1.00 90.56 436 GLY A O 1
ATOM 3237 N N . ASP A 1 437 ? -9.291 -6.948 -13.665 1.00 94.44 437 ASP A N 1
ATOM 3238 C CA . ASP A 1 437 ? -10.577 -6.763 -14.348 1.00 94.44 437 ASP A CA 1
ATOM 3239 C C . ASP A 1 437 ? -10.529 -5.510 -15.232 1.00 94.44 437 ASP A C 1
ATOM 3241 O O . ASP A 1 437 ? -11.181 -4.491 -14.993 1.00 94.44 437 ASP A O 1
ATOM 3245 N N . PHE A 1 438 ? -9.733 -5.589 -16.299 1.00 95.38 438 PHE A N 1
ATOM 3246 C CA . PHE A 1 438 ? -9.556 -4.480 -17.234 1.00 95.38 438 PHE A CA 1
ATOM 3247 C C . PHE A 1 438 ? -10.856 -4.119 -17.969 1.00 95.38 438 PHE A C 1
ATOM 3249 O O . PHE A 1 438 ? -11.037 -2.975 -18.385 1.00 95.38 438 PHE A O 1
ATOM 3256 N N . LYS A 1 439 ? -11.788 -5.070 -18.123 1.00 95.50 439 LYS A N 1
ATOM 3257 C CA . LYS A 1 439 ? -13.096 -4.812 -18.747 1.00 95.50 439 LYS A CA 1
ATOM 3258 C C . LYS A 1 439 ? -13.993 -3.998 -17.818 1.00 95.50 439 LYS A C 1
ATOM 3260 O O . LYS A 1 439 ? -14.576 -3.012 -18.269 1.00 95.50 439 LYS A O 1
ATOM 3265 N N . GLY A 1 440 ? -14.081 -4.388 -16.545 1.00 95.25 440 GLY A N 1
ATOM 3266 C CA . GLY A 1 440 ? -14.780 -3.631 -15.512 1.00 95.25 440 GLY A CA 1
ATOM 3267 C C . GLY A 1 440 ? -14.192 -2.232 -15.346 1.00 95.25 440 GLY A C 1
ATOM 3268 O O . GLY A 1 440 ? -14.938 -1.255 -15.399 1.00 95.25 440 GLY A O 1
ATOM 3269 N N . ALA A 1 441 ? -12.862 -2.125 -15.266 1.00 94.94 441 ALA A N 1
ATOM 3270 C CA . ALA A 1 441 ? -12.157 -0.847 -15.174 1.00 94.94 441 ALA A CA 1
ATOM 3271 C C . ALA A 1 441 ? -12.536 0.101 -16.320 1.00 94.94 441 ALA A C 1
ATOM 3273 O O . ALA A 1 441 ? -12.986 1.219 -16.077 1.00 94.94 441 ALA A O 1
ATOM 3274 N N . VAL A 1 442 ? -12.435 -0.363 -17.573 1.00 96.94 442 VAL A N 1
ATOM 3275 C CA . VAL A 1 442 ? -12.800 0.443 -18.749 1.00 96.94 442 VAL A CA 1
ATOM 3276 C C . VAL A 1 442 ? -14.265 0.870 -18.707 1.00 96.94 442 VAL A C 1
ATOM 3278 O O . VAL A 1 442 ? -14.553 2.037 -18.956 1.00 96.94 442 VAL A O 1
ATOM 3281 N N . ARG A 1 443 ? -15.195 -0.014 -18.320 1.00 95.25 443 ARG A N 1
ATOM 3282 C CA . ARG A 1 443 ? -16.620 0.339 -18.202 1.00 95.25 443 ARG A CA 1
ATOM 3283 C C . ARG A 1 443 ? -16.851 1.500 -17.231 1.00 95.25 443 ARG A C 1
ATOM 3285 O O . ARG A 1 443 ? -17.609 2.417 -17.556 1.00 95.25 443 ARG A O 1
ATOM 3292 N N . GLU A 1 444 ? -16.242 1.446 -16.046 1.00 91.06 444 GLU A N 1
ATOM 3293 C CA . GLU A 1 444 ? -16.408 2.495 -15.036 1.00 91.06 444 GLU A CA 1
ATOM 3294 C C . GLU A 1 444 ? -15.739 3.803 -15.467 1.00 91.06 444 GLU A C 1
ATOM 3296 O O . GLU A 1 444 ? -16.371 4.859 -15.416 1.00 91.06 444 GLU A O 1
ATOM 3301 N N . LEU A 1 445 ? -14.509 3.730 -15.978 1.00 91.69 445 LEU A N 1
ATOM 3302 C CA . LEU A 1 445 ? -13.720 4.896 -16.376 1.00 91.69 445 LEU A CA 1
ATOM 3303 C C . LEU A 1 445 ? -14.298 5.602 -17.605 1.00 91.69 445 LEU A C 1
ATOM 3305 O O . LEU A 1 445 ? -14.381 6.827 -17.625 1.00 91.69 445 LEU A O 1
ATOM 3309 N N . GLU A 1 446 ? -14.788 4.866 -18.605 1.00 93.69 446 GLU A N 1
ATOM 3310 C CA . GLU A 1 446 ? -15.499 5.470 -19.736 1.00 93.69 446 GLU A CA 1
ATOM 3311 C C . GLU A 1 446 ? -16.742 6.233 -19.284 1.00 93.69 446 GLU A C 1
ATOM 3313 O O . GLU A 1 446 ? -17.096 7.250 -19.876 1.00 93.69 446 GLU A O 1
ATOM 3318 N N . ALA A 1 447 ? -17.440 5.745 -18.258 1.00 89.00 447 ALA A N 1
ATOM 3319 C CA . ALA A 1 447 ? -18.618 6.425 -17.754 1.00 89.00 447 ALA A CA 1
ATOM 3320 C C . ALA A 1 447 ? -18.262 7.728 -17.027 1.00 89.00 447 ALA A C 1
ATOM 3322 O O . ALA A 1 447 ? -19.013 8.693 -17.164 1.00 89.00 447 ALA A O 1
ATOM 3323 N N . VAL A 1 448 ? -17.117 7.779 -16.334 1.00 86.69 448 VAL A N 1
ATOM 3324 C CA . VAL A 1 448 ? -16.566 9.036 -15.799 1.00 86.69 448 VAL A CA 1
ATOM 3325 C C . VAL A 1 448 ? -16.197 9.977 -16.944 1.00 86.69 448 VAL A C 1
ATOM 3327 O O . VAL A 1 448 ? -16.703 11.089 -16.992 1.00 86.69 448 VAL A O 1
ATOM 3330 N N . VAL A 1 449 ? -15.422 9.511 -17.927 1.00 87.81 449 VAL A N 1
ATOM 3331 C CA . VAL A 1 449 ? -14.968 10.329 -19.068 1.00 87.81 449 VAL A CA 1
ATOM 3332 C C . VAL A 1 449 ? -16.125 10.817 -19.952 1.00 87.81 449 VAL A C 1
ATOM 3334 O O . VAL A 1 449 ? -16.027 11.877 -20.564 1.00 87.81 449 VAL A O 1
ATOM 3337 N N . ARG A 1 450 ? -17.240 10.077 -20.039 1.00 88.44 450 ARG A N 1
ATOM 3338 C CA . ARG A 1 450 ? -18.461 10.543 -20.722 1.00 88.44 450 ARG A CA 1
ATOM 3339 C C . ARG A 1 450 ? -19.161 11.672 -19.966 1.00 88.44 450 ARG A C 1
ATOM 3341 O O . ARG A 1 450 ? -19.739 12.537 -20.614 1.00 88.44 450 ARG A O 1
ATOM 3348 N N . ALA A 1 451 ? -19.155 11.628 -18.634 1.00 82.31 451 ALA A N 1
ATOM 3349 C CA . ALA A 1 451 ? -19.769 12.653 -17.793 1.00 82.31 451 ALA A CA 1
ATOM 3350 C C . ALA A 1 451 ? -18.888 13.908 -17.691 1.00 82.31 451 ALA A C 1
ATOM 3352 O O . ALA A 1 451 ? -19.405 15.019 -17.768 1.00 82.31 451 ALA A O 1
ATOM 3353 N N . ASP A 1 452 ? -17.573 13.717 -17.586 1.00 78.44 452 ASP A N 1
ATOM 3354 C CA . ASP A 1 452 ? -16.564 14.771 -17.569 1.00 78.44 452 ASP A CA 1
ATOM 3355 C C . ASP A 1 452 ? -15.400 14.434 -18.517 1.00 78.44 452 ASP A C 1
ATOM 3357 O O . ASP A 1 452 ? -14.422 13.776 -18.138 1.00 78.44 452 ASP A O 1
ATOM 3361 N N . PRO A 1 453 ? -15.482 14.901 -19.777 1.00 83.38 453 PRO A N 1
ATOM 3362 C CA . PRO A 1 453 ? -14.425 14.723 -20.764 1.00 83.38 453 PRO A CA 1
ATOM 3363 C C . PRO A 1 453 ? -13.124 15.483 -20.473 1.00 83.38 453 PRO A C 1
ATOM 3365 O O . PRO A 1 453 ? -12.197 15.361 -21.272 1.00 83.38 453 PRO A O 1
ATOM 3368 N N . LEU A 1 454 ? -13.031 16.276 -19.401 1.00 78.31 454 LEU A N 1
ATOM 3369 C CA . LEU A 1 454 ? -11.804 16.976 -19.002 1.00 78.31 454 LEU A CA 1
ATOM 3370 C C . LEU A 1 454 ? -11.118 16.329 -17.790 1.00 78.31 454 LEU A C 1
ATOM 3372 O O . LEU A 1 454 ? -10.016 16.743 -17.431 1.00 78.31 454 LEU A O 1
ATOM 3376 N N . ASN A 1 455 ? -11.711 15.286 -17.200 1.00 79.00 455 ASN A N 1
ATOM 3377 C CA . ASN A 1 455 ? -11.125 14.552 -16.082 1.00 79.00 455 ASN A CA 1
ATOM 3378 C C . ASN A 1 455 ? -9.876 13.766 -16.525 1.00 79.00 455 ASN A C 1
ATOM 3380 O O . ASN A 1 455 ? -9.960 12.614 -16.963 1.00 79.00 455 ASN A O 1
ATOM 3384 N N . GLN A 1 456 ? -8.703 14.396 -16.416 1.00 81.75 456 GLN A N 1
ATOM 3385 C CA . GLN A 1 456 ? -7.433 13.796 -16.827 1.00 81.75 456 GLN A CA 1
ATOM 3386 C C . GLN A 1 456 ? -7.110 12.523 -16.031 1.00 81.75 456 GLN A C 1
ATOM 3388 O O . GLN A 1 456 ? -6.602 11.569 -16.615 1.00 81.75 456 GLN A O 1
ATOM 3393 N N . HIS A 1 457 ? -7.467 12.457 -14.741 1.00 80.88 457 HIS A N 1
ATOM 3394 C CA . HIS A 1 457 ? -7.229 11.279 -13.899 1.00 80.88 457 HIS A CA 1
ATOM 3395 C C . HIS A 1 457 ? -7.963 10.047 -14.452 1.00 80.88 457 HIS A C 1
ATOM 3397 O O . HIS A 1 457 ? -7.359 8.999 -14.694 1.00 80.88 457 HIS A O 1
ATOM 3403 N N . ALA A 1 458 ? -9.259 10.189 -14.739 1.00 85.19 458 ALA A N 1
ATOM 3404 C CA . ALA A 1 458 ? -10.055 9.122 -15.333 1.00 85.19 458 ALA A CA 1
ATOM 3405 C C . ALA A 1 458 ? -9.555 8.744 -16.735 1.00 85.19 458 ALA A C 1
ATOM 3407 O O . ALA A 1 458 ? -9.556 7.566 -17.089 1.00 85.19 458 ALA A O 1
ATOM 3408 N N . GLN A 1 459 ? -9.095 9.716 -17.531 1.00 90.12 459 GLN A N 1
ATOM 3409 C CA . GLN A 1 459 ? -8.532 9.452 -18.859 1.00 90.12 459 GLN A CA 1
ATOM 3410 C C . GLN A 1 459 ? -7.207 8.688 -18.797 1.00 90.12 459 GLN A C 1
ATOM 3412 O O . GLN A 1 459 ? -7.023 7.752 -19.575 1.00 90.12 459 GLN A O 1
ATOM 3417 N N . LEU A 1 460 ? -6.320 9.014 -17.853 1.00 88.25 460 LEU A N 1
ATOM 3418 C CA . LEU A 1 460 ? -5.071 8.282 -17.633 1.00 88.25 460 LEU A CA 1
ATOM 3419 C C . LEU A 1 460 ? -5.341 6.822 -17.270 1.00 88.25 460 LEU A C 1
ATOM 3421 O O . LEU A 1 460 ? -4.793 5.918 -17.906 1.00 88.25 460 LEU A O 1
ATOM 3425 N N . TRP A 1 461 ? -6.219 6.574 -16.295 1.00 90.19 461 TRP A N 1
ATOM 3426 C CA . TRP A 1 461 ? -6.597 5.208 -15.936 1.00 90.19 461 TRP A CA 1
ATOM 3427 C C . TRP A 1 461 ? -7.309 4.487 -17.073 1.00 90.19 461 TRP A C 1
ATOM 3429 O O . TRP A 1 461 ? -7.062 3.300 -17.281 1.00 90.19 461 TRP A O 1
ATOM 3439 N N . LEU A 1 462 ? -8.154 5.182 -17.841 1.00 94.38 462 LEU A N 1
ATOM 3440 C CA . LEU A 1 462 ? -8.836 4.593 -18.989 1.00 94.38 462 LEU A CA 1
ATOM 3441 C C . LEU A 1 462 ? -7.823 4.129 -20.040 1.00 94.38 462 LEU A C 1
ATOM 3443 O O . LEU A 1 462 ? -7.908 2.999 -20.519 1.00 94.38 462 LEU A O 1
ATOM 3447 N N . ALA A 1 463 ? -6.839 4.971 -20.365 1.00 94.50 463 ALA A N 1
ATOM 3448 C CA . ALA A 1 463 ? -5.775 4.635 -21.303 1.00 94.50 463 ALA A CA 1
ATOM 3449 C C . ALA A 1 463 ? -4.934 3.446 -20.806 1.00 94.50 463 ALA A C 1
ATOM 3451 O O . ALA A 1 463 ? -4.722 2.495 -21.560 1.00 94.50 463 ALA A O 1
ATOM 3452 N N . ARG A 1 464 ? -4.547 3.439 -19.520 1.00 92.25 464 ARG A N 1
ATOM 3453 C CA . ARG A 1 464 ? -3.853 2.305 -18.880 1.00 92.25 464 ARG A CA 1
ATOM 3454 C C . ARG A 1 464 ? -4.676 1.018 -18.969 1.00 92.25 464 ARG A C 1
ATOM 3456 O O . ARG A 1 464 ? -4.151 -0.023 -19.352 1.00 92.25 464 ARG A O 1
ATOM 3463 N N . ALA A 1 465 ? -5.973 1.083 -18.675 1.00 94.44 465 ALA A N 1
ATOM 3464 C CA . ALA A 1 465 ? -6.864 -0.073 -18.722 1.00 94.44 465 ALA A CA 1
ATOM 3465 C C . ALA A 1 465 ? -7.099 -0.595 -20.151 1.00 94.44 465 ALA A C 1
ATOM 3467 O O . ALA A 1 465 ? -7.230 -1.805 -20.344 1.00 94.44 465 ALA A O 1
ATOM 3468 N N . HIS A 1 466 ? -7.098 0.276 -21.166 1.00 97.06 466 HIS A N 1
ATOM 3469 C CA . HIS A 1 466 ? -7.061 -0.152 -22.567 1.00 97.06 466 HIS A CA 1
ATOM 3470 C C . HIS A 1 466 ? -5.748 -0.865 -22.909 1.00 97.06 466 HIS A C 1
ATOM 3472 O O . HIS A 1 466 ? -5.802 -1.983 -23.420 1.00 97.06 466 HIS A O 1
ATOM 3478 N N . ALA A 1 467 ? -4.596 -0.276 -22.576 1.00 93.00 467 ALA A N 1
ATOM 3479 C CA . ALA A 1 467 ? -3.285 -0.865 -22.855 1.00 93.00 467 ALA A CA 1
ATOM 3480 C C . ALA A 1 467 ? -3.120 -2.240 -22.181 1.00 93.00 467 ALA A C 1
ATOM 3482 O O . ALA A 1 467 ? -2.792 -3.225 -22.838 1.00 93.00 467 ALA A O 1
ATOM 3483 N N . ALA A 1 468 ? -3.471 -2.364 -20.896 1.00 90.62 468 ALA A N 1
ATOM 3484 C CA . ALA A 1 468 ? -3.419 -3.643 -20.180 1.00 90.62 468 ALA A CA 1
ATOM 3485 C C . ALA A 1 468 ? -4.406 -4.695 -20.724 1.00 90.62 468 ALA A C 1
ATOM 3487 O O . ALA A 1 468 ? -4.175 -5.896 -20.596 1.00 90.62 468 ALA A O 1
ATOM 3488 N N . ALA A 1 469 ? -5.488 -4.261 -21.379 1.00 93.12 469 ALA A N 1
ATOM 3489 C CA . ALA A 1 469 ? -6.399 -5.135 -22.114 1.00 93.12 469 ALA A CA 1
ATOM 3490 C C . ALA A 1 469 ? -5.901 -5.499 -23.532 1.00 93.12 469 ALA A C 1
ATOM 3492 O O . ALA A 1 469 ? -6.657 -6.117 -24.284 1.00 93.12 469 ALA A O 1
ATOM 3493 N N . GLY A 1 470 ? -4.681 -5.102 -23.920 1.00 92.38 470 GLY A N 1
ATOM 3494 C CA . GLY A 1 470 ? -4.111 -5.311 -25.257 1.00 92.38 470 GLY A CA 1
ATOM 3495 C C . GLY A 1 470 ? -4.716 -4.416 -26.344 1.00 92.38 470 GLY A C 1
ATOM 3496 O O . GLY A 1 470 ? -4.647 -4.746 -27.526 1.00 92.38 470 GLY A O 1
ATOM 3497 N N . ARG A 1 471 ? -5.360 -3.311 -25.953 1.00 95.94 471 ARG A N 1
ATOM 3498 C CA . ARG A 1 471 ? -6.057 -2.357 -26.830 1.00 95.94 471 ARG A CA 1
ATOM 3499 C C . ARG A 1 471 ? -5.258 -1.063 -26.975 1.00 95.94 471 ARG A C 1
ATOM 3501 O O . ARG A 1 471 ? -5.713 0.021 -26.609 1.00 95.94 471 ARG A O 1
ATOM 3508 N N . ASP A 1 472 ? -4.036 -1.191 -27.485 1.00 95.44 472 ASP A N 1
ATOM 3509 C CA . ASP A 1 472 ? -3.074 -0.084 -27.587 1.00 95.44 472 ASP A CA 1
ATOM 3510 C C . ASP A 1 472 ? -3.567 1.055 -28.486 1.00 95.44 472 ASP A C 1
ATOM 3512 O O . ASP A 1 472 ? -3.299 2.226 -28.217 1.00 95.44 472 ASP A O 1
ATOM 3516 N N . ALA A 1 473 ? -4.317 0.734 -29.545 1.00 96.25 473 ALA A N 1
ATOM 3517 C CA . ALA A 1 473 ? -4.878 1.739 -30.442 1.00 96.25 473 ALA A CA 1
ATOM 3518 C C . ALA A 1 473 ? -5.887 2.636 -29.708 1.00 96.25 473 ALA A C 1
ATOM 3520 O O . ALA A 1 473 ? -5.839 3.858 -29.838 1.00 96.25 473 ALA A O 1
ATOM 3521 N N . GLU A 1 474 ? -6.773 2.048 -28.906 1.00 97.38 474 GLU A N 1
ATOM 3522 C CA . GLU A 1 474 ? -7.730 2.774 -28.076 1.00 97.38 474 GLU A CA 1
ATOM 3523 C C . GLU A 1 474 ? -7.032 3.563 -26.964 1.00 97.38 474 GLU A C 1
ATOM 3525 O O . GLU A 1 474 ? -7.383 4.721 -26.735 1.00 97.38 474 GLU A O 1
ATOM 3530 N N . ALA A 1 475 ? -6.001 2.996 -26.327 1.00 96.31 475 ALA A N 1
ATOM 3531 C CA . ALA A 1 475 ? -5.191 3.710 -25.339 1.00 96.31 475 ALA A CA 1
ATOM 3532 C C . ALA A 1 475 ? -4.557 4.978 -25.938 1.00 96.31 475 ALA A C 1
ATOM 3534 O O . ALA A 1 475 ? -4.721 6.078 -25.404 1.00 96.31 475 ALA A O 1
ATOM 3535 N N . LEU A 1 476 ? -3.913 4.853 -27.103 1.00 96.12 476 LEU A N 1
ATOM 3536 C CA . LEU A 1 476 ? -3.330 5.985 -27.824 1.00 96.12 476 LEU A CA 1
ATOM 3537 C C . LEU A 1 476 ? -4.387 7.007 -28.259 1.00 96.12 476 LEU A C 1
ATOM 3539 O O . LEU A 1 476 ? -4.121 8.204 -28.209 1.00 96.12 476 LEU A O 1
ATOM 3543 N N . GLN A 1 477 ? -5.602 6.585 -28.623 1.00 95.31 477 GLN A N 1
ATOM 3544 C CA . GLN A 1 477 ? -6.697 7.519 -28.913 1.00 95.31 477 GLN A CA 1
ATOM 3545 C C . GLN A 1 477 ? -7.113 8.339 -27.685 1.00 95.31 477 GLN A C 1
ATOM 3547 O O . GLN A 1 477 ? -7.474 9.509 -27.834 1.00 95.31 477 GLN A O 1
ATOM 3552 N N . VAL A 1 478 ? -7.078 7.761 -26.480 1.00 94.69 478 VAL A N 1
ATOM 3553 C CA . VAL A 1 478 ? -7.318 8.511 -25.237 1.00 94.69 478 VAL A CA 1
ATOM 3554 C C . VAL A 1 478 ? -6.213 9.551 -25.032 1.00 94.69 478 VAL A C 1
ATOM 3556 O O . VAL A 1 478 ? -6.531 10.733 -24.906 1.00 94.69 478 VAL A O 1
ATOM 3559 N N . TYR A 1 479 ? -4.938 9.158 -25.115 1.00 93.44 479 TYR A N 1
ATOM 3560 C CA . TYR A 1 479 ? -3.814 10.094 -24.977 1.00 93.44 479 TYR A CA 1
ATOM 3561 C C . TYR A 1 479 ? -3.827 11.206 -26.039 1.00 93.44 479 TYR A C 1
ATOM 3563 O O . TYR A 1 479 ? -3.631 12.376 -25.724 1.00 93.44 479 TYR A O 1
ATOM 3571 N N . GLU A 1 480 ? -4.140 10.893 -27.298 1.00 91.56 480 GLU A N 1
ATOM 3572 C CA . GLU A 1 480 ? -4.251 11.898 -28.365 1.00 91.56 480 GLU A CA 1
ATOM 3573 C C . GLU A 1 480 ? -5.412 12.877 -28.156 1.00 91.56 480 GLU A C 1
ATOM 3575 O O . GLU A 1 480 ? -5.368 14.005 -28.654 1.00 91.56 480 GLU A O 1
ATOM 3580 N N . ARG A 1 481 ? -6.480 12.469 -27.459 1.00 90.19 481 ARG A N 1
ATOM 3581 C CA . ARG A 1 481 ? -7.541 13.398 -27.044 1.00 90.19 481 ARG A CA 1
ATOM 3582 C C . ARG A 1 481 ? -7.057 14.314 -25.927 1.00 90.19 481 ARG A C 1
ATOM 3584 O O . ARG A 1 481 ? -7.273 15.515 -26.049 1.00 90.19 481 ARG A O 1
ATOM 3591 N N . MET A 1 482 ? -6.350 13.784 -24.927 1.00 89.00 482 MET A N 1
ATOM 3592 C CA . MET A 1 482 ? -5.735 14.586 -23.857 1.00 89.00 482 MET A CA 1
ATOM 3593 C C . MET A 1 482 ? -4.796 15.655 -24.431 1.00 89.00 482 MET A C 1
ATOM 3595 O O . MET A 1 482 ? -4.964 16.841 -24.164 1.00 89.00 482 MET A O 1
ATOM 3599 N N . ILE A 1 483 ? -3.872 15.252 -25.311 1.00 87.88 483 ILE A N 1
ATOM 3600 C CA . ILE A 1 483 ? -2.881 16.151 -25.927 1.00 87.88 483 ILE A CA 1
ATOM 3601 C C . ILE A 1 483 ? -3.546 17.210 -26.820 1.00 87.88 483 ILE A C 1
ATOM 3603 O O . ILE A 1 483 ? -3.065 18.335 -26.890 1.00 87.88 483 ILE A O 1
ATOM 3607 N N . ARG A 1 484 ? -4.638 16.883 -27.530 1.00 84.62 484 ARG A N 1
ATOM 3608 C CA . ARG A 1 484 ? -5.372 17.864 -28.358 1.00 84.62 484 ARG A CA 1
ATOM 3609 C C . ARG A 1 484 ? -6.260 18.801 -27.544 1.00 84.62 484 ARG A C 1
ATOM 3611 O O . ARG A 1 484 ? -6.462 19.935 -27.964 1.00 84.62 484 ARG A O 1
ATOM 3618 N N . GLY A 1 485 ? -6.831 18.312 -26.445 1.00 79.00 485 GLY A N 1
ATOM 3619 C CA . GLY A 1 485 ? -7.682 19.093 -25.547 1.00 79.00 485 GLY A CA 1
ATOM 3620 C C . GLY A 1 485 ? -6.892 20.102 -24.713 1.00 79.00 485 GLY A C 1
ATOM 3621 O O . GLY A 1 485 ? -7.429 21.144 -24.345 1.00 79.00 485 GLY A O 1
ATOM 3622 N N . ALA A 1 486 ? -5.609 19.828 -24.473 1.00 71.44 486 ALA A N 1
ATOM 3623 C CA . ALA A 1 486 ? -4.677 20.783 -23.901 1.00 71.44 486 ALA A CA 1
ATOM 3624 C C . ALA A 1 486 ? -4.436 21.948 -24.886 1.00 71.44 486 ALA A C 1
ATOM 3626 O O . ALA A 1 486 ? -3.725 21.811 -25.880 1.00 71.44 486 ALA A O 1
ATOM 3627 N N . GLY A 1 487 ? -5.053 23.109 -24.635 1.00 60.09 487 GLY A N 1
ATOM 3628 C CA . GLY A 1 487 ? -4.728 24.350 -25.350 1.00 60.09 487 GLY A CA 1
ATOM 3629 C C . GLY A 1 487 ? -3.272 24.790 -25.116 1.00 60.09 487 GLY A C 1
ATOM 3630 O O . GLY A 1 487 ? -2.556 24.201 -24.311 1.00 60.09 487 GLY A O 1
ATOM 3631 N N . ALA A 1 488 ? -2.834 25.879 -25.761 1.00 53.91 488 ALA A N 1
ATOM 3632 C CA . ALA A 1 488 ? -1.449 26.384 -25.694 1.00 53.91 488 ALA A CA 1
ATOM 3633 C C . ALA A 1 488 ? -0.934 26.774 -24.281 1.00 53.91 488 ALA A C 1
ATOM 3635 O O . ALA A 1 488 ? 0.233 27.132 -24.144 1.00 53.91 488 ALA A O 1
ATOM 3636 N N . GLY A 1 489 ? -1.775 26.695 -23.244 1.00 53.84 489 GLY A N 1
ATOM 3637 C CA . GLY A 1 489 ? -1.428 26.949 -21.843 1.00 53.84 489 GLY A CA 1
ATOM 3638 C C . GLY A 1 489 ? -2.172 26.059 -20.839 1.00 53.84 489 GLY A C 1
ATOM 3639 O O . GLY A 1 489 ? -2.491 26.538 -19.759 1.00 53.84 489 GLY A O 1
ATOM 3640 N N . ALA A 1 490 ? -2.524 24.818 -21.195 1.00 57.09 490 ALA A N 1
ATOM 3641 C CA . ALA A 1 490 ? -3.242 23.913 -20.290 1.00 57.09 490 ALA A CA 1
ATOM 3642 C C . ALA A 1 490 ? -2.309 23.149 -19.327 1.00 57.09 490 ALA A C 1
ATOM 3644 O O . ALA A 1 490 ? -1.257 22.666 -19.749 1.00 57.09 490 ALA A O 1
ATOM 3645 N N . ASP A 1 491 ? -2.757 22.987 -18.075 1.00 70.25 491 ASP A N 1
ATOM 3646 C CA . ASP A 1 491 ? -2.234 22.041 -17.077 1.00 70.25 491 ASP A CA 1
ATOM 3647 C C . ASP A 1 491 ? -2.453 20.604 -17.582 1.00 70.25 491 ASP A C 1
ATOM 3649 O O . ASP A 1 491 ? -3.495 20.000 -17.335 1.00 70.25 491 ASP A O 1
ATOM 3653 N N . LEU A 1 492 ? -1.522 20.078 -18.381 1.00 80.31 492 LEU A N 1
ATOM 3654 C CA . LEU A 1 492 ? -1.491 18.679 -18.811 1.00 80.31 492 LEU A CA 1
ATOM 3655 C C . LEU A 1 492 ? -0.369 17.966 -18.064 1.00 80.31 492 LEU A C 1
ATOM 3657 O O . LEU A 1 492 ? 0.782 18.393 -18.153 1.00 80.31 492 LEU A O 1
ATOM 3661 N N . ASP A 1 493 ? -0.698 16.863 -17.397 1.00 82.31 493 ASP A N 1
ATOM 3662 C CA . ASP A 1 493 ? 0.293 16.026 -16.722 1.00 82.31 493 ASP A CA 1
ATOM 3663 C C . ASP A 1 493 ? 1.328 15.476 -17.741 1.00 82.31 493 ASP A C 1
ATOM 3665 O O . ASP A 1 493 ? 0.947 14.793 -18.709 1.00 82.31 493 ASP A O 1
ATOM 3669 N N . PRO A 1 494 ? 2.640 15.756 -17.567 1.00 87.69 494 PRO A N 1
ATOM 3670 C CA . PRO A 1 494 ? 3.713 15.242 -18.420 1.00 87.69 494 PRO A CA 1
ATOM 3671 C C . PRO A 1 494 ? 3.726 13.721 -18.605 1.00 87.69 494 PRO A C 1
ATOM 3673 O O . PRO A 1 494 ? 4.205 13.243 -19.643 1.00 87.69 494 PRO A O 1
ATOM 3676 N N . ILE A 1 495 ? 3.169 12.956 -17.657 1.00 86.06 495 ILE A N 1
ATOM 3677 C CA . ILE A 1 495 ? 3.107 11.490 -17.719 1.00 86.06 495 ILE A CA 1
ATOM 3678 C C . ILE A 1 495 ? 2.386 10.991 -18.974 1.00 86.06 495 ILE A C 1
ATOM 3680 O O . ILE A 1 495 ? 2.692 9.912 -19.485 1.00 86.06 495 ILE A O 1
ATOM 3684 N N . VAL A 1 496 ? 1.464 11.795 -19.518 1.00 90.19 496 VAL A N 1
ATOM 3685 C CA . VAL A 1 496 ? 0.733 11.505 -20.758 1.00 90.19 496 VAL A CA 1
ATOM 3686 C C . VAL A 1 496 ? 1.696 11.266 -21.918 1.00 90.19 496 VAL A C 1
ATOM 3688 O O . VAL A 1 496 ? 1.495 10.346 -22.715 1.00 90.19 496 VAL A O 1
ATOM 3691 N N . PHE A 1 497 ? 2.759 12.068 -22.016 1.00 92.31 497 PHE A N 1
ATOM 3692 C CA . PHE A 1 497 ? 3.737 11.945 -23.093 1.00 92.31 497 PHE A CA 1
ATOM 3693 C C . PHE A 1 497 ? 4.633 10.727 -22.914 1.00 92.31 497 PHE A C 1
ATOM 3695 O O . PHE A 1 497 ? 4.905 10.042 -23.903 1.00 92.31 497 PHE A O 1
ATOM 3702 N N . LEU A 1 498 ? 5.059 10.438 -21.682 1.00 90.56 498 LEU A N 1
ATOM 3703 C CA . LEU A 1 498 ? 5.863 9.257 -21.383 1.00 90.56 498 LEU A CA 1
ATOM 3704 C C . LEU A 1 498 ? 5.075 7.976 -21.677 1.00 90.56 498 LEU A C 1
ATOM 3706 O O . LEU A 1 498 ? 5.508 7.179 -22.506 1.00 90.56 498 LEU A O 1
ATOM 3710 N N . ALA A 1 499 ? 3.874 7.833 -21.114 1.00 91.00 499 ALA A N 1
ATOM 3711 C CA . ALA A 1 499 ? 3.054 6.636 -21.284 1.00 91.00 499 ALA A CA 1
ATOM 3712 C C . ALA A 1 499 ? 2.680 6.373 -22.757 1.00 91.00 499 ALA A C 1
ATOM 3714 O O . ALA A 1 499 ? 2.802 5.249 -23.245 1.00 91.00 499 ALA A O 1
ATOM 3715 N N . ALA A 1 500 ? 2.282 7.406 -23.510 1.00 94.12 500 ALA A N 1
ATOM 3716 C CA . ALA A 1 500 ? 1.989 7.255 -24.938 1.00 94.12 500 ALA A CA 1
ATOM 3717 C C . ALA A 1 500 ? 3.240 6.897 -25.765 1.00 94.12 500 ALA A C 1
ATOM 3719 O O . ALA A 1 500 ? 3.154 6.131 -26.726 1.00 94.12 500 ALA A O 1
ATOM 3720 N N . THR A 1 501 ? 4.402 7.450 -25.399 1.00 95.12 501 THR A N 1
ATOM 3721 C CA . THR A 1 501 ? 5.688 7.137 -26.039 1.00 95.12 501 THR A CA 1
ATOM 3722 C C . THR A 1 501 ? 6.072 5.682 -25.808 1.00 95.12 501 THR A C 1
ATOM 3724 O O . THR A 1 501 ? 6.446 5.002 -26.759 1.00 95.12 501 THR A O 1
ATOM 3727 N N . GLU A 1 502 ? 5.928 5.175 -24.585 1.00 92.75 502 GLU A N 1
ATOM 3728 C CA . GLU A 1 502 ? 6.250 3.785 -24.254 1.00 92.75 502 GLU A CA 1
ATOM 3729 C C . GLU A 1 502 ? 5.416 2.785 -25.063 1.00 92.75 502 GLU A C 1
ATOM 3731 O O . GLU A 1 502 ? 5.977 1.822 -25.587 1.00 92.75 502 GLU A O 1
ATOM 3736 N N . ILE A 1 503 ? 4.118 3.050 -25.260 1.00 94.88 503 ILE A N 1
ATOM 3737 C CA . ILE A 1 503 ? 3.252 2.216 -26.113 1.00 94.88 503 ILE A CA 1
ATOM 3738 C C . ILE A 1 503 ? 3.736 2.217 -27.571 1.00 94.88 503 ILE A C 1
ATOM 3740 O O . ILE A 1 503 ? 3.793 1.167 -28.215 1.00 94.88 503 ILE A O 1
ATOM 3744 N N . ASP A 1 504 ? 4.095 3.379 -28.123 1.00 95.44 504 ASP A N 1
ATOM 3745 C CA . ASP A 1 504 ? 4.594 3.453 -29.499 1.00 95.44 504 ASP A CA 1
ATOM 3746 C C . ASP A 1 504 ? 5.950 2.766 -29.673 1.00 95.44 504 ASP A C 1
ATOM 3748 O O . ASP A 1 504 ? 6.145 2.048 -30.657 1.00 95.44 504 ASP A O 1
ATOM 3752 N N . LEU A 1 505 ? 6.868 2.935 -28.720 1.00 95.25 505 LEU A N 1
ATOM 3753 C CA . LEU A 1 505 ? 8.181 2.295 -28.757 1.00 95.25 505 LEU A CA 1
ATOM 3754 C C . LEU A 1 505 ? 8.084 0.775 -28.602 1.00 95.25 505 LEU A C 1
ATOM 3756 O O . LEU A 1 505 ? 8.750 0.058 -29.350 1.00 95.25 505 LEU A O 1
ATOM 3760 N N . ALA A 1 506 ? 7.215 0.275 -27.717 1.00 93.31 506 ALA A N 1
ATOM 3761 C CA . ALA A 1 506 ? 6.954 -1.159 -27.573 1.00 93.31 506 ALA A CA 1
ATOM 3762 C C . ALA A 1 506 ? 6.444 -1.793 -28.880 1.00 93.31 506 ALA A C 1
ATOM 3764 O O . ALA A 1 506 ? 6.735 -2.952 -29.170 1.00 93.31 506 ALA A O 1
ATOM 3765 N N . ALA A 1 507 ? 5.740 -1.016 -29.704 1.00 93.06 507 ALA A N 1
ATOM 3766 C CA . ALA A 1 507 ? 5.254 -1.441 -31.008 1.00 93.06 507 ALA A CA 1
ATOM 3767 C C . ALA A 1 507 ? 6.184 -1.079 -32.187 1.00 93.06 507 ALA A C 1
ATOM 3769 O O . ALA A 1 507 ? 5.777 -1.193 -33.346 1.00 93.06 507 ALA A O 1
ATOM 3770 N N . GLY A 1 508 ? 7.410 -0.614 -31.921 1.00 94.25 508 GLY A N 1
ATOM 3771 C CA . GLY A 1 508 ? 8.401 -0.267 -32.947 1.00 94.25 508 GLY A CA 1
ATOM 3772 C C . GLY A 1 508 ? 8.090 1.005 -33.748 1.00 94.25 508 GLY A C 1
ATOM 3773 O O . GLY A 1 508 ? 8.679 1.227 -34.804 1.00 94.25 508 GLY A O 1
ATOM 3774 N N . ARG A 1 509 ? 7.178 1.862 -33.275 1.00 95.50 509 ARG A N 1
ATOM 3775 C CA . ARG A 1 509 ? 6.735 3.094 -33.953 1.00 95.50 509 ARG A CA 1
ATOM 3776 C C . ARG A 1 509 ? 7.490 4.335 -33.461 1.00 95.50 509 ARG A C 1
ATOM 3778 O O . ARG A 1 509 ? 6.875 5.323 -33.060 1.00 95.50 509 ARG A O 1
ATOM 3785 N N . ALA A 1 510 ? 8.823 4.310 -33.524 1.00 95.25 510 ALA A N 1
ATOM 3786 C CA . ALA A 1 510 ? 9.674 5.418 -33.061 1.00 95.25 510 ALA A CA 1
ATOM 3787 C C . ALA A 1 510 ? 9.335 6.769 -33.726 1.00 95.25 510 ALA A C 1
ATOM 3789 O O . ALA A 1 510 ? 9.262 7.793 -33.050 1.00 95.25 510 ALA A O 1
ATOM 3790 N N . GLU A 1 511 ? 9.009 6.761 -35.021 1.00 94.81 511 GLU A N 1
ATOM 3791 C CA . GLU A 1 511 ? 8.582 7.956 -35.764 1.00 94.81 511 GLU A CA 1
ATOM 3792 C C . GLU A 1 511 ? 7.304 8.594 -35.198 1.00 94.81 511 GLU A C 1
ATOM 3794 O O . GLU A 1 511 ? 7.215 9.817 -35.069 1.00 94.81 511 GLU A O 1
ATOM 3799 N N . ALA A 1 512 ? 6.317 7.774 -34.819 1.00 94.88 512 ALA A N 1
ATOM 3800 C CA . ALA A 1 512 ? 5.069 8.258 -34.232 1.00 94.88 512 ALA A CA 1
ATOM 3801 C C . ALA A 1 512 ? 5.308 8.844 -32.832 1.00 94.88 512 ALA A C 1
ATOM 3803 O O . ALA A 1 512 ? 4.804 9.926 -32.520 1.00 94.88 512 ALA A O 1
ATOM 3804 N N . ALA A 1 513 ? 6.147 8.180 -32.030 1.00 95.62 513 ALA A N 1
ATOM 3805 C CA . ALA A 1 513 ? 6.574 8.688 -30.733 1.00 95.62 513 ALA A CA 1
ATOM 3806 C C . ALA A 1 513 ? 7.283 10.048 -30.862 1.00 95.62 513 ALA A C 1
ATOM 3808 O O . ALA A 1 513 ? 6.921 11.006 -30.174 1.00 95.62 513 ALA A O 1
ATOM 3809 N N . ARG A 1 514 ? 8.224 10.181 -31.807 1.00 95.31 514 ARG A N 1
ATOM 3810 C CA . ARG A 1 514 ? 8.923 11.444 -32.084 1.00 95.31 514 ARG A CA 1
ATOM 3811 C C . ARG A 1 514 ? 7.967 12.551 -32.522 1.00 95.31 514 ARG A C 1
ATOM 3813 O O . ARG A 1 514 ? 8.056 13.669 -32.016 1.00 95.31 514 ARG A O 1
ATOM 3820 N N . ALA A 1 515 ? 7.031 12.250 -33.424 1.00 93.25 515 ALA A N 1
ATOM 3821 C CA . ALA A 1 515 ? 6.027 13.212 -33.875 1.00 93.25 515 ALA A CA 1
ATOM 3822 C C . ALA A 1 515 ? 5.149 13.719 -32.717 1.00 93.25 515 ALA A C 1
ATOM 3824 O O . ALA A 1 515 ? 4.829 14.909 -32.656 1.00 93.25 515 ALA A O 1
ATOM 3825 N N . ARG A 1 516 ? 4.799 12.845 -31.764 1.00 92.69 516 ARG A N 1
ATOM 3826 C CA . ARG A 1 516 ? 4.037 13.226 -30.567 1.00 92.69 516 ARG A CA 1
ATOM 3827 C C . ARG A 1 516 ? 4.841 14.108 -29.624 1.00 92.69 516 ARG A C 1
ATOM 3829 O O . ARG A 1 516 ? 4.321 15.123 -29.167 1.00 92.69 516 ARG A O 1
ATOM 3836 N N . LEU A 1 517 ? 6.110 13.778 -29.385 1.00 93.06 517 LEU A N 1
ATOM 3837 C CA . LEU A 1 517 ? 6.994 14.602 -28.556 1.00 93.06 517 LEU A CA 1
ATOM 3838 C C . LEU A 1 517 ? 7.285 15.978 -29.175 1.00 93.06 517 LEU A C 1
ATOM 3840 O O . LEU A 1 517 ? 7.517 16.939 -28.444 1.00 93.06 517 LEU A O 1
ATOM 3844 N N . GLY A 1 518 ? 7.195 16.111 -30.502 1.00 90.44 518 GLY A N 1
ATOM 3845 C CA . GLY A 1 518 ? 7.257 17.402 -31.198 1.00 90.44 518 GLY A CA 1
ATOM 3846 C C . GLY A 1 518 ? 6.076 18.340 -30.906 1.00 90.44 518 GLY A C 1
ATOM 3847 O O . GLY A 1 518 ? 6.154 19.527 -31.208 1.00 90.44 518 GLY A O 1
ATOM 3848 N N . ARG A 1 519 ? 4.991 17.830 -30.306 1.00 88.38 519 ARG A N 1
ATOM 3849 C CA . ARG A 1 519 ? 3.801 18.602 -29.906 1.00 88.38 519 ARG A CA 1
ATOM 3850 C C . ARG A 1 519 ? 3.793 18.955 -28.417 1.00 88.38 519 ARG A C 1
ATOM 3852 O O . ARG A 1 519 ? 2.815 19.528 -27.944 1.00 88.38 519 ARG A O 1
ATOM 3859 N N . VAL A 1 520 ? 4.849 18.607 -27.678 1.00 89.19 520 VAL A N 1
ATOM 3860 C CA . VAL A 1 520 ? 4.965 18.942 -26.255 1.00 89.19 520 VAL A CA 1
ATOM 3861 C C . VAL A 1 520 ? 5.046 20.467 -26.095 1.00 89.19 520 VAL A C 1
ATOM 3863 O O . VAL A 1 520 ? 5.905 21.094 -26.721 1.00 89.19 520 VAL A O 1
ATOM 3866 N N . PRO A 1 521 ? 4.199 21.082 -25.250 1.00 87.81 521 PRO A N 1
ATOM 3867 C CA . PRO A 1 521 ? 4.292 22.504 -24.940 1.00 87.81 521 PRO A CA 1
ATOM 3868 C C . PRO A 1 521 ? 5.668 22.898 -24.386 1.00 87.81 521 PRO A C 1
ATOM 3870 O O . PRO A 1 521 ? 6.315 22.134 -23.665 1.00 87.81 521 PRO A O 1
ATOM 3873 N N . ALA A 1 522 ? 6.105 24.130 -24.658 1.00 87.25 522 ALA A N 1
ATOM 3874 C CA . ALA A 1 522 ? 7.391 24.636 -24.169 1.00 87.25 522 ALA A CA 1
ATOM 3875 C C . ALA A 1 522 ? 7.507 24.558 -22.634 1.00 87.25 522 ALA A C 1
ATOM 3877 O O . ALA A 1 522 ? 8.559 24.186 -22.121 1.00 87.25 522 ALA A O 1
ATOM 3878 N N . ALA A 1 523 ? 6.409 24.817 -21.915 1.00 85.88 523 ALA A N 1
ATOM 3879 C CA . ALA A 1 523 ? 6.350 24.745 -20.454 1.00 85.88 523 ALA A CA 1
ATOM 3880 C C . ALA A 1 523 ? 6.640 23.340 -19.891 1.00 85.88 523 ALA A C 1
ATOM 3882 O O . ALA A 1 523 ? 7.216 23.225 -18.815 1.00 85.88 523 ALA A O 1
ATOM 3883 N N . LEU A 1 524 ? 6.292 22.278 -20.626 1.00 88.12 524 LEU A N 1
ATOM 3884 C CA . LEU A 1 524 ? 6.473 20.888 -20.186 1.00 88.12 524 LEU A CA 1
ATOM 3885 C C . LEU A 1 524 ? 7.773 20.264 -20.708 1.00 88.12 524 LEU A C 1
ATOM 3887 O O . LEU A 1 524 ? 8.161 19.182 -20.275 1.00 88.12 524 LEU A O 1
ATOM 3891 N N . SER A 1 525 ? 8.469 20.934 -21.630 1.00 89.69 525 SER A N 1
ATOM 3892 C CA . SER A 1 525 ? 9.639 20.381 -22.327 1.00 89.69 525 SER A CA 1
ATOM 3893 C C . SER A 1 525 ? 10.828 20.054 -21.419 1.00 89.69 525 SER A C 1
ATOM 3895 O O . SER A 1 525 ? 11.694 19.294 -21.842 1.00 89.69 525 SER A O 1
ATOM 3897 N N . GLY A 1 526 ? 10.884 20.639 -20.219 1.00 90.62 526 GLY A N 1
ATOM 3898 C CA . GLY A 1 526 ? 11.908 20.367 -19.206 1.00 90.62 526 GLY A CA 1
ATOM 3899 C C . GLY A 1 526 ? 11.459 19.428 -18.083 1.00 90.62 526 GLY A C 1
ATOM 3900 O O . GLY A 1 526 ? 12.214 19.246 -17.133 1.00 90.62 526 GLY A O 1
ATOM 3901 N N . SER A 1 527 ? 10.246 18.869 -18.151 1.00 90.19 527 SER A N 1
ATOM 3902 C CA . SER A 1 527 ? 9.780 17.897 -17.154 1.00 90.19 527 SER A CA 1
ATOM 3903 C C . SER A 1 527 ? 10.570 16.581 -17.257 1.00 90.19 527 SER A C 1
ATOM 3905 O O . SER A 1 527 ? 10.908 16.164 -18.374 1.00 90.19 527 SER A O 1
ATOM 3907 N N . PRO A 1 528 ? 10.874 15.908 -16.132 1.00 91.75 528 PRO A N 1
ATOM 3908 C CA . PRO A 1 528 ? 11.603 14.638 -16.134 1.00 91.75 528 PRO A CA 1
ATOM 3909 C C . PRO A 1 528 ? 10.963 13.561 -17.019 1.00 91.75 528 PRO A C 1
ATOM 3911 O O . PRO A 1 528 ? 11.672 12.844 -17.725 1.00 91.75 528 PRO A O 1
ATOM 3914 N N . GLU A 1 529 ? 9.633 13.495 -17.064 1.00 91.44 529 GLU A N 1
ATOM 3915 C CA . GLU A 1 529 ? 8.867 12.510 -17.831 1.00 91.44 529 GLU A CA 1
ATOM 3916 C C . GLU A 1 529 ? 9.040 12.734 -19.338 1.00 91.44 529 GLU A C 1
ATOM 3918 O O . GLU A 1 529 ? 9.291 11.790 -20.090 1.00 91.44 529 GLU A O 1
ATOM 3923 N N . VAL A 1 530 ? 8.970 13.991 -19.793 1.00 94.00 530 VAL A N 1
ATOM 3924 C CA . VAL A 1 530 ? 9.180 14.343 -21.207 1.00 94.00 530 VAL A CA 1
ATOM 3925 C C . VAL A 1 530 ? 10.634 14.132 -21.617 1.00 94.00 530 VAL A C 1
ATOM 3927 O O . VAL A 1 530 ? 10.885 13.607 -22.703 1.00 94.00 530 VAL A O 1
ATOM 3930 N N . LEU A 1 531 ? 11.592 14.533 -20.779 1.00 96.69 531 LEU A N 1
ATOM 3931 C CA . LEU A 1 531 ? 13.020 14.324 -21.038 1.00 96.69 531 LEU A CA 1
ATOM 3932 C C . LEU A 1 531 ? 13.335 12.823 -21.124 1.00 96.69 531 LEU A C 1
ATOM 3934 O O . LEU A 1 531 ? 13.998 12.374 -22.058 1.00 96.69 531 LEU A O 1
ATOM 3938 N N . THR A 1 532 ? 12.764 12.018 -20.228 1.00 96.69 532 THR A N 1
ATOM 3939 C CA . THR A 1 532 ? 12.862 10.553 -20.283 1.00 96.69 532 THR A CA 1
ATOM 3940 C C . THR A 1 532 ? 12.256 10.002 -21.572 1.00 96.69 532 THR A C 1
ATOM 3942 O O . THR A 1 532 ? 12.907 9.223 -22.269 1.00 96.69 532 THR A O 1
ATOM 3945 N N . ALA A 1 533 ? 11.064 10.461 -21.964 1.00 96.38 533 ALA A N 1
ATOM 3946 C CA . ALA A 1 533 ? 10.422 10.045 -23.209 1.00 96.38 533 ALA A CA 1
ATOM 3947 C C . ALA A 1 533 ? 11.270 10.388 -24.450 1.00 96.38 533 ALA A C 1
ATOM 3949 O O . ALA A 1 533 ? 11.442 9.547 -25.336 1.00 96.38 533 ALA A O 1
ATOM 3950 N N . ARG A 1 534 ? 11.858 11.594 -24.508 1.00 97.62 534 ARG A N 1
ATOM 3951 C CA . ARG A 1 534 ? 12.782 12.006 -25.583 1.00 97.62 534 ARG A CA 1
ATOM 3952 C C . ARG A 1 534 ? 14.019 11.123 -25.629 1.00 97.62 534 ARG A C 1
ATOM 3954 O O . ARG A 1 534 ? 14.401 10.677 -26.712 1.00 97.62 534 ARG A O 1
ATOM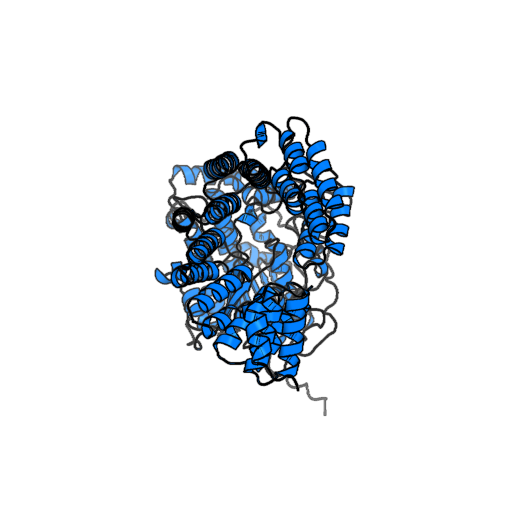 3961 N N . GLY A 1 535 ? 14.598 10.827 -24.467 1.00 97.38 535 GLY A N 1
ATOM 3962 C CA . GLY A 1 535 ? 15.729 9.916 -24.358 1.00 97.38 535 GLY A CA 1
ATOM 3963 C C . GLY A 1 535 ? 15.406 8.518 -24.887 1.00 97.38 535 GLY A C 1
ATOM 3964 O O . GLY A 1 535 ? 16.183 7.969 -25.666 1.00 97.38 535 GLY A O 1
ATOM 3965 N N . SER A 1 536 ? 14.225 7.980 -24.564 1.00 97.25 536 SER A N 1
ATOM 3966 C CA . SER A 1 536 ? 13.776 6.667 -25.048 1.00 97.25 536 SER A CA 1
ATOM 3967 C C . SER A 1 536 ? 13.531 6.628 -26.555 1.00 97.25 536 SER A C 1
ATOM 3969 O O . SER A 1 536 ? 13.885 5.644 -27.205 1.00 97.25 536 SER A O 1
ATOM 3971 N N . VAL A 1 537 ? 13.002 7.705 -27.143 1.00 97.81 537 VAL A N 1
ATOM 3972 C CA . VAL A 1 537 ? 12.891 7.827 -28.607 1.00 97.81 537 VAL A CA 1
ATOM 3973 C C . VAL A 1 537 ? 14.273 7.880 -29.260 1.00 97.81 537 VAL A C 1
ATOM 3975 O O . VAL A 1 537 ? 14.522 7.152 -30.219 1.00 97.81 537 VAL A O 1
ATOM 3978 N N . ALA A 1 538 ? 15.194 8.688 -28.728 1.00 97.12 538 ALA A N 1
ATOM 3979 C CA . ALA A 1 538 ? 16.558 8.769 -29.242 1.00 97.12 538 ALA A CA 1
ATOM 3980 C C . ALA A 1 538 ? 17.295 7.420 -29.144 1.00 97.12 538 ALA A C 1
ATOM 3982 O O . ALA A 1 538 ? 18.000 7.039 -30.078 1.00 97.12 538 ALA A O 1
ATOM 3983 N N . GLU A 1 539 ? 17.103 6.670 -28.054 1.00 96.06 539 GLU A N 1
ATOM 3984 C CA . GLU A 1 539 ? 17.655 5.322 -27.888 1.00 96.06 539 GLU A CA 1
ATOM 3985 C C . GLU A 1 539 ? 17.116 4.360 -28.955 1.00 96.06 539 GLU A C 1
ATOM 3987 O O . GLU A 1 539 ? 17.906 3.668 -29.601 1.00 96.06 539 GLU A O 1
ATOM 3992 N N . ALA A 1 540 ? 15.798 4.351 -29.185 1.00 95.56 540 ALA A N 1
ATOM 3993 C CA . ALA A 1 540 ? 15.158 3.499 -30.187 1.00 95.56 540 ALA A CA 1
ATOM 3994 C C . ALA A 1 540 ? 15.620 3.808 -31.624 1.00 95.56 540 ALA A C 1
ATOM 3996 O O . ALA A 1 540 ? 15.728 2.903 -32.448 1.00 95.56 540 ALA A O 1
ATOM 3997 N N . GLU A 1 541 ? 15.945 5.068 -31.916 1.00 95.06 541 GLU A N 1
ATOM 3998 C CA . GLU A 1 541 ? 16.501 5.511 -33.203 1.00 95.06 541 GLU A CA 1
ATOM 3999 C C . GLU A 1 541 ? 18.030 5.323 -33.305 1.00 95.06 541 GLU A C 1
ATOM 4001 O O . GLU A 1 541 ? 18.641 5.676 -34.314 1.00 95.06 541 GLU A O 1
ATOM 4006 N N . GLY A 1 542 ? 18.684 4.793 -32.266 1.00 94.12 542 GLY A N 1
ATOM 4007 C CA . GLY A 1 542 ? 20.134 4.583 -32.232 1.00 94.12 542 GLY A CA 1
ATOM 4008 C C . GLY A 1 542 ? 20.965 5.850 -31.987 1.00 94.12 542 GLY A C 1
ATOM 4009 O O . GLY A 1 542 ? 22.196 5.797 -32.053 1.00 94.12 542 GLY A O 1
ATOM 4010 N N . ARG A 1 543 ? 20.335 6.982 -31.650 1.00 95.81 543 ARG A N 1
ATOM 4011 C CA . ARG A 1 543 ? 20.978 8.272 -31.330 1.00 95.81 543 ARG A CA 1
ATOM 4012 C C . ARG A 1 543 ? 21.452 8.307 -29.871 1.00 95.81 543 ARG A C 1
ATOM 4014 O O . ARG A 1 543 ? 20.958 9.066 -29.040 1.00 95.81 543 ARG A O 1
ATOM 4021 N N . ARG A 1 544 ? 22.443 7.468 -29.562 1.00 93.56 544 ARG A N 1
ATOM 4022 C CA . ARG A 1 544 ? 22.911 7.172 -28.190 1.00 93.56 544 ARG A CA 1
ATOM 4023 C C . ARG A 1 544 ? 23.347 8.395 -27.385 1.00 93.56 544 ARG A C 1
ATOM 4025 O O . ARG A 1 544 ? 22.925 8.551 -26.242 1.00 93.56 544 ARG A O 1
ATOM 4032 N N . ASP A 1 545 ? 24.154 9.276 -27.975 1.00 95.31 545 ASP A N 1
ATOM 4033 C CA . ASP A 1 545 ? 24.654 10.460 -27.265 1.00 95.31 545 ASP A CA 1
ATOM 4034 C C . ASP A 1 545 ? 23.519 11.402 -26.863 1.00 95.31 545 ASP A C 1
ATOM 4036 O O . ASP A 1 545 ? 23.594 12.069 -25.834 1.00 95.31 545 ASP A O 1
ATOM 4040 N N . GLU A 1 546 ? 22.463 11.468 -27.673 1.00 96.94 546 GLU A N 1
ATOM 4041 C CA . GLU A 1 546 ? 21.281 12.255 -27.354 1.00 96.94 546 GLU A CA 1
ATOM 4042 C C . GLU A 1 546 ? 20.445 11.597 -26.270 1.00 96.94 546 GLU A C 1
ATOM 4044 O O . GLU A 1 546 ? 20.124 12.267 -25.294 1.00 96.94 546 GLU A O 1
ATOM 4049 N N . ALA A 1 547 ? 20.205 10.287 -26.367 1.00 97.44 547 ALA A N 1
ATOM 4050 C CA . ALA A 1 547 ? 19.523 9.535 -25.318 1.00 97.44 547 ALA A CA 1
ATOM 4051 C C . ALA A 1 547 ? 20.181 9.758 -23.948 1.00 97.44 547 ALA A C 1
ATOM 4053 O O . ALA A 1 547 ? 19.520 10.116 -22.974 1.00 97.44 547 ALA A O 1
ATOM 4054 N N . GLN A 1 548 ? 21.512 9.655 -23.890 1.00 96.38 548 GLN A N 1
ATOM 4055 C CA . GLN A 1 548 ? 22.271 9.890 -22.667 1.00 96.38 548 GLN A CA 1
ATOM 4056 C C . GLN A 1 548 ? 22.156 11.337 -22.155 1.00 96.38 548 GLN A C 1
ATOM 4058 O O . GLN A 1 548 ? 22.122 11.548 -20.940 1.00 96.38 548 GLN A O 1
ATOM 4063 N N . ARG A 1 549 ? 22.132 12.339 -23.045 1.00 97.56 549 ARG A N 1
ATOM 4064 C CA . ARG A 1 549 ? 21.940 13.747 -22.653 1.00 97.56 549 ARG A CA 1
ATOM 4065 C C . ARG A 1 549 ? 20.552 13.977 -22.064 1.00 97.56 549 ARG A C 1
ATOM 4067 O O . ARG A 1 549 ? 20.465 14.586 -21.003 1.00 97.56 549 ARG A O 1
ATOM 4074 N N . GLU A 1 550 ? 19.511 13.460 -22.708 1.00 98.00 550 GLU A N 1
ATOM 4075 C CA . GLU A 1 550 ? 18.120 13.614 -22.271 1.00 98.00 550 GLU A CA 1
ATOM 4076 C C . GLU A 1 550 ? 17.869 12.915 -20.925 1.00 98.00 550 GLU A C 1
ATOM 4078 O O . GLU A 1 550 ? 17.365 13.542 -19.996 1.00 98.00 550 GLU A O 1
ATOM 4083 N N . TYR A 1 551 ? 18.331 11.670 -20.743 1.00 97.56 551 TYR A N 1
ATOM 4084 C CA . TYR A 1 551 ? 18.209 10.976 -19.451 1.00 97.56 551 TYR A CA 1
ATOM 4085 C C . TYR A 1 551 ? 18.958 11.696 -18.320 1.00 97.56 551 TYR A C 1
ATOM 4087 O O . TYR A 1 551 ? 18.476 11.781 -17.192 1.00 97.56 551 TYR A O 1
ATOM 4095 N N . ARG A 1 552 ? 20.137 12.265 -18.602 1.00 96.50 552 ARG A N 1
ATOM 4096 C CA . ARG A 1 552 ? 20.865 13.082 -17.617 1.00 96.50 552 ARG A CA 1
ATOM 4097 C C . ARG A 1 552 ? 20.156 14.392 -17.307 1.00 96.50 552 ARG A C 1
ATOM 4099 O O . ARG A 1 552 ? 20.216 14.831 -16.164 1.00 96.50 552 ARG A O 1
ATOM 4106 N N . ALA A 1 553 ? 19.515 15.014 -18.293 1.00 97.19 553 ALA A N 1
ATOM 4107 C CA . ALA A 1 553 ? 18.703 16.202 -18.071 1.00 97.19 553 ALA A CA 1
ATOM 4108 C C . ALA A 1 553 ? 17.486 15.875 -17.192 1.00 97.19 553 ALA A C 1
ATOM 4110 O O . ALA A 1 553 ? 17.209 16.624 -16.258 1.00 97.19 553 ALA A O 1
ATOM 4111 N N . ALA A 1 554 ? 16.831 14.728 -17.416 1.00 95.25 554 ALA A N 1
ATOM 4112 C CA . ALA A 1 554 ? 15.743 14.245 -16.564 1.00 95.25 554 ALA A CA 1
ATOM 4113 C C . ALA A 1 554 ? 16.205 14.075 -15.107 1.00 95.25 554 ALA A C 1
ATOM 4115 O O . ALA A 1 554 ? 15.594 14.629 -14.199 1.00 95.25 554 ALA A O 1
ATOM 4116 N N . LEU A 1 555 ? 17.349 13.417 -14.887 1.00 93.81 555 LEU A N 1
ATOM 4117 C CA . LEU A 1 555 ? 17.934 13.242 -13.550 1.00 93.81 555 LEU A CA 1
ATOM 4118 C C . LEU A 1 555 ? 18.456 14.545 -12.927 1.00 93.81 555 LEU A C 1
ATOM 4120 O O . LEU A 1 555 ? 18.517 14.664 -11.707 1.00 93.81 555 LEU A O 1
ATOM 4124 N N . ALA A 1 556 ? 18.846 15.533 -13.733 1.00 94.31 556 ALA A N 1
ATOM 4125 C CA . ALA A 1 556 ? 19.193 16.858 -13.226 1.00 94.31 556 ALA A CA 1
ATOM 4126 C C . ALA A 1 556 ? 17.947 17.616 -12.737 1.00 94.31 556 ALA A C 1
ATOM 4128 O O . ALA A 1 556 ? 18.033 18.351 -11.755 1.00 94.31 556 ALA A O 1
ATOM 4129 N N . ALA A 1 557 ? 16.803 17.421 -13.401 1.00 91.06 557 ALA A N 1
ATOM 4130 C CA . ALA A 1 557 ? 15.519 17.985 -12.994 1.00 91.06 557 ALA A CA 1
ATOM 4131 C C . ALA A 1 557 ? 14.913 17.247 -11.784 1.00 91.06 557 ALA A C 1
ATOM 4133 O O . ALA A 1 557 ? 14.383 17.891 -10.880 1.00 91.06 557 ALA A O 1
ATOM 4134 N N . ALA A 1 558 ? 15.035 15.918 -11.729 1.00 90.31 558 ALA A N 1
ATOM 4135 C CA . ALA A 1 558 ? 14.589 15.082 -10.618 1.00 90.31 558 ALA A CA 1
ATOM 4136 C C . ALA A 1 558 ? 15.625 13.983 -10.297 1.00 90.31 558 ALA A C 1
ATOM 4138 O O . ALA A 1 558 ? 15.578 12.894 -10.869 1.00 90.31 558 ALA A O 1
ATOM 4139 N N . PRO A 1 559 ? 16.552 14.225 -9.346 1.00 90.00 559 PRO A N 1
ATOM 4140 C CA . PRO A 1 559 ? 17.613 13.267 -9.007 1.00 90.00 559 PRO A CA 1
ATOM 4141 C C . PRO A 1 559 ? 17.142 11.915 -8.459 1.00 90.00 559 PRO A C 1
ATOM 4143 O O . PRO A 1 559 ? 17.927 10.969 -8.439 1.00 90.00 559 PRO A O 1
ATOM 4146 N N . SER A 1 560 ? 15.896 11.833 -7.987 1.00 87.25 560 SER A N 1
ATOM 4147 C CA . SER A 1 560 ? 15.263 10.615 -7.473 1.00 87.25 560 SER A CA 1
ATOM 4148 C C . SER A 1 560 ? 14.363 9.903 -8.488 1.00 87.25 560 SER A C 1
ATOM 4150 O O . SER A 1 560 ? 13.659 8.968 -8.112 1.00 87.25 560 SER A O 1
ATOM 4152 N N . ASP A 1 561 ? 14.332 10.347 -9.749 1.00 89.25 561 ASP A N 1
ATOM 4153 C CA . ASP A 1 561 ? 13.513 9.721 -10.786 1.00 89.25 561 ASP A CA 1
ATOM 4154 C C . ASP A 1 561 ? 14.071 8.334 -11.142 1.00 89.25 561 ASP A C 1
ATOM 4156 O O . ASP A 1 561 ? 15.042 8.185 -11.894 1.00 89.25 561 ASP A O 1
ATOM 4160 N N . ALA A 1 562 ? 13.445 7.307 -10.566 1.00 87.19 562 ALA A N 1
ATOM 4161 C CA . ALA A 1 562 ? 13.844 5.922 -10.758 1.00 87.19 562 ALA A CA 1
ATOM 4162 C C . ALA A 1 562 ? 13.689 5.468 -12.218 1.00 87.19 562 ALA A C 1
ATOM 4164 O O . ALA A 1 562 ? 14.516 4.687 -12.684 1.00 87.19 562 ALA A O 1
ATOM 4165 N N . ALA A 1 563 ? 12.693 5.979 -12.953 1.00 87.75 563 ALA A N 1
ATOM 4166 C CA . ALA A 1 563 ? 12.467 5.609 -14.348 1.00 87.75 563 ALA A CA 1
ATOM 4167 C C . ALA A 1 563 ? 13.576 6.176 -15.245 1.00 87.75 563 ALA A C 1
ATOM 4169 O O . ALA A 1 563 ? 14.188 5.440 -16.019 1.00 87.75 563 ALA A O 1
ATOM 4170 N N . ALA A 1 564 ? 13.913 7.459 -15.098 1.00 93.38 564 ALA A N 1
ATOM 4171 C CA . ALA A 1 564 ? 15.029 8.069 -15.821 1.00 93.38 564 ALA A CA 1
ATOM 4172 C C . ALA A 1 564 ? 16.368 7.378 -15.500 1.00 93.38 564 ALA A C 1
ATOM 4174 O O . ALA A 1 564 ? 17.194 7.143 -16.392 1.00 93.38 564 ALA A O 1
ATOM 4175 N N . LEU A 1 565 ? 16.578 7.022 -14.227 1.00 94.69 565 LEU A N 1
ATOM 4176 C CA . LEU A 1 565 ? 17.777 6.323 -13.776 1.00 94.69 565 LEU A CA 1
ATOM 4177 C C . LEU A 1 565 ? 17.877 4.923 -14.380 1.00 94.69 565 LEU A C 1
ATOM 4179 O O . LEU A 1 565 ? 18.943 4.555 -14.875 1.00 94.69 565 LEU A O 1
ATOM 4183 N N . GLU A 1 566 ? 16.780 4.167 -14.367 1.00 94.75 566 GLU A N 1
ATOM 4184 C CA . GLU A 1 566 ? 16.690 2.838 -14.968 1.00 94.75 566 GLU A CA 1
ATOM 4185 C C . GLU A 1 566 ? 17.061 2.897 -16.452 1.00 94.75 566 GLU A C 1
ATOM 4187 O O . GLU A 1 566 ? 17.938 2.155 -16.905 1.00 94.75 566 GLU A O 1
ATOM 4192 N N . ARG A 1 567 ? 16.470 3.834 -17.206 1.00 95.81 567 ARG A N 1
ATOM 4193 C CA . ARG A 1 567 ? 16.772 4.022 -18.632 1.00 95.81 567 ARG A CA 1
ATOM 4194 C C . ARG A 1 567 ? 18.261 4.300 -18.871 1.00 95.81 567 ARG A C 1
ATOM 4196 O O . ARG A 1 567 ? 18.870 3.679 -19.744 1.00 95.81 567 ARG A O 1
ATOM 4203 N N . LEU A 1 568 ? 18.877 5.172 -18.069 1.00 96.06 568 LEU A N 1
ATOM 4204 C CA . LEU A 1 568 ? 20.304 5.496 -18.183 1.00 96.06 568 LEU A CA 1
ATOM 4205 C C . LEU A 1 568 ? 21.216 4.309 -17.829 1.00 96.06 568 LEU A C 1
ATOM 4207 O O . LEU A 1 568 ? 22.198 4.050 -18.530 1.00 96.06 568 LEU A O 1
ATOM 4211 N N . VAL A 1 569 ? 20.906 3.591 -16.747 1.00 96.06 569 VAL A N 1
ATOM 4212 C CA . VAL A 1 569 ? 21.652 2.402 -16.303 1.00 96.06 569 VAL A CA 1
ATOM 4213 C C . VAL A 1 569 ? 21.584 1.309 -17.368 1.00 96.06 569 VAL A C 1
ATOM 4215 O O . VAL A 1 569 ? 22.625 0.785 -17.773 1.00 96.06 569 VAL A O 1
ATOM 4218 N N . ASN A 1 570 ? 20.392 1.032 -17.896 1.00 95.00 570 ASN A N 1
ATOM 4219 C CA . ASN A 1 570 ? 20.180 0.032 -18.938 1.00 95.00 570 ASN A CA 1
ATOM 4220 C C . ASN A 1 570 ? 20.901 0.386 -20.242 1.00 95.00 570 ASN A C 1
ATOM 4222 O O . ASN A 1 570 ? 21.525 -0.487 -20.852 1.00 95.00 570 ASN A O 1
ATOM 4226 N N . LEU A 1 571 ? 20.894 1.661 -20.647 1.00 95.12 571 LEU A N 1
ATOM 4227 C CA . LEU A 1 571 ? 21.671 2.127 -21.797 1.00 95.12 571 LEU A CA 1
ATOM 4228 C C . LEU A 1 571 ? 23.172 1.846 -21.606 1.00 95.12 571 LEU A C 1
ATOM 4230 O O . LEU A 1 571 ? 23.814 1.287 -22.494 1.00 95.12 571 LEU A O 1
ATOM 4234 N N . HIS A 1 572 ? 23.727 2.147 -20.429 1.00 95.19 572 HIS A N 1
ATOM 4235 C CA . HIS A 1 572 ? 25.137 1.882 -20.135 1.00 95.19 572 HIS A CA 1
ATOM 4236 C C . HIS A 1 572 ? 25.498 0.400 -20.105 1.00 95.19 572 HIS A C 1
ATOM 4238 O O . HIS A 1 572 ? 26.573 0.029 -20.582 1.00 95.19 572 HIS A O 1
ATOM 4244 N N . ILE A 1 573 ? 24.610 -0.456 -19.604 1.00 94.56 573 ILE A N 1
ATOM 4245 C CA . ILE A 1 573 ? 24.799 -1.909 -19.652 1.00 94.56 573 ILE A CA 1
ATOM 4246 C C . ILE A 1 573 ? 24.859 -2.390 -21.109 1.00 94.56 573 ILE A C 1
ATOM 4248 O O . ILE A 1 573 ? 25.797 -3.103 -21.472 1.00 94.56 573 ILE A O 1
ATOM 4252 N N . LYS A 1 574 ? 23.927 -1.949 -21.969 1.00 92.88 574 LYS A N 1
ATOM 4253 C CA . LYS A 1 574 ? 23.896 -2.311 -23.403 1.00 92.88 574 LYS A CA 1
ATOM 4254 C C . LYS A 1 574 ? 25.157 -1.882 -24.159 1.00 92.88 574 LYS A C 1
ATOM 4256 O O . LYS A 1 574 ? 25.558 -2.540 -25.114 1.00 92.88 574 LYS A O 1
ATOM 4261 N N . GLU A 1 575 ? 25.798 -0.799 -23.735 1.00 92.19 575 GLU A N 1
ATOM 4262 C CA . GLU A 1 575 ? 27.044 -0.294 -24.327 1.00 92.19 575 GLU A CA 1
ATOM 4263 C C . GLU A 1 575 ? 28.308 -0.982 -23.789 1.00 92.19 575 GLU A C 1
ATOM 4265 O O . GLU A 1 575 ? 29.420 -0.577 -24.128 1.00 92.19 575 GLU A O 1
ATOM 4270 N N . GLY A 1 576 ? 28.168 -1.981 -22.913 1.00 92.06 576 GLY A N 1
ATOM 4271 C CA . GLY A 1 576 ? 29.302 -2.626 -22.251 1.00 92.06 576 GLY A CA 1
ATOM 4272 C C . GLY A 1 576 ? 29.957 -1.761 -21.168 1.00 92.06 576 GLY A C 1
ATOM 4273 O O . GLY A 1 576 ? 31.012 -2.120 -20.652 1.00 92.06 576 GLY A O 1
ATOM 4274 N N . ARG A 1 577 ? 29.335 -0.640 -20.777 1.00 94.12 577 ARG A N 1
ATOM 4275 C CA . ARG A 1 577 ? 29.786 0.269 -19.706 1.00 94.12 577 ARG A CA 1
ATOM 4276 C C . ARG A 1 577 ? 29.168 -0.104 -18.352 1.00 94.12 577 ARG A C 1
ATOM 4278 O O . ARG A 1 577 ? 28.774 0.766 -17.575 1.00 94.12 577 ARG A O 1
ATOM 4285 N N . ALA A 1 578 ? 29.074 -1.398 -18.059 1.00 91.94 578 ALA A N 1
ATOM 4286 C CA . ALA A 1 578 ? 28.356 -1.898 -16.889 1.00 91.94 578 ALA A CA 1
ATOM 4287 C C . ALA A 1 578 ? 28.987 -1.457 -15.547 1.00 91.94 578 ALA A C 1
ATOM 4289 O O . ALA A 1 578 ? 28.260 -1.228 -14.583 1.00 91.94 578 ALA A O 1
ATOM 4290 N N . ASP A 1 579 ? 30.306 -1.224 -15.485 1.00 94.62 579 ASP A N 1
ATOM 4291 C CA . ASP A 1 579 ? 30.964 -0.650 -14.296 1.00 94.62 579 ASP A CA 1
ATOM 4292 C C . ASP A 1 579 ? 30.452 0.755 -13.963 1.00 94.62 579 ASP A C 1
ATOM 4294 O O . ASP A 1 579 ? 30.154 1.050 -12.804 1.00 94.62 579 ASP A O 1
ATOM 4298 N N . LEU A 1 580 ? 30.291 1.604 -14.986 1.00 94.94 580 LEU A N 1
ATOM 4299 C CA . LEU A 1 580 ? 29.716 2.937 -14.825 1.00 94.94 580 LEU A CA 1
ATOM 4300 C C . LEU A 1 580 ? 28.255 2.840 -14.373 1.00 94.94 580 LEU A C 1
ATOM 4302 O O . LEU A 1 580 ? 27.861 3.550 -13.449 1.00 94.94 580 LEU A O 1
ATOM 4306 N N . ALA A 1 581 ? 27.483 1.939 -14.988 1.00 95.00 581 ALA A N 1
ATOM 4307 C CA . ALA A 1 581 ? 26.090 1.689 -14.631 1.00 95.00 581 ALA A CA 1
ATOM 4308 C C . ALA A 1 581 ? 25.950 1.308 -13.146 1.00 95.00 581 ALA A C 1
ATOM 4310 O O . ALA A 1 581 ? 25.181 1.934 -12.417 1.00 95.00 581 ALA A O 1
ATOM 4311 N N . ARG A 1 582 ? 26.778 0.370 -12.661 1.00 96.25 582 ARG A N 1
ATOM 4312 C CA . ARG A 1 582 ? 26.813 -0.034 -11.248 1.00 96.25 582 ARG A CA 1
ATOM 4313 C C . ARG A 1 582 ? 27.213 1.115 -10.328 1.00 96.25 582 ARG A C 1
ATOM 4315 O O . ARG A 1 582 ? 26.602 1.286 -9.279 1.00 96.25 582 ARG A O 1
ATOM 4322 N N . THR A 1 583 ? 28.224 1.910 -10.687 1.00 96.56 583 THR A N 1
ATOM 4323 C CA . THR A 1 583 ? 28.637 3.063 -9.869 1.00 96.56 583 THR A CA 1
ATOM 4324 C C . THR A 1 583 ? 27.527 4.103 -9.747 1.00 96.56 583 THR A C 1
ATOM 4326 O O . THR A 1 583 ? 27.321 4.622 -8.651 1.00 96.56 583 THR A O 1
ATOM 4329 N N . ILE A 1 584 ? 26.819 4.402 -10.839 1.00 95.25 584 ILE A N 1
ATOM 4330 C CA . ILE A 1 584 ? 25.685 5.332 -10.831 1.00 95.25 584 ILE A CA 1
ATOM 4331 C C . ILE A 1 584 ? 24.565 4.773 -9.946 1.00 95.25 584 ILE A C 1
ATOM 4333 O O . ILE A 1 584 ? 24.187 5.428 -8.978 1.00 95.25 584 ILE A O 1
ATOM 4337 N N . ALA A 1 585 ? 24.111 3.543 -10.207 1.00 95.88 585 ALA A N 1
ATOM 4338 C CA . ALA A 1 585 ? 23.009 2.925 -9.470 1.00 95.88 585 ALA A CA 1
ATOM 4339 C C . ALA A 1 585 ? 23.302 2.806 -7.963 1.00 95.88 585 ALA A C 1
ATOM 4341 O O . ALA A 1 585 ? 22.480 3.201 -7.140 1.00 95.88 585 ALA A O 1
ATOM 4342 N N . ALA A 1 586 ? 24.503 2.351 -7.584 1.00 96.38 586 ALA A N 1
ATOM 4343 C CA . ALA A 1 586 ? 24.891 2.214 -6.180 1.00 96.38 586 ALA A CA 1
ATOM 4344 C C . ALA A 1 586 ? 24.972 3.564 -5.448 1.00 96.38 586 ALA A C 1
ATOM 4346 O O . ALA A 1 586 ? 24.582 3.654 -4.287 1.00 96.38 586 ALA A O 1
ATOM 4347 N N . ARG A 1 587 ? 25.461 4.625 -6.108 1.00 95.88 587 ARG A N 1
ATOM 4348 C CA . ARG A 1 587 ? 25.486 5.973 -5.513 1.00 95.88 587 ARG A CA 1
ATOM 4349 C C . ARG A 1 587 ? 24.080 6.523 -5.314 1.00 95.88 587 ARG A C 1
ATOM 4351 O O . ARG A 1 587 ? 23.820 7.119 -4.274 1.00 95.88 587 ARG A O 1
ATOM 4358 N N . THR A 1 588 ? 23.180 6.306 -6.269 1.00 94.12 588 THR A N 1
ATOM 4359 C CA . THR A 1 588 ? 21.790 6.745 -6.123 1.00 94.12 588 THR A CA 1
ATOM 4360 C C . THR A 1 588 ? 21.073 5.966 -5.023 1.00 94.12 588 THR A C 1
ATOM 4362 O O . THR A 1 588 ? 20.425 6.574 -4.181 1.00 94.12 588 THR A O 1
ATOM 4365 N N . ALA A 1 589 ? 21.271 4.647 -4.941 1.00 94.94 589 ALA A N 1
ATOM 4366 C CA . ALA A 1 589 ? 20.746 3.833 -3.845 1.00 94.94 589 ALA A CA 1
ATOM 4367 C C . ALA A 1 589 ? 21.265 4.285 -2.466 1.00 94.94 589 ALA A C 1
ATOM 4369 O O . ALA A 1 589 ? 20.519 4.281 -1.495 1.00 94.94 589 ALA A O 1
ATOM 4370 N N . GLN A 1 590 ? 22.521 4.733 -2.375 1.00 94.38 590 GLN A N 1
ATOM 4371 C CA . GLN A 1 590 ? 23.076 5.319 -1.147 1.00 94.38 590 GLN A CA 1
ATOM 4372 C C . GLN A 1 590 ? 22.486 6.696 -0.816 1.00 94.38 590 GLN A C 1
ATOM 4374 O O . GLN A 1 590 ? 22.392 7.045 0.357 1.00 94.38 590 GLN A O 1
ATOM 4379 N N . ALA A 1 591 ? 22.108 7.482 -1.827 1.00 92.50 591 ALA A N 1
ATOM 4380 C CA . ALA A 1 591 ? 21.452 8.774 -1.639 1.00 92.50 591 ALA A CA 1
ATOM 4381 C C . ALA A 1 591 ? 19.966 8.636 -1.258 1.00 92.50 591 ALA A C 1
ATOM 4383 O O . ALA A 1 591 ? 19.435 9.517 -0.585 1.00 92.50 591 ALA A O 1
ATOM 4384 N N . PHE A 1 592 ? 19.322 7.535 -1.661 1.00 92.38 592 PHE A N 1
ATOM 4385 C CA . PHE A 1 592 ? 17.915 7.227 -1.394 1.00 92.38 592 PHE A CA 1
ATOM 4386 C C . PHE A 1 592 ? 17.753 5.815 -0.797 1.00 92.38 592 PHE A C 1
ATOM 4388 O O . PHE A 1 592 ? 17.141 4.942 -1.425 1.00 92.38 592 PHE A O 1
ATOM 4395 N N . PRO A 1 593 ? 18.290 5.557 0.411 1.00 93.19 593 PRO A N 1
ATOM 4396 C CA . PRO A 1 593 ? 18.336 4.213 0.994 1.00 93.19 593 PRO A CA 1
ATOM 4397 C C . PRO A 1 593 ? 16.949 3.660 1.352 1.00 93.19 593 PRO A C 1
ATOM 4399 O O . PRO A 1 593 ? 16.789 2.453 1.517 1.00 93.19 593 PRO A O 1
ATOM 4402 N N . SER A 1 594 ? 15.930 4.521 1.427 1.00 91.38 594 SER A N 1
ATOM 4403 C CA . SER A 1 594 ? 14.532 4.143 1.661 1.00 91.38 594 SER A CA 1
ATOM 4404 C C . SER A 1 594 ? 13.720 3.945 0.373 1.00 91.38 594 SER A C 1
ATOM 4406 O O . SER A 1 594 ? 12.487 3.929 0.425 1.00 91.38 594 SER A O 1
ATOM 4408 N N . SER A 1 595 ? 14.374 3.793 -0.785 1.00 92.00 595 SER A N 1
ATOM 4409 C CA . SER A 1 595 ? 13.714 3.552 -2.073 1.00 92.00 595 SER A CA 1
ATOM 4410 C C . SER A 1 595 ? 13.982 2.147 -2.616 1.00 92.00 595 SER A C 1
ATOM 4412 O O . SER A 1 595 ? 15.093 1.820 -3.038 1.00 92.00 595 SER A O 1
ATOM 4414 N N . ALA A 1 596 ? 12.934 1.318 -2.661 1.00 92.38 596 ALA A N 1
ATOM 4415 C CA . ALA A 1 596 ? 13.042 -0.070 -3.119 1.00 92.38 596 ALA A CA 1
ATOM 4416 C C . ALA A 1 596 ? 13.445 -0.144 -4.595 1.00 92.38 596 ALA A C 1
ATOM 4418 O O . ALA A 1 596 ? 14.218 -1.020 -4.979 1.00 92.38 596 ALA A O 1
ATOM 4419 N N . ALA A 1 597 ? 12.967 0.807 -5.403 1.00 92.06 597 ALA A N 1
ATOM 4420 C CA . ALA A 1 597 ? 13.297 0.911 -6.818 1.00 92.06 597 ALA A CA 1
ATOM 4421 C C . ALA A 1 597 ? 14.793 1.191 -7.030 1.00 92.06 597 ALA A C 1
ATOM 4423 O O . ALA A 1 597 ? 15.450 0.474 -7.780 1.00 92.06 597 ALA A O 1
ATOM 4424 N N . HIS A 1 598 ? 15.367 2.165 -6.311 1.00 95.06 598 HIS A N 1
ATOM 4425 C CA . HIS A 1 598 ? 16.794 2.482 -6.429 1.00 95.06 598 HIS A CA 1
ATOM 4426 C C . HIS A 1 598 ? 17.697 1.337 -5.946 1.00 95.06 598 HIS A C 1
ATOM 4428 O O . HIS A 1 598 ? 18.708 1.043 -6.586 1.00 95.06 598 HIS A O 1
ATOM 4434 N N . LEU A 1 599 ? 17.325 0.663 -4.852 1.00 97.12 599 LEU A N 1
ATOM 4435 C CA . LEU A 1 599 ? 18.036 -0.524 -4.368 1.00 97.12 599 LEU A CA 1
ATOM 4436 C C . LEU A 1 599 ? 17.968 -1.675 -5.381 1.00 97.12 599 LEU A C 1
ATOM 4438 O O . LEU A 1 599 ? 18.989 -2.295 -5.673 1.00 97.12 599 LEU A O 1
ATOM 4442 N N . SER A 1 600 ? 16.793 -1.923 -5.966 1.00 96.50 600 SER A N 1
ATOM 4443 C CA . SER A 1 600 ? 16.610 -2.966 -6.985 1.00 96.50 600 SER A CA 1
ATOM 4444 C C . SER A 1 600 ? 17.465 -2.689 -8.219 1.00 96.50 600 SER A C 1
ATOM 4446 O O . SER A 1 600 ? 18.194 -3.572 -8.664 1.00 96.50 600 SER A O 1
ATOM 4448 N N . LEU A 1 601 ? 17.501 -1.440 -8.692 1.00 95.75 601 LEU A N 1
ATOM 4449 C CA . LEU A 1 601 ? 18.337 -1.060 -9.829 1.00 95.75 601 LEU A CA 1
ATOM 4450 C C . LEU A 1 601 ? 19.841 -1.231 -9.545 1.00 95.75 601 LEU A C 1
ATOM 4452 O O . LEU A 1 601 ? 20.607 -1.624 -10.428 1.00 95.75 601 LEU A O 1
ATOM 4456 N N . ALA A 1 602 ? 20.292 -0.976 -8.310 1.00 97.50 602 ALA A N 1
ATOM 4457 C CA . ALA A 1 602 ? 21.667 -1.277 -7.904 1.00 97.50 602 ALA A CA 1
ATOM 4458 C C . ALA A 1 602 ? 21.959 -2.788 -7.940 1.00 97.50 602 ALA A C 1
ATOM 4460 O O . ALA A 1 602 ? 23.048 -3.195 -8.364 1.00 97.50 602 ALA A O 1
ATOM 4461 N N . GLY A 1 603 ? 20.980 -3.612 -7.556 1.00 97.31 603 GLY A N 1
ATOM 4462 C CA . GLY A 1 603 ? 21.029 -5.067 -7.686 1.00 97.31 603 GLY A CA 1
ATOM 4463 C C . GLY A 1 603 ? 21.138 -5.525 -9.141 1.00 97.31 603 GLY A C 1
ATOM 4464 O O . GLY A 1 603 ? 22.048 -6.284 -9.475 1.00 97.31 603 GLY A O 1
ATOM 4465 N N . GLU A 1 604 ? 20.287 -5.005 -10.024 1.00 96.00 604 GLU A N 1
ATOM 4466 C CA . GLU A 1 604 ? 20.283 -5.310 -11.462 1.00 96.00 604 GLU A CA 1
ATOM 4467 C C . GLU A 1 604 ? 21.604 -4.922 -12.139 1.00 96.00 604 GLU A C 1
ATOM 4469 O O . GLU A 1 604 ? 22.203 -5.717 -12.870 1.00 96.00 604 GLU A O 1
ATOM 4474 N N . ALA A 1 605 ? 22.133 -3.733 -11.834 1.00 96.44 605 ALA A N 1
ATOM 4475 C CA . ALA A 1 605 ? 23.417 -3.289 -12.367 1.00 96.44 605 ALA A CA 1
ATOM 4476 C C . ALA A 1 605 ? 24.590 -4.164 -11.879 1.00 96.44 605 ALA A C 1
ATOM 4478 O O . ALA A 1 605 ? 25.517 -4.455 -12.642 1.00 96.44 605 ALA A O 1
ATOM 4479 N N . ALA A 1 606 ? 24.562 -4.623 -10.623 1.00 97.38 606 ALA A N 1
ATOM 4480 C CA . ALA A 1 606 ? 25.543 -5.578 -10.106 1.00 97.38 606 ALA A CA 1
ATOM 4481 C C . ALA A 1 606 ? 25.397 -6.964 -10.760 1.00 97.38 606 ALA A C 1
ATOM 4483 O O . ALA A 1 606 ? 26.403 -7.619 -11.059 1.00 97.38 606 ALA A O 1
ATOM 4484 N N . LEU A 1 607 ? 24.162 -7.393 -11.030 1.00 95.75 607 LEU A N 1
ATOM 4485 C CA . LEU A 1 607 ? 23.862 -8.653 -11.698 1.00 95.75 607 LEU A CA 1
ATOM 4486 C C . LEU A 1 607 ? 24.402 -8.676 -13.134 1.00 95.75 607 LEU A C 1
ATOM 4488 O O . LEU A 1 607 ? 25.029 -9.659 -13.533 1.00 95.75 607 LEU A O 1
ATOM 4492 N N . ALA A 1 608 ? 24.258 -7.573 -13.874 1.00 94.25 608 ALA A N 1
ATOM 4493 C CA . ALA A 1 608 ? 24.813 -7.414 -15.220 1.00 94.25 608 ALA A CA 1
ATOM 4494 C C . ALA A 1 608 ? 26.349 -7.570 -15.262 1.00 94.25 608 ALA A C 1
ATOM 4496 O O . ALA A 1 608 ? 26.904 -8.057 -16.247 1.00 94.25 608 ALA A O 1
ATOM 4497 N N . LEU A 1 609 ? 27.039 -7.226 -14.168 1.00 95.12 609 LEU A N 1
ATOM 4498 C CA . LEU A 1 609 ? 28.484 -7.425 -13.982 1.00 95.12 609 LEU A CA 1
ATOM 4499 C C . LEU A 1 609 ? 28.861 -8.801 -13.424 1.00 95.12 609 LEU A C 1
ATOM 4501 O O . LEU A 1 609 ? 30.022 -9.029 -13.081 1.00 95.12 609 LEU A O 1
ATOM 4505 N N . LYS A 1 610 ? 27.897 -9.718 -13.298 1.00 96.06 610 LYS A N 1
ATOM 4506 C CA . LYS A 1 610 ? 28.077 -11.041 -12.686 1.00 96.06 610 LYS A CA 1
ATOM 4507 C C . LYS A 1 610 ? 28.547 -10.984 -11.226 1.00 96.06 610 LYS A C 1
ATOM 4509 O O . LYS A 1 610 ? 29.123 -11.939 -10.709 1.00 96.06 610 LYS A O 1
ATOM 4514 N N . ARG A 1 611 ? 28.295 -9.868 -10.531 1.00 97.56 611 ARG A N 1
ATOM 4515 C CA . ARG A 1 611 ? 28.607 -9.683 -9.103 1.00 97.56 611 ARG A CA 1
ATOM 4516 C C . ARG A 1 611 ? 27.438 -10.185 -8.261 1.00 97.56 611 ARG A C 1
ATOM 4518 O O . ARG A 1 611 ? 26.788 -9.421 -7.552 1.00 97.56 611 ARG A O 1
ATOM 4525 N N . TYR A 1 612 ? 27.157 -11.478 -8.363 1.00 98.19 612 TYR A N 1
ATOM 4526 C CA . TYR A 1 612 ? 25.915 -12.082 -7.877 1.00 98.19 612 TYR A CA 1
ATOM 4527 C C . TYR A 1 612 ? 25.681 -11.901 -6.369 1.00 98.19 612 TYR A C 1
ATOM 4529 O O . TYR A 1 612 ? 24.585 -11.529 -5.963 1.00 98.19 612 TYR A O 1
ATOM 4537 N N . ALA A 1 613 ? 26.719 -12.063 -5.543 1.00 97.94 613 ALA A N 1
ATOM 4538 C CA . ALA A 1 613 ? 26.628 -11.821 -4.100 1.00 97.94 613 ALA A CA 1
ATOM 4539 C C . ALA A 1 613 ? 26.362 -10.343 -3.741 1.00 97.94 613 ALA A C 1
ATOM 4541 O O . ALA A 1 613 ? 25.755 -10.045 -2.716 1.00 97.94 613 ALA A O 1
ATOM 4542 N N . GLU A 1 614 ? 26.813 -9.388 -4.560 1.00 98.00 614 GLU A N 1
ATOM 4543 C CA . GLU A 1 614 ? 26.463 -7.974 -4.372 1.00 98.00 614 GLU A CA 1
ATOM 4544 C C . GLU A 1 614 ? 25.026 -7.699 -4.799 1.00 98.00 614 GLU A C 1
ATOM 4546 O O . GLU A 1 614 ? 24.311 -7.030 -4.060 1.00 98.00 614 GLU A O 1
ATOM 4551 N N . ALA A 1 615 ? 24.600 -8.255 -5.935 1.00 98.25 615 ALA A N 1
ATOM 4552 C CA . ALA A 1 615 ? 23.227 -8.140 -6.410 1.00 98.25 615 ALA A CA 1
ATOM 4553 C C . ALA A 1 615 ? 22.224 -8.675 -5.376 1.00 98.25 615 ALA A C 1
ATOM 4555 O O . ALA A 1 615 ? 21.275 -7.978 -5.028 1.00 98.25 615 ALA A O 1
ATOM 4556 N N . ALA A 1 616 ? 22.487 -9.864 -4.820 1.00 98.31 616 ALA A N 1
ATOM 4557 C CA . ALA A 1 616 ? 21.640 -10.476 -3.801 1.00 98.31 616 ALA A CA 1
ATOM 4558 C C . ALA A 1 616 ? 21.447 -9.568 -2.576 1.00 98.31 616 ALA A C 1
ATOM 4560 O O . ALA A 1 616 ? 20.312 -9.361 -2.163 1.00 98.31 616 ALA A O 1
ATOM 4561 N N . ARG A 1 617 ? 22.519 -8.947 -2.059 1.00 97.94 617 ARG A N 1
ATOM 4562 C CA . ARG A 1 617 ? 22.422 -8.024 -0.913 1.00 97.94 617 ARG A CA 1
ATOM 4563 C C . ARG A 1 617 ? 21.549 -6.805 -1.210 1.00 97.94 617 ARG A C 1
ATOM 4565 O O . ARG A 1 617 ? 20.755 -6.410 -0.367 1.00 97.94 617 ARG A O 1
ATOM 4572 N N . TRP A 1 618 ? 21.679 -6.216 -2.399 1.00 98.06 618 TRP A N 1
ATOM 4573 C CA . TRP A 1 618 ? 20.839 -5.082 -2.793 1.00 98.06 618 TRP A CA 1
ATOM 4574 C C . TRP A 1 618 ? 19.361 -5.463 -2.889 1.00 98.06 618 TRP A C 1
ATOM 4576 O O . TRP A 1 618 ? 18.510 -4.737 -2.376 1.00 98.06 618 TRP A O 1
ATOM 4586 N N . PHE A 1 619 ? 19.058 -6.612 -3.497 1.00 98.31 619 PHE A N 1
ATOM 4587 C CA . PHE A 1 619 ? 17.688 -7.113 -3.582 1.00 98.31 619 PHE A CA 1
ATOM 4588 C C . PHE A 1 619 ? 17.116 -7.488 -2.211 1.00 98.31 619 PHE A C 1
ATOM 4590 O O . PHE A 1 619 ? 15.950 -7.214 -1.950 1.00 98.31 619 PHE A O 1
ATOM 4597 N N . GLU A 1 620 ? 17.921 -8.052 -1.310 1.00 97.25 620 GLU A N 1
ATOM 4598 C CA . GLU A 1 620 ? 17.520 -8.325 0.076 1.00 97.25 620 GLU A CA 1
ATOM 4599 C C . GLU A 1 620 ? 17.118 -7.033 0.797 1.00 97.25 620 GLU A C 1
ATOM 4601 O O . GLU A 1 620 ? 16.014 -6.961 1.334 1.00 97.25 620 GLU A O 1
ATOM 4606 N N . THR A 1 621 ? 17.932 -5.973 0.717 1.00 96.56 621 THR A N 1
ATOM 4607 C CA . THR A 1 621 ? 17.575 -4.664 1.293 1.00 96.56 621 THR A CA 1
ATOM 4608 C C . THR A 1 621 ? 16.336 -4.058 0.624 1.00 96.56 621 THR A C 1
ATOM 4610 O O . THR A 1 621 ? 15.495 -3.472 1.300 1.00 96.56 621 THR A O 1
ATOM 4613 N N . ALA A 1 622 ? 16.167 -4.217 -0.693 1.00 95.50 622 ALA A N 1
ATOM 4614 C CA . ALA A 1 622 ? 14.954 -3.769 -1.379 1.00 95.50 622 ALA A CA 1
ATOM 4615 C C . ALA A 1 622 ? 13.698 -4.499 -0.862 1.00 95.50 622 ALA A C 1
ATOM 4617 O O . ALA A 1 622 ? 12.662 -3.865 -0.647 1.00 95.50 622 ALA A O 1
ATOM 4618 N N . LEU A 1 623 ? 13.796 -5.805 -0.596 1.00 93.44 623 LEU A N 1
ATOM 4619 C CA . LEU A 1 623 ? 12.709 -6.619 -0.042 1.00 93.44 623 LEU A CA 1
ATOM 4620 C C . LEU A 1 623 ? 12.420 -6.310 1.436 1.00 93.44 623 LEU A C 1
ATOM 4622 O O . LEU A 1 623 ? 11.302 -6.528 1.888 1.00 93.44 623 LEU A O 1
ATOM 4626 N N . GLU A 1 624 ? 13.351 -5.723 2.191 1.00 91.00 624 GLU A N 1
ATOM 4627 C CA . GLU A 1 624 ? 13.030 -5.155 3.512 1.00 91.00 624 GLU A CA 1
ATOM 4628 C C . GLU A 1 624 ? 12.095 -3.932 3.414 1.00 91.00 624 GLU A C 1
ATOM 4630 O O . GLU A 1 624 ? 11.370 -3.609 4.363 1.00 91.00 624 GLU A O 1
ATOM 4635 N N . LEU A 1 625 ? 12.116 -3.217 2.281 1.00 89.38 625 LEU A N 1
ATOM 4636 C CA . LEU A 1 625 ? 11.237 -2.071 2.022 1.00 89.38 625 LEU A CA 1
ATOM 4637 C C . LEU A 1 625 ? 9.901 -2.497 1.402 1.00 89.38 625 LEU A C 1
ATOM 4639 O O . LEU A 1 625 ? 8.857 -1.942 1.763 1.00 89.38 625 LEU A O 1
ATOM 4643 N N . ALA A 1 626 ? 9.968 -3.448 0.466 1.00 90.06 626 ALA A N 1
ATOM 4644 C CA . ALA A 1 626 ? 8.855 -3.961 -0.319 1.00 90.06 626 ALA A CA 1
ATOM 4645 C C . ALA A 1 626 ? 8.851 -5.501 -0.320 1.00 90.06 626 ALA A C 1
ATOM 4647 O O . ALA A 1 626 ? 9.267 -6.119 -1.305 1.00 90.06 626 ALA A O 1
ATOM 4648 N N . PRO A 1 627 ? 8.394 -6.140 0.778 1.00 88.12 627 PRO A N 1
ATOM 4649 C CA . PRO A 1 627 ? 8.546 -7.579 0.968 1.00 88.12 627 PRO A CA 1
ATOM 4650 C C . PRO A 1 627 ? 7.895 -8.420 -0.108 1.00 88.12 627 PRO A C 1
ATOM 4652 O O . PRO A 1 627 ? 8.325 -9.540 -0.315 1.00 88.12 627 PRO A O 1
ATOM 4655 N N . ASP A 1 628 ? 6.874 -7.914 -0.788 1.00 85.88 628 ASP A N 1
ATOM 4656 C CA . ASP A 1 628 ? 6.073 -8.638 -1.769 1.00 85.88 628 ASP A CA 1
ATOM 4657 C C . ASP A 1 628 ? 6.310 -8.229 -3.227 1.00 85.88 628 ASP A C 1
ATOM 4659 O O . ASP A 1 628 ? 5.496 -8.522 -4.106 1.00 85.88 628 ASP A O 1
ATOM 4663 N N . ALA A 1 629 ? 7.447 -7.587 -3.495 1.00 89.62 629 ALA A N 1
ATOM 4664 C CA . ALA A 1 629 ? 7.876 -7.268 -4.845 1.00 89.62 629 ALA A CA 1
ATOM 4665 C C . ALA A 1 629 ? 8.352 -8.537 -5.580 1.00 89.62 629 ALA A C 1
ATOM 4667 O O . ALA A 1 629 ? 9.530 -8.894 -5.557 1.00 89.62 629 ALA A O 1
ATOM 4668 N N . ASP A 1 630 ? 7.423 -9.225 -6.250 1.00 90.81 630 ASP A N 1
ATOM 4669 C CA . ASP A 1 630 ? 7.691 -10.465 -6.994 1.00 90.81 630 ASP A CA 1
ATOM 4670 C C . ASP A 1 630 ? 8.799 -10.318 -8.048 1.00 90.81 630 ASP A C 1
ATOM 4672 O O . ASP A 1 630 ? 9.588 -11.245 -8.237 1.00 90.81 630 ASP A O 1
ATOM 4676 N N . SER A 1 631 ? 8.907 -9.157 -8.703 1.00 91.62 631 SER A N 1
ATOM 4677 C CA . SER A 1 631 ? 10.004 -8.863 -9.637 1.00 91.62 631 SER A CA 1
ATOM 4678 C C . SER A 1 631 ? 11.364 -8.905 -8.936 1.00 91.62 631 SER A C 1
ATOM 4680 O O . SER A 1 631 ? 12.273 -9.599 -9.384 1.00 91.62 631 SER A O 1
ATOM 4682 N N . VAL A 1 632 ? 11.480 -8.254 -7.779 1.00 95.75 632 VAL A N 1
ATOM 4683 C CA . VAL A 1 632 ? 12.710 -8.214 -6.975 1.00 95.75 632 VAL A CA 1
ATOM 4684 C C . VAL A 1 632 ? 13.047 -9.597 -6.418 1.00 95.75 632 VAL A C 1
ATOM 4686 O O . VAL A 1 632 ? 14.204 -10.005 -6.442 1.00 95.75 632 VAL A O 1
ATOM 4689 N N . ARG A 1 633 ? 12.045 -10.371 -5.982 1.00 96.31 633 ARG A N 1
ATOM 4690 C CA . ARG A 1 633 ? 12.230 -11.777 -5.582 1.00 96.31 633 ARG A CA 1
ATOM 4691 C C . ARG A 1 633 ? 12.746 -12.652 -6.719 1.00 96.31 633 ARG A C 1
ATOM 4693 O O . ARG A 1 633 ? 13.626 -13.485 -6.507 1.00 96.31 633 ARG A O 1
ATOM 4700 N N . THR A 1 634 ? 12.216 -12.452 -7.922 1.00 97.06 634 THR A N 1
ATOM 4701 C CA . THR A 1 634 ? 12.643 -13.166 -9.132 1.00 97.06 634 THR A CA 1
ATOM 4702 C C . THR A 1 634 ? 14.109 -12.861 -9.444 1.00 97.06 634 THR A C 1
ATOM 4704 O O . THR A 1 634 ? 14.893 -13.780 -9.690 1.00 97.06 634 THR A O 1
ATOM 4707 N N . GLU A 1 635 ? 14.512 -11.594 -9.352 1.00 97.56 635 GLU A N 1
ATOM 4708 C CA . GLU A 1 635 ? 15.899 -11.182 -9.578 1.00 97.56 635 GLU A CA 1
ATOM 4709 C C . GLU A 1 635 ? 16.848 -11.597 -8.439 1.00 97.56 635 GLU A C 1
ATOM 4711 O O . GLU A 1 635 ? 17.978 -12.017 -8.703 1.00 97.56 635 GLU A O 1
ATOM 4716 N N . LEU A 1 636 ? 16.386 -11.629 -7.184 1.00 98.19 636 LEU A N 1
ATOM 4717 C CA . LEU A 1 636 ? 17.128 -12.229 -6.069 1.00 98.19 636 LEU A CA 1
ATOM 4718 C C . LEU A 1 636 ? 17.362 -13.726 -6.294 1.00 98.19 636 LEU A C 1
ATOM 4720 O O . LEU A 1 636 ? 18.478 -14.215 -6.108 1.00 98.19 636 LEU A O 1
ATOM 4724 N N . ALA A 1 637 ? 16.334 -14.460 -6.725 1.00 97.94 637 ALA A N 1
ATOM 4725 C CA . ALA A 1 637 ? 16.454 -15.877 -7.042 1.00 97.94 637 ALA A CA 1
ATOM 4726 C C . ALA A 1 637 ? 17.454 -16.116 -8.177 1.00 97.94 637 ALA A C 1
ATOM 4728 O O . ALA A 1 637 ? 18.304 -17.003 -8.082 1.00 97.94 637 ALA A O 1
ATOM 4729 N N . ARG A 1 638 ? 17.405 -15.284 -9.224 1.00 98.19 638 ARG A N 1
ATOM 4730 C CA . ARG A 1 638 ? 18.375 -15.297 -10.323 1.00 98.19 638 ARG A CA 1
ATOM 4731 C C . ARG A 1 638 ? 19.795 -15.039 -9.818 1.00 98.19 638 ARG A C 1
ATOM 4733 O O . ARG A 1 638 ? 20.699 -15.797 -10.165 1.00 98.19 638 ARG A O 1
ATOM 4740 N N . ALA A 1 639 ? 19.992 -14.021 -8.979 1.00 98.25 639 ALA A N 1
ATOM 4741 C CA . ALA A 1 639 ? 21.286 -13.708 -8.381 1.00 98.25 639 ALA A CA 1
ATOM 4742 C C . ALA A 1 639 ? 21.825 -14.885 -7.555 1.00 98.25 639 ALA A C 1
ATOM 4744 O O . ALA A 1 639 ? 22.958 -15.310 -7.763 1.00 98.25 639 ALA A O 1
ATOM 4745 N N . ARG A 1 640 ? 21.011 -15.464 -6.665 1.00 98.19 640 ARG A N 1
ATOM 4746 C CA . ARG A 1 640 ? 21.401 -16.596 -5.806 1.00 98.19 640 ARG A CA 1
ATOM 4747 C C . ARG A 1 640 ? 21.734 -17.851 -6.607 1.00 98.19 640 ARG A C 1
ATOM 4749 O O . ARG A 1 640 ? 22.776 -18.459 -6.371 1.00 98.19 640 ARG A O 1
ATOM 4756 N N . LEU A 1 641 ? 20.922 -18.180 -7.614 1.00 97.94 641 LEU A N 1
ATOM 4757 C CA . LEU A 1 641 ? 21.175 -19.317 -8.498 1.00 97.94 641 LEU A CA 1
ATOM 4758 C C . LEU A 1 641 ? 22.506 -19.158 -9.244 1.00 97.94 641 LEU A C 1
ATOM 4760 O O . LEU A 1 641 ? 23.316 -20.083 -9.271 1.00 97.94 641 LEU A O 1
ATOM 4764 N N . LEU A 1 642 ? 22.758 -17.976 -9.813 1.00 97.06 642 LEU A N 1
ATOM 4765 C CA . LEU A 1 642 ? 24.008 -17.680 -10.519 1.00 97.06 642 LEU A CA 1
ATOM 4766 C C . LEU A 1 642 ? 25.221 -17.605 -9.578 1.00 97.06 642 LEU A C 1
ATOM 4768 O O . LEU A 1 642 ? 26.341 -17.881 -10.005 1.00 97.06 642 LEU A O 1
ATOM 4772 N N . ASN A 1 643 ? 25.000 -17.294 -8.299 1.00 97.19 643 ASN A N 1
ATOM 4773 C CA . ASN A 1 643 ? 26.007 -17.374 -7.242 1.00 97.19 643 ASN A CA 1
ATOM 4774 C C . ASN A 1 643 ? 26.278 -18.815 -6.762 1.00 97.19 643 ASN A C 1
ATOM 4776 O O . ASN A 1 643 ? 27.122 -19.009 -5.890 1.00 97.19 643 ASN A O 1
ATOM 4780 N N . GLY A 1 644 ? 25.581 -19.818 -7.308 1.00 96.69 644 GLY A N 1
ATOM 4781 C CA . GLY A 1 644 ? 25.751 -21.226 -6.947 1.00 96.69 644 GLY A CA 1
ATOM 4782 C C . GLY A 1 644 ? 24.922 -21.687 -5.746 1.00 96.69 644 GLY A C 1
ATOM 4783 O O . GLY A 1 644 ? 25.214 -22.748 -5.202 1.00 96.69 644 GLY A O 1
ATOM 4784 N N . ASP A 1 645 ? 23.894 -20.931 -5.345 1.00 97.19 645 ASP A N 1
ATOM 4785 C CA . ASP A 1 645 ? 22.983 -21.290 -4.252 1.00 97.19 645 ASP A CA 1
ATOM 4786 C C . ASP A 1 645 ? 21.552 -21.557 -4.768 1.00 97.19 645 ASP A C 1
ATOM 4788 O O . ASP A 1 645 ? 20.668 -20.693 -4.704 1.00 97.19 645 ASP A O 1
ATOM 4792 N N . PRO A 1 646 ? 21.296 -22.756 -5.328 1.00 97.44 646 PRO A N 1
ATOM 4793 C CA . PRO A 1 646 ? 19.984 -23.107 -5.859 1.00 97.44 646 PRO A CA 1
ATOM 4794 C C . PRO A 1 646 ? 18.919 -23.285 -4.764 1.00 97.44 646 PRO A C 1
ATOM 4796 O O . PRO A 1 646 ? 17.727 -23.158 -5.045 1.00 97.44 646 PRO A O 1
ATOM 4799 N N . SER A 1 647 ? 19.315 -23.568 -3.521 1.00 97.56 647 SER A N 1
ATOM 4800 C CA . SER A 1 647 ? 18.376 -23.686 -2.402 1.00 97.56 647 SER A CA 1
ATOM 4801 C C . SER A 1 647 ? 17.843 -22.313 -2.006 1.00 97.56 647 SER A C 1
ATOM 4803 O O . SER A 1 647 ? 16.630 -22.111 -2.034 1.00 97.56 647 SER A O 1
ATOM 4805 N N . ALA A 1 648 ? 18.728 -21.3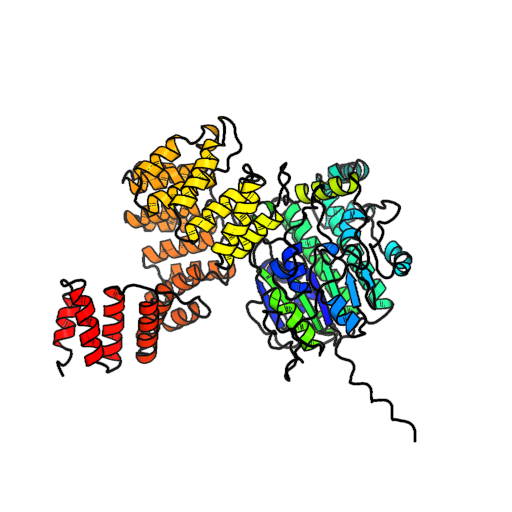40 -1.775 1.00 97.12 648 ALA A N 1
ATOM 4806 C CA . ALA A 1 648 ? 18.321 -19.976 -1.455 1.00 97.12 648 ALA A CA 1
ATOM 4807 C C . ALA A 1 648 ? 17.586 -19.296 -2.626 1.00 97.12 648 ALA A C 1
ATOM 4809 O O . ALA A 1 648 ? 16.772 -18.393 -2.414 1.00 97.12 648 ALA A O 1
ATOM 4810 N N . ALA A 1 649 ? 17.849 -19.715 -3.870 1.00 97.62 649 ALA A N 1
ATOM 4811 C CA . ALA A 1 649 ? 17.073 -19.285 -5.029 1.00 97.62 649 ALA A CA 1
ATOM 4812 C C . ALA A 1 649 ? 15.624 -19.803 -4.996 1.00 97.62 649 ALA A C 1
ATOM 4814 O O . ALA A 1 649 ? 14.712 -19.068 -5.363 1.00 97.62 649 ALA A O 1
ATOM 4815 N N . LEU A 1 650 ? 15.391 -21.045 -4.554 1.00 97.56 650 LEU A N 1
ATOM 4816 C CA . LEU A 1 650 ? 14.031 -21.574 -4.389 1.00 97.56 650 LEU A CA 1
ATOM 4817 C C . LEU A 1 650 ? 13.284 -20.878 -3.258 1.00 97.56 650 LEU A C 1
ATOM 4819 O O . LEU A 1 650 ? 12.119 -20.544 -3.456 1.00 97.56 650 LEU A O 1
ATOM 4823 N N . GLU A 1 651 ? 13.963 -20.616 -2.140 1.00 95.75 651 GLU A N 1
ATOM 4824 C CA . GLU A 1 651 ? 13.419 -19.838 -1.019 1.00 95.75 651 GLU A CA 1
ATOM 4825 C C . GLU A 1 651 ? 12.986 -18.440 -1.479 1.00 95.75 651 GLU A C 1
ATOM 4827 O O . GLU A 1 651 ? 11.877 -18.000 -1.193 1.00 95.75 651 GLU A O 1
ATOM 4832 N N . ALA A 1 652 ? 13.814 -17.758 -2.279 1.00 95.69 652 ALA A N 1
ATOM 4833 C CA . ALA A 1 652 ? 13.470 -16.447 -2.831 1.00 95.69 652 ALA A CA 1
ATOM 4834 C C . ALA A 1 652 ? 12.238 -16.481 -3.761 1.00 95.69 652 ALA A C 1
ATOM 4836 O O . ALA A 1 652 ? 11.554 -15.470 -3.897 1.00 95.69 652 ALA A O 1
ATOM 4837 N N . LEU A 1 653 ? 11.926 -17.626 -4.380 1.00 95.56 653 LEU A N 1
ATOM 4838 C CA . LEU A 1 653 ? 10.746 -17.811 -5.236 1.00 95.56 653 LEU A CA 1
ATOM 4839 C C . LEU A 1 653 ? 9.494 -18.258 -4.463 1.00 95.56 653 LEU A C 1
ATOM 4841 O O . LEU A 1 653 ? 8.434 -18.454 -5.073 1.00 95.56 653 LEU A O 1
ATOM 4845 N N . GLU A 1 654 ? 9.573 -18.472 -3.151 1.00 90.56 654 GLU A N 1
ATOM 4846 C CA . GLU A 1 654 ? 8.410 -18.845 -2.347 1.00 90.56 654 GLU A CA 1
ATOM 4847 C C . GLU A 1 654 ? 7.354 -17.734 -2.359 1.00 90.56 654 GLU A C 1
ATOM 4849 O O . GLU A 1 654 ? 7.652 -16.549 -2.227 1.00 90.56 654 GLU A O 1
ATOM 4854 N N . GLY A 1 655 ? 6.094 -18.117 -2.579 1.00 83.69 655 GLY A N 1
ATOM 4855 C CA . GLY A 1 655 ? 4.967 -17.180 -2.626 1.00 83.69 655 GLY A CA 1
ATOM 4856 C C . GLY A 1 655 ? 4.904 -16.263 -3.854 1.00 83.69 655 GLY A C 1
ATOM 4857 O O . GLY A 1 655 ? 3.920 -15.541 -3.986 1.00 83.69 655 GLY A O 1
ATOM 4858 N N . THR A 1 656 ? 5.887 -16.306 -4.762 1.00 90.94 656 THR A N 1
ATOM 4859 C CA . THR A 1 656 ? 5.847 -15.518 -6.008 1.00 90.94 656 THR A CA 1
ATOM 4860 C C . THR A 1 656 ? 4.759 -16.017 -6.954 1.00 90.94 656 THR A C 1
ATOM 4862 O O . THR A 1 656 ? 4.492 -17.223 -7.045 1.00 90.94 656 THR A O 1
ATOM 4865 N N . ARG A 1 657 ? 4.139 -15.105 -7.710 1.00 88.94 657 ARG A N 1
ATOM 4866 C CA . ARG A 1 657 ? 3.201 -15.476 -8.770 1.00 88.94 657 ARG A CA 1
ATOM 4867 C C . ARG A 1 657 ? 3.907 -16.324 -9.833 1.00 88.94 657 ARG A C 1
ATOM 4869 O O . ARG A 1 657 ? 4.938 -15.936 -10.391 1.00 88.94 657 ARG A O 1
ATOM 4876 N N . SER A 1 658 ? 3.316 -17.471 -10.172 1.00 91.56 658 SER A N 1
ATOM 4877 C CA . SER A 1 658 ? 3.803 -18.288 -11.283 1.00 91.56 658 SER A CA 1
ATOM 4878 C C . SER A 1 658 ? 3.708 -17.518 -12.601 1.00 91.56 658 SER A C 1
ATOM 4880 O O . SER A 1 658 ? 2.672 -16.960 -12.965 1.00 91.56 658 SER A O 1
ATOM 4882 N N . SER A 1 659 ? 4.821 -17.521 -13.314 1.00 92.94 659 SER A N 1
ATOM 4883 C CA . SER A 1 659 ? 5.025 -16.948 -14.635 1.00 92.94 659 SER A CA 1
ATOM 4884 C C . SER A 1 659 ? 6.018 -17.837 -15.378 1.00 92.94 659 SER A C 1
ATOM 4886 O O . SER A 1 659 ? 6.640 -18.722 -14.781 1.00 92.94 659 SER A O 1
ATOM 4888 N N . ARG A 1 660 ? 6.223 -17.591 -16.674 1.00 93.88 660 ARG A N 1
ATOM 4889 C CA . ARG A 1 660 ? 7.280 -18.284 -17.415 1.00 93.88 660 ARG A CA 1
ATOM 4890 C C . ARG A 1 660 ? 8.637 -18.148 -16.725 1.00 93.88 660 ARG A C 1
ATOM 4892 O O . ARG A 1 660 ? 9.341 -19.146 -16.602 1.00 93.88 660 ARG A O 1
ATOM 4899 N N . ASP A 1 661 ? 8.990 -16.947 -16.286 1.00 93.81 661 ASP A N 1
ATOM 4900 C CA . ASP A 1 661 ? 10.323 -16.647 -15.767 1.00 93.81 661 ASP A CA 1
ATOM 4901 C C . ASP A 1 661 ? 10.522 -17.234 -14.372 1.00 93.81 661 ASP A C 1
ATOM 4903 O O . ASP A 1 661 ? 11.519 -17.917 -14.133 1.00 93.81 661 ASP A O 1
ATOM 4907 N N . THR A 1 662 ? 9.541 -17.064 -13.479 1.00 96.19 662 THR A N 1
ATOM 4908 C CA . THR A 1 662 ? 9.600 -17.640 -12.127 1.00 96.19 662 THR A CA 1
ATOM 4909 C C . THR A 1 662 ? 9.607 -19.166 -12.161 1.00 96.19 662 THR A C 1
ATOM 4911 O O . THR A 1 662 ? 10.390 -19.783 -11.441 1.00 96.19 662 THR A O 1
ATOM 4914 N N . GLU A 1 663 ? 8.825 -19.804 -13.038 1.00 97.25 663 GLU A N 1
ATOM 4915 C CA . GLU A 1 663 ? 8.853 -21.265 -13.185 1.00 97.25 663 GLU A CA 1
ATOM 4916 C C . GLU A 1 663 ? 10.118 -21.766 -13.901 1.00 97.25 663 GLU A C 1
ATOM 4918 O O . GLU A 1 663 ? 10.628 -22.833 -13.559 1.00 97.25 663 GLU A O 1
ATOM 4923 N N . SER A 1 664 ? 10.686 -20.992 -14.833 1.00 96.69 664 SER A N 1
ATOM 4924 C CA . SER A 1 664 ? 11.974 -21.325 -15.464 1.00 96.69 664 SER A CA 1
ATOM 4925 C C . SER A 1 664 ? 13.122 -21.270 -14.456 1.00 96.69 664 SER A C 1
ATOM 4927 O O . SER A 1 664 ? 13.947 -22.183 -14.415 1.00 96.69 664 SER A O 1
ATOM 4929 N N . LEU A 1 665 ? 13.157 -20.239 -13.605 1.00 97.56 665 LEU A N 1
ATOM 4930 C CA . LEU A 1 665 ? 14.121 -20.139 -12.509 1.00 97.56 665 LEU A CA 1
ATOM 4931 C C . LEU A 1 665 ? 13.897 -21.241 -11.473 1.00 97.56 665 LEU A C 1
ATOM 4933 O O . LEU A 1 665 ? 14.860 -21.882 -11.069 1.00 97.56 665 LEU A O 1
ATOM 4937 N N . ARG A 1 666 ? 12.642 -21.541 -11.107 1.00 98.25 666 ARG A N 1
ATOM 4938 C CA . ARG A 1 666 ? 12.314 -22.663 -10.212 1.00 98.25 666 ARG A CA 1
ATOM 4939 C C . ARG A 1 666 ? 12.834 -23.985 -10.778 1.00 98.25 666 ARG A C 1
ATOM 4941 O O . ARG A 1 666 ? 13.460 -24.751 -10.050 1.00 98.25 666 ARG A O 1
ATOM 4948 N N . GLY A 1 667 ? 12.631 -24.232 -12.073 1.00 97.88 667 GLY A N 1
ATOM 4949 C CA . GLY A 1 667 ? 13.153 -25.413 -12.758 1.00 97.88 667 GLY A CA 1
ATOM 4950 C C . GLY A 1 667 ? 14.678 -25.478 -12.748 1.00 97.88 667 GLY A C 1
ATOM 4951 O O . GLY A 1 667 ? 15.240 -26.521 -12.420 1.00 97.88 667 GLY A O 1
ATOM 4952 N N . ALA A 1 668 ? 15.351 -24.358 -13.022 1.00 98.19 668 ALA A N 1
ATOM 4953 C CA . ALA A 1 668 ? 16.812 -24.278 -13.005 1.00 98.19 668 ALA A CA 1
ATOM 4954 C C . ALA A 1 668 ? 17.400 -24.489 -11.604 1.00 98.19 668 ALA A C 1
ATOM 4956 O O . ALA A 1 668 ? 18.388 -25.207 -11.455 1.00 98.19 668 ALA A O 1
ATOM 4957 N N . SER A 1 669 ? 16.763 -23.946 -10.570 1.00 98.25 669 SER A N 1
ATOM 4958 C CA . SER A 1 669 ? 17.176 -24.151 -9.184 1.00 98.25 669 SER A CA 1
ATOM 4959 C C . SER A 1 669 ? 16.945 -25.592 -8.714 1.00 98.25 669 SER A C 1
ATOM 4961 O O . SER A 1 669 ? 17.814 -26.173 -8.068 1.00 98.25 669 SER A O 1
ATOM 4963 N N . LEU A 1 670 ? 15.828 -26.228 -9.087 1.00 98.44 670 LEU A N 1
ATOM 4964 C CA . LEU A 1 670 ? 15.590 -27.650 -8.793 1.00 98.44 670 LEU A CA 1
ATOM 4965 C C . LEU A 1 670 ? 16.599 -28.551 -9.518 1.00 98.44 670 LEU A C 1
ATOM 4967 O O . LEU A 1 670 ? 17.157 -29.459 -8.908 1.00 98.44 670 LEU A O 1
ATOM 4971 N N . ALA A 1 671 ? 16.918 -28.243 -10.778 1.00 97.75 671 ALA A N 1
ATOM 4972 C CA . ALA A 1 671 ? 17.965 -28.931 -11.528 1.00 97.75 671 ALA A CA 1
ATOM 4973 C C . ALA A 1 671 ? 19.349 -28.768 -10.874 1.00 97.75 671 ALA A C 1
ATOM 4975 O O . ALA A 1 671 ? 20.107 -29.733 -10.808 1.00 97.75 671 ALA A O 1
ATOM 4976 N N . GLY A 1 672 ? 19.667 -27.581 -10.342 1.00 96.81 672 GLY A N 1
ATOM 4977 C CA . GLY A 1 672 ? 20.897 -27.329 -9.581 1.00 96.81 672 GLY A CA 1
ATOM 4978 C C . GLY A 1 672 ? 20.999 -28.130 -8.277 1.00 96.81 672 GLY A C 1
ATOM 4979 O O . GLY A 1 672 ? 22.102 -28.402 -7.813 1.00 96.81 672 GLY A O 1
ATOM 4980 N N . ARG A 1 673 ? 19.861 -28.557 -7.713 1.00 97.38 673 ARG A N 1
ATOM 4981 C CA . ARG A 1 673 ? 19.770 -29.492 -6.575 1.00 97.38 673 ARG A CA 1
ATOM 4982 C C . ARG A 1 673 ? 19.675 -30.961 -6.994 1.00 97.38 673 ARG A C 1
ATOM 4984 O O . ARG A 1 673 ? 19.473 -31.817 -6.139 1.00 97.38 673 ARG A O 1
ATOM 4991 N N . GLU A 1 674 ? 19.762 -31.241 -8.292 1.00 96.81 674 GLU A N 1
ATOM 4992 C CA . GLU A 1 674 ? 19.523 -32.556 -8.892 1.00 96.81 674 GLU A CA 1
ATOM 4993 C C . GLU A 1 674 ? 18.121 -33.143 -8.615 1.00 96.81 674 GLU A C 1
ATOM 4995 O O . GLU A 1 674 ? 17.892 -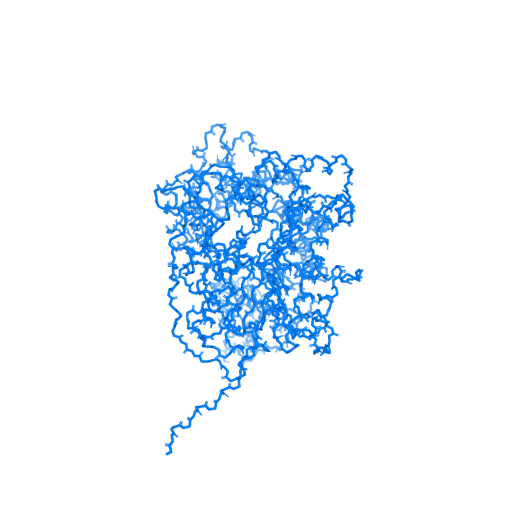34.340 -8.792 1.00 96.81 674 GLU A O 1
ATOM 5000 N N . ASP A 1 675 ? 17.144 -32.302 -8.252 1.00 98.06 675 ASP A N 1
ATOM 5001 C CA . ASP A 1 675 ? 15.725 -32.671 -8.209 1.00 98.06 675 ASP A CA 1
ATOM 5002 C C . ASP A 1 675 ? 15.145 -32.618 -9.628 1.00 98.06 675 ASP A C 1
ATOM 5004 O O . ASP A 1 675 ? 14.451 -31.681 -10.034 1.00 98.06 675 ASP A O 1
ATOM 5008 N N . TRP A 1 676 ? 15.488 -33.633 -10.421 1.00 98.00 676 TRP A N 1
ATOM 5009 C CA . TRP A 1 676 ? 15.064 -33.734 -11.816 1.00 98.00 676 TRP A CA 1
ATOM 5010 C C . TRP A 1 676 ? 13.539 -33.812 -11.986 1.00 98.00 676 TRP A C 1
ATOM 5012 O O . TRP A 1 676 ? 13.030 -33.108 -12.860 1.00 98.00 676 TRP A O 1
ATOM 5022 N N . PRO A 1 677 ? 12.778 -34.591 -11.185 1.00 98.12 677 PRO A N 1
ATOM 5023 C CA . PRO A 1 677 ? 11.317 -34.596 -11.269 1.00 98.12 677 PRO A CA 1
ATOM 5024 C C . PRO A 1 677 ? 10.702 -33.215 -11.012 1.00 98.12 677 PRO A C 1
ATOM 5026 O O . PRO A 1 677 ? 9.852 -32.771 -11.790 1.00 98.12 677 PRO A O 1
ATOM 5029 N N . GLY A 1 678 ? 11.158 -32.511 -9.970 1.00 97.94 678 GLY A N 1
ATOM 5030 C CA . GLY A 1 678 ? 10.709 -31.154 -9.672 1.00 97.94 678 GLY A CA 1
ATOM 5031 C C . GLY A 1 678 ? 11.062 -30.167 -10.788 1.00 97.94 678 GLY A C 1
ATOM 5032 O O . GLY A 1 678 ? 10.215 -29.366 -11.196 1.00 97.94 678 GLY A O 1
ATOM 5033 N N . ALA A 1 679 ? 12.284 -30.256 -11.324 1.00 98.44 679 ALA A N 1
ATOM 5034 C CA . ALA A 1 679 ? 12.753 -29.411 -12.419 1.00 98.44 679 ALA A CA 1
ATOM 5035 C C . ALA A 1 679 ? 11.910 -29.584 -13.689 1.00 98.44 679 ALA A C 1
ATOM 5037 O O . ALA A 1 679 ? 11.477 -28.596 -14.280 1.00 98.44 679 ALA A O 1
ATOM 5038 N N . ILE A 1 680 ? 11.625 -30.833 -14.075 1.00 98.56 680 ILE A N 1
ATOM 5039 C CA . ILE A 1 680 ? 10.760 -31.159 -15.218 1.00 98.56 680 ILE A CA 1
ATOM 5040 C C . ILE A 1 680 ? 9.379 -30.524 -15.031 1.00 98.56 680 ILE A C 1
ATOM 5042 O O . ILE A 1 680 ? 8.924 -29.798 -15.913 1.00 98.56 680 ILE A O 1
ATOM 5046 N N . ALA A 1 681 ? 8.747 -30.724 -13.869 1.00 98.12 681 ALA A N 1
ATOM 5047 C CA . ALA A 1 681 ? 7.419 -30.178 -13.594 1.00 98.12 681 ALA A CA 1
ATOM 5048 C C . ALA A 1 681 ? 7.395 -28.639 -13.649 1.00 98.12 681 ALA A C 1
ATOM 5050 O O . ALA A 1 681 ? 6.439 -28.048 -14.149 1.00 98.12 681 ALA A O 1
ATOM 5051 N N . ALA A 1 682 ? 8.442 -27.975 -13.153 1.00 97.88 682 ALA A N 1
ATOM 5052 C CA . ALA A 1 682 ? 8.563 -26.521 -13.225 1.00 97.88 682 ALA A CA 1
ATOM 5053 C C . ALA A 1 682 ? 8.758 -26.020 -14.665 1.00 97.88 682 ALA A C 1
ATOM 5055 O O . ALA A 1 682 ? 8.058 -25.104 -15.089 1.00 97.88 682 ALA A O 1
ATOM 5056 N N . TYR A 1 683 ? 9.623 -26.653 -15.461 1.00 98.38 683 TYR A N 1
ATOM 5057 C CA . TYR A 1 683 ? 9.792 -26.283 -16.869 1.00 98.38 683 TYR A CA 1
ATOM 5058 C C . TYR A 1 683 ? 8.538 -26.546 -17.715 1.00 98.38 683 TYR A C 1
ATOM 5060 O O . TYR A 1 683 ? 8.207 -25.745 -18.589 1.00 98.38 683 TYR A O 1
ATOM 5068 N N . GLU A 1 684 ? 7.798 -27.623 -17.445 1.00 97.31 684 GLU A N 1
ATOM 5069 C CA . GLU A 1 684 ? 6.501 -27.883 -18.081 1.00 97.31 684 GLU A CA 1
ATOM 5070 C C . GLU A 1 684 ? 5.473 -26.796 -17.728 1.00 97.31 684 GLU A C 1
ATOM 5072 O O . GLU A 1 684 ? 4.776 -26.297 -18.616 1.00 97.31 684 GLU A O 1
ATOM 5077 N N . ARG A 1 685 ? 5.428 -26.344 -16.465 1.00 97.62 685 ARG A N 1
ATOM 5078 C CA . ARG A 1 685 ? 4.616 -25.178 -16.079 1.00 97.62 685 ARG A CA 1
ATOM 5079 C C . ARG A 1 685 ? 5.076 -23.911 -16.794 1.00 97.62 685 ARG A C 1
ATOM 5081 O O . ARG A 1 685 ? 4.229 -23.199 -17.326 1.00 97.62 685 ARG A O 1
ATOM 5088 N N . ALA A 1 686 ? 6.379 -23.655 -16.898 1.00 96.81 686 ALA A N 1
ATOM 5089 C CA . ALA A 1 686 ? 6.911 -22.510 -17.639 1.00 96.81 686 ALA A CA 1
ATOM 5090 C C . ALA A 1 686 ? 6.481 -22.515 -19.123 1.00 96.81 686 ALA A C 1
ATOM 5092 O O . ALA A 1 686 ? 6.152 -21.463 -19.681 1.00 96.81 686 ALA A O 1
ATOM 5093 N N . LEU A 1 687 ? 6.420 -23.697 -19.753 1.00 96.06 687 LEU A N 1
ATOM 5094 C CA . LEU A 1 687 ? 5.937 -23.877 -21.129 1.00 96.06 687 LEU A CA 1
ATOM 5095 C C . LEU A 1 687 ? 4.435 -23.598 -21.284 1.00 96.06 687 LEU A C 1
ATOM 5097 O O . LEU A 1 687 ? 4.002 -23.257 -22.381 1.00 96.06 687 LEU A O 1
ATOM 5101 N N . SER A 1 688 ? 3.639 -23.702 -20.217 1.00 95.94 688 SER A N 1
ATOM 5102 C CA . SER A 1 688 ? 2.200 -23.409 -20.274 1.00 95.94 688 SER A CA 1
ATOM 5103 C C . SER A 1 688 ? 1.876 -21.912 -20.396 1.00 95.94 688 SER A C 1
ATOM 5105 O O . SER A 1 688 ? 0.791 -21.559 -20.849 1.00 95.94 688 SER A O 1
ATOM 5107 N N . PHE A 1 689 ? 2.824 -21.024 -20.064 1.00 92.31 689 PHE A N 1
ATOM 5108 C CA . PHE A 1 689 ? 2.634 -19.565 -20.093 1.00 92.31 689 PHE A CA 1
ATOM 5109 C C . PHE A 1 689 ? 2.814 -18.922 -21.482 1.00 92.31 689 PHE A C 1
ATOM 5111 O O . PHE A 1 689 ? 2.700 -17.706 -21.612 1.00 92.31 689 PHE A O 1
ATOM 5118 N N . GLY A 1 690 ? 3.093 -19.700 -22.534 1.00 87.38 690 GLY A N 1
ATOM 5119 C CA . GLY A 1 690 ? 3.096 -19.208 -23.917 1.00 87.38 690 GLY A CA 1
ATOM 5120 C C . GLY A 1 690 ? 3.938 -20.068 -24.866 1.00 87.38 690 GLY A C 1
ATOM 5121 O O . GLY A 1 690 ? 4.369 -21.154 -24.483 1.00 87.38 690 GLY A O 1
ATOM 5122 N N . PRO A 1 691 ? 4.282 -19.567 -26.069 1.00 90.50 691 PRO A N 1
ATOM 5123 C CA . PRO A 1 691 ? 5.064 -20.324 -27.047 1.00 90.50 691 PRO A CA 1
ATOM 5124 C C . PRO A 1 691 ? 6.421 -20.792 -26.491 1.00 90.50 691 PRO A C 1
ATOM 5126 O O . PRO A 1 691 ? 7.079 -20.010 -25.797 1.00 90.50 691 PRO A O 1
ATOM 5129 N N . PRO A 1 692 ? 6.859 -22.030 -26.781 1.00 92.06 692 PRO A N 1
ATOM 5130 C CA . PRO A 1 692 ? 8.151 -22.536 -26.324 1.00 92.06 692 PRO A CA 1
ATOM 5131 C C . PRO A 1 692 ? 9.309 -21.6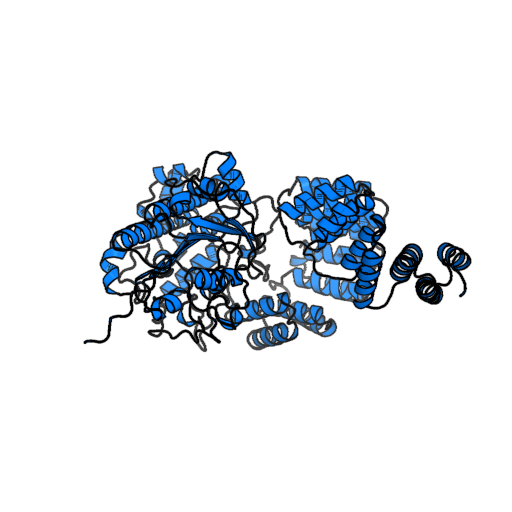79 -26.851 1.00 92.06 692 PRO A C 1
ATOM 5133 O O . PRO A 1 692 ? 9.231 -21.145 -27.955 1.00 92.06 692 PRO A O 1
ATOM 5136 N N . THR A 1 693 ? 10.399 -21.603 -26.088 1.00 94.62 693 THR A N 1
ATOM 5137 C CA . THR A 1 693 ? 11.693 -21.057 -26.530 1.00 94.62 693 THR A CA 1
ATOM 5138 C C . THR A 1 693 ? 12.724 -22.180 -26.606 1.00 94.62 693 THR A C 1
ATOM 5140 O O . THR A 1 693 ? 12.590 -23.195 -25.917 1.00 94.62 693 THR A O 1
ATOM 5143 N N . THR A 1 694 ? 13.766 -22.014 -27.424 1.00 95.44 694 THR A N 1
ATOM 5144 C CA . THR A 1 694 ? 14.861 -22.995 -27.504 1.00 95.44 694 THR A CA 1
ATOM 5145 C C . THR A 1 694 ? 15.524 -23.201 -26.150 1.00 95.44 694 THR A C 1
ATOM 5147 O O . THR A 1 694 ? 15.759 -24.341 -25.772 1.00 95.44 694 THR A O 1
ATOM 5150 N N . ASP A 1 695 ? 15.733 -22.137 -25.374 1.00 94.44 695 ASP A N 1
ATOM 5151 C CA . ASP A 1 695 ? 16.357 -22.221 -24.049 1.00 94.44 695 ASP A CA 1
ATOM 5152 C C . ASP A 1 695 ? 15.536 -23.068 -23.075 1.00 94.44 695 ASP A C 1
ATOM 5154 O O . ASP A 1 695 ? 16.079 -23.946 -22.404 1.00 94.44 695 ASP A O 1
ATOM 5158 N N . LEU A 1 696 ? 14.214 -22.873 -23.046 1.00 96.25 696 LEU A N 1
ATOM 5159 C CA . LEU A 1 696 ? 13.332 -23.631 -22.163 1.00 96.25 696 LEU A CA 1
ATOM 5160 C C . LEU A 1 696 ? 13.195 -25.094 -22.608 1.00 96.25 696 LEU A C 1
ATOM 5162 O O . LEU A 1 696 ? 13.198 -25.996 -21.772 1.00 96.25 696 LEU A O 1
ATOM 5166 N N . LEU A 1 697 ? 13.133 -25.353 -23.920 1.00 97.31 697 LEU A N 1
ATOM 5167 C CA . LEU A 1 697 ? 13.148 -26.719 -24.456 1.00 97.31 697 LEU A CA 1
ATOM 5168 C C . LEU A 1 697 ? 14.487 -27.421 -24.193 1.00 97.31 697 LEU A C 1
ATOM 5170 O O . LEU A 1 697 ? 14.499 -28.607 -23.873 1.00 97.31 697 LEU A O 1
ATOM 5174 N N . ASN A 1 698 ? 15.606 -26.704 -24.286 1.00 97.00 698 ASN A N 1
ATOM 5175 C CA . ASN A 1 698 ? 16.932 -27.235 -23.981 1.00 97.00 698 ASN A CA 1
ATOM 5176 C C . ASN A 1 698 ? 17.065 -27.567 -22.493 1.00 97.00 698 ASN A C 1
ATOM 5178 O O . ASN A 1 698 ? 17.533 -28.654 -22.152 1.00 97.00 698 ASN A O 1
ATOM 5182 N N . ALA A 1 699 ? 16.606 -26.673 -21.615 1.00 96.94 699 ALA A N 1
ATOM 5183 C CA . ALA A 1 699 ? 16.608 -26.881 -20.172 1.00 96.94 699 ALA A CA 1
ATOM 5184 C C . ALA A 1 699 ? 15.727 -28.074 -19.765 1.00 96.94 699 ALA A C 1
ATOM 5186 O O . ALA A 1 699 ? 16.189 -28.968 -19.051 1.00 96.94 699 ALA A O 1
ATOM 5187 N N . LEU A 1 700 ? 14.500 -28.154 -20.297 1.00 97.81 700 LEU A N 1
ATOM 5188 C CA . LEU A 1 700 ? 13.608 -29.296 -20.090 1.00 97.81 700 LEU A CA 1
ATOM 5189 C C . LEU A 1 700 ? 14.211 -30.590 -20.648 1.00 97.81 700 LEU A C 1
ATOM 5191 O O . LEU A 1 700 ? 14.198 -31.614 -19.974 1.00 97.81 700 LEU A O 1
ATOM 5195 N N . GLY A 1 701 ? 14.771 -30.556 -21.858 1.00 96.69 701 GLY A N 1
ATOM 5196 C CA . GLY A 1 701 ? 15.420 -31.709 -22.478 1.00 96.69 701 GLY A CA 1
ATOM 5197 C C . GLY A 1 701 ? 16.590 -32.233 -21.645 1.00 96.69 701 GLY A C 1
ATOM 5198 O O . GLY A 1 701 ? 16.683 -33.436 -21.410 1.00 96.69 701 GLY A O 1
ATOM 5199 N N . HIS A 1 702 ? 17.439 -31.341 -21.129 1.00 95.69 702 HIS A N 1
ATOM 5200 C CA . HIS A 1 702 ? 18.520 -31.705 -20.215 1.00 95.69 702 HIS A CA 1
ATOM 5201 C C . HIS A 1 702 ? 17.987 -32.320 -18.910 1.00 95.69 702 HIS A C 1
ATOM 5203 O O . HIS A 1 702 ? 18.463 -33.379 -18.495 1.00 95.69 702 HIS A O 1
ATOM 5209 N N . ALA A 1 703 ? 16.969 -31.713 -18.292 1.00 97.38 703 ALA A N 1
ATOM 5210 C CA . ALA A 1 703 ? 16.350 -32.244 -17.079 1.00 97.38 703 ALA A CA 1
ATOM 5211 C C . ALA A 1 703 ? 15.706 -33.623 -17.309 1.00 97.38 703 ALA A C 1
ATOM 5213 O O . ALA A 1 703 ? 15.868 -34.518 -16.485 1.00 97.38 703 ALA A O 1
ATOM 5214 N N . LEU A 1 704 ? 15.051 -33.837 -18.456 1.00 97.12 704 LEU A N 1
ATOM 5215 C CA . LEU A 1 704 ? 14.491 -35.131 -18.856 1.00 97.12 704 LEU A CA 1
ATOM 5216 C C . LEU A 1 704 ? 15.580 -36.198 -19.038 1.00 97.12 704 LEU A C 1
ATOM 5218 O O . LEU A 1 704 ? 15.376 -37.337 -18.625 1.00 97.12 704 LEU A O 1
ATOM 5222 N N . LEU A 1 705 ? 16.744 -35.852 -19.605 1.00 94.94 705 LEU A N 1
ATOM 5223 C CA . LEU A 1 705 ? 17.868 -36.795 -19.711 1.00 94.94 705 LEU A CA 1
ATOM 5224 C C . LEU A 1 705 ? 18.381 -37.214 -18.342 1.00 94.94 705 LEU A C 1
ATOM 5226 O O . LEU A 1 705 ? 18.498 -38.408 -18.070 1.00 94.94 705 LEU A O 1
ATOM 5230 N N . ARG A 1 706 ? 18.674 -36.237 -17.481 1.00 95.88 706 ARG A N 1
ATOM 5231 C CA . ARG A 1 706 ? 19.209 -36.491 -16.139 1.00 95.88 706 ARG A CA 1
ATOM 5232 C C . ARG A 1 706 ? 18.188 -37.175 -15.227 1.00 95.88 706 ARG A C 1
ATOM 5234 O O . ARG A 1 706 ? 18.575 -37.997 -14.406 1.00 95.88 706 ARG A O 1
ATOM 5241 N N . GLY A 1 707 ? 16.899 -36.916 -15.439 1.00 95.06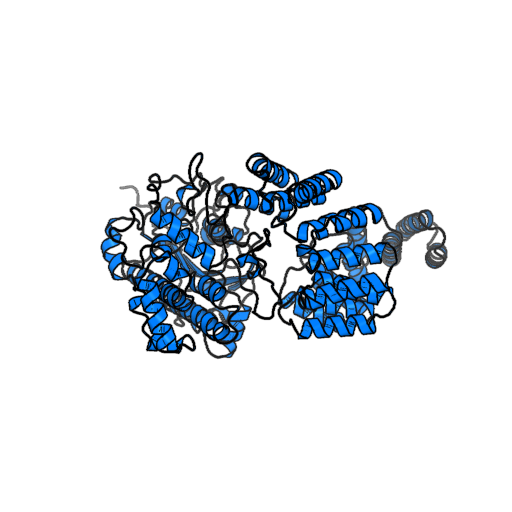 707 GLY A N 1
ATOM 5242 C CA . GLY A 1 707 ? 15.778 -37.577 -14.772 1.00 95.06 707 GLY A CA 1
ATOM 5243 C C . GLY A 1 707 ? 15.405 -38.954 -15.334 1.00 95.06 707 GLY A C 1
ATOM 5244 O O . GLY A 1 707 ? 14.356 -39.478 -14.970 1.00 95.06 707 GLY A O 1
ATOM 5245 N N . GLY A 1 708 ? 16.207 -39.541 -16.233 1.00 94.50 708 GLY A N 1
ATOM 5246 C CA . GLY A 1 708 ? 15.999 -40.910 -16.721 1.00 94.50 708 GLY A CA 1
ATOM 5247 C C . GLY A 1 708 ? 14.877 -41.074 -17.754 1.00 94.50 708 GLY A C 1
ATOM 5248 O O . GLY A 1 708 ? 14.387 -42.184 -17.951 1.00 94.50 708 GLY A O 1
ATOM 5249 N N . ARG A 1 709 ? 14.476 -39.996 -18.445 1.00 95.25 709 ARG A N 1
ATOM 5250 C CA . ARG A 1 709 ? 13.440 -39.981 -19.499 1.00 95.25 709 ARG A CA 1
ATOM 5251 C C . ARG A 1 709 ? 14.038 -39.673 -20.889 1.00 95.25 709 ARG A C 1
ATOM 5253 O O . ARG A 1 709 ? 13.673 -38.672 -21.513 1.00 95.25 709 ARG A O 1
ATOM 5260 N N . PRO A 1 710 ? 14.951 -40.512 -21.424 1.00 94.62 710 PRO A N 1
ATOM 5261 C CA . PRO A 1 710 ? 15.717 -40.197 -22.634 1.00 94.62 710 PRO A CA 1
ATOM 5262 C C . PRO A 1 710 ? 14.873 -40.064 -23.907 1.00 94.62 710 PRO A C 1
ATOM 5264 O O . PRO A 1 710 ? 15.163 -39.210 -24.743 1.00 94.62 710 PRO A O 1
ATOM 5267 N N . ALA A 1 711 ? 13.801 -40.847 -24.052 1.00 93.50 711 ALA A N 1
ATOM 5268 C CA . ALA A 1 711 ? 12.904 -40.740 -25.203 1.00 93.50 711 ALA A CA 1
ATOM 5269 C C . ALA A 1 711 ? 12.170 -39.385 -25.240 1.00 93.50 711 ALA A C 1
ATOM 5271 O O . ALA A 1 711 ? 12.029 -38.776 -26.302 1.00 93.50 711 ALA A O 1
ATOM 5272 N N . ASP A 1 712 ? 11.729 -38.892 -24.082 1.00 95.19 712 ASP A N 1
ATOM 5273 C CA . ASP A 1 712 ? 11.029 -37.610 -23.954 1.00 95.19 712 ASP A CA 1
ATOM 5274 C C . ASP A 1 712 ? 11.996 -36.443 -24.156 1.00 95.19 712 ASP A C 1
ATOM 5276 O O . ASP A 1 712 ? 11.673 -35.467 -24.841 1.00 95.19 712 ASP A O 1
ATOM 5280 N N . ALA A 1 713 ? 13.213 -36.577 -23.623 1.00 95.75 713 ALA A N 1
ATOM 5281 C CA . ALA A 1 713 ? 14.284 -35.626 -23.853 1.00 95.75 713 ALA A CA 1
ATOM 5282 C C . ALA A 1 713 ? 14.628 -35.503 -25.336 1.00 95.75 713 ALA A C 1
ATOM 5284 O O . ALA A 1 713 ? 14.683 -34.389 -25.850 1.00 95.75 713 ALA A O 1
ATOM 5285 N N . ARG A 1 714 ? 14.802 -36.631 -26.042 1.00 95.62 714 ARG A N 1
ATOM 5286 C CA . ARG A 1 714 ? 15.063 -36.649 -27.487 1.00 95.62 714 ARG A CA 1
ATOM 5287 C C . ARG A 1 714 ? 13.998 -35.858 -28.243 1.00 95.62 714 ARG A C 1
ATOM 5289 O O . ARG A 1 714 ? 14.349 -34.928 -28.960 1.00 95.62 714 ARG A O 1
ATOM 5296 N N . ARG A 1 715 ? 12.710 -36.149 -28.012 1.00 95.44 715 ARG A N 1
ATOM 5297 C CA . ARG A 1 715 ? 11.603 -35.418 -28.659 1.00 95.44 715 ARG A CA 1
ATOM 5298 C C . ARG A 1 715 ? 11.623 -33.924 -28.335 1.00 95.44 715 ARG A C 1
ATOM 5300 O O . ARG A 1 715 ? 11.353 -33.096 -29.200 1.00 95.44 715 ARG A O 1
ATOM 5307 N N . THR A 1 716 ? 11.946 -33.564 -27.096 1.00 96.56 716 THR A N 1
ATOM 5308 C CA . THR A 1 716 ? 12.001 -32.161 -26.653 1.00 96.56 716 THR A CA 1
ATOM 5309 C C . THR A 1 716 ? 13.161 -31.399 -27.299 1.00 96.56 716 THR A C 1
ATOM 5311 O O . THR A 1 716 ? 12.971 -30.292 -27.800 1.00 96.56 716 THR A O 1
ATOM 5314 N N . LEU A 1 717 ? 14.346 -32.005 -27.359 1.00 96.25 717 LEU A N 1
ATOM 5315 C CA . LEU A 1 717 ? 15.536 -31.419 -27.977 1.00 96.25 717 LEU A CA 1
ATOM 5316 C C . LEU A 1 717 ? 15.423 -31.357 -29.510 1.00 96.25 717 LEU A C 1
ATOM 5318 O O . LEU A 1 717 ? 15.871 -30.389 -30.118 1.00 96.25 717 LEU A O 1
ATOM 5322 N N . GLU A 1 718 ? 14.774 -32.338 -30.143 1.00 95.75 718 GLU A N 1
ATOM 5323 C CA . GLU A 1 718 ? 14.455 -32.303 -31.577 1.00 95.75 718 GLU A CA 1
ATOM 5324 C C . GLU A 1 718 ? 13.488 -31.154 -31.908 1.00 95.75 718 GLU A C 1
ATOM 5326 O O . GLU A 1 718 ? 13.692 -30.457 -32.901 1.00 95.75 718 GLU A O 1
ATOM 5331 N N . ARG A 1 719 ? 12.502 -30.871 -31.040 1.00 96.44 719 ARG A N 1
ATOM 5332 C CA . ARG A 1 719 ? 11.655 -29.668 -31.160 1.00 96.44 719 ARG A CA 1
ATOM 5333 C C . ARG A 1 719 ? 12.471 -28.377 -31.055 1.00 96.44 719 ARG A C 1
ATOM 5335 O O . ARG A 1 719 ? 12.217 -27.456 -31.823 1.00 96.44 719 ARG A O 1
ATOM 5342 N N . SER A 1 720 ? 13.454 -28.314 -30.152 1.00 96.69 720 SER A N 1
ATOM 5343 C CA . SER A 1 720 ? 14.361 -27.158 -30.049 1.00 96.69 720 SER A CA 1
ATOM 5344 C C . SER A 1 720 ? 15.179 -26.960 -31.332 1.00 96.69 720 SER A C 1
ATOM 5346 O O . SER A 1 720 ? 15.224 -25.856 -31.872 1.00 96.69 720 SER A O 1
ATOM 5348 N N . LEU A 1 721 ? 15.764 -28.031 -31.885 1.00 96.06 721 LEU A N 1
ATOM 5349 C CA . LEU A 1 721 ? 16.520 -27.970 -33.145 1.00 96.06 721 LEU A CA 1
ATOM 5350 C C . LEU A 1 721 ? 15.656 -27.621 -34.359 1.00 96.06 721 LEU A C 1
ATOM 5352 O O . LEU A 1 721 ? 16.147 -26.980 -35.284 1.00 96.06 721 LEU A O 1
ATOM 5356 N N . ALA A 1 722 ? 14.386 -28.026 -34.368 1.00 96.06 722 ALA A N 1
ATOM 5357 C CA . ALA A 1 722 ? 13.453 -27.631 -35.417 1.00 96.06 722 ALA A CA 1
ATOM 5358 C C . ALA A 1 722 ? 13.181 -26.116 -35.407 1.00 96.06 722 ALA A C 1
ATOM 5360 O O . ALA A 1 722 ? 12.929 -25.543 -36.463 1.00 96.06 722 ALA A O 1
ATOM 5361 N N . MET A 1 723 ? 13.256 -25.465 -34.237 1.00 95.69 723 MET A N 1
ATOM 5362 C CA . MET A 1 723 ? 13.143 -24.008 -34.122 1.00 95.69 723 MET A CA 1
ATOM 5363 C C . MET A 1 723 ? 14.436 -23.296 -34.533 1.00 95.69 723 MET A C 1
ATOM 5365 O O . MET A 1 723 ? 14.386 -22.318 -35.273 1.00 95.69 723 MET A O 1
ATOM 5369 N N . VAL A 1 724 ? 15.590 -23.781 -34.061 1.00 96.19 724 VAL A N 1
ATOM 5370 C CA . VAL A 1 724 ? 16.913 -23.243 -34.416 1.00 96.19 724 VAL A CA 1
ATOM 5371 C C . VAL A 1 724 ? 17.865 -24.406 -34.724 1.00 96.19 724 VAL A C 1
ATOM 5373 O O . VAL A 1 724 ? 18.352 -25.053 -33.793 1.00 96.19 724 VAL A O 1
ATOM 5376 N N . PRO A 1 725 ? 18.165 -24.687 -36.008 1.00 94.00 725 PRO A N 1
ATOM 5377 C CA . PRO A 1 725 ? 19.017 -25.823 -36.388 1.00 94.00 725 PRO A CA 1
ATOM 5378 C C . PRO A 1 725 ? 20.489 -25.702 -35.962 1.00 94.00 725 PRO A C 1
ATOM 5380 O O . PRO A 1 725 ? 21.188 -26.718 -35.834 1.00 94.00 725 PRO A O 1
ATOM 5383 N N . GLU A 1 726 ? 20.974 -24.476 -35.750 1.00 94.56 726 GLU A N 1
ATOM 5384 C CA . GLU A 1 726 ? 22.360 -24.156 -35.386 1.00 94.56 726 GLU A CA 1
ATOM 5385 C C . GLU A 1 726 ? 22.601 -24.213 -33.870 1.00 94.56 726 GLU A C 1
ATOM 5387 O O . GLU A 1 726 ? 22.959 -23.233 -33.228 1.00 94.56 726 GLU A O 1
ATOM 5392 N N . GLN A 1 727 ? 22.415 -25.394 -33.278 1.00 95.38 727 GLN A N 1
ATOM 5393 C CA . GLN A 1 727 ? 22.713 -25.636 -31.861 1.00 95.38 727 GLN A CA 1
ATOM 5394 C C . GLN A 1 727 ? 23.684 -26.824 -31.720 1.00 95.38 727 GLN A C 1
ATOM 5396 O O . GLN A 1 727 ? 23.246 -27.958 -31.496 1.00 95.38 727 GLN A O 1
ATOM 5401 N N . PRO A 1 728 ? 25.011 -26.617 -31.873 1.00 93.75 728 PRO A N 1
ATOM 5402 C CA . PRO A 1 728 ? 25.991 -27.708 -31.921 1.00 93.75 728 PRO A CA 1
ATOM 5403 C C . PRO A 1 728 ? 26.028 -28.528 -30.627 1.00 93.75 728 PRO A C 1
ATOM 5405 O O . PRO A 1 728 ? 26.141 -29.751 -30.685 1.00 93.75 728 PRO A O 1
ATOM 5408 N N . VAL A 1 729 ? 25.845 -27.876 -29.473 1.00 92.94 729 VAL A N 1
ATOM 5409 C CA . VAL A 1 729 ? 25.768 -28.538 -28.160 1.00 92.94 729 VAL A CA 1
ATOM 5410 C C . VAL A 1 729 ? 24.580 -29.500 -28.100 1.00 92.94 729 VAL A C 1
ATOM 5412 O O . VAL A 1 729 ? 24.737 -30.648 -27.698 1.00 92.94 729 VAL A O 1
ATOM 5415 N N . ILE A 1 730 ? 23.404 -29.069 -28.562 1.00 94.94 730 ILE A N 1
ATOM 5416 C CA . ILE A 1 730 ? 22.191 -29.897 -28.557 1.00 94.94 730 ILE A CA 1
ATOM 5417 C C . ILE A 1 730 ? 22.294 -31.039 -29.571 1.00 94.94 730 ILE A C 1
ATOM 5419 O O . ILE A 1 730 ? 21.883 -32.163 -29.285 1.00 94.94 730 ILE A O 1
ATOM 5423 N N . ARG A 1 731 ? 22.906 -30.791 -30.736 1.00 93.00 731 ARG A N 1
ATOM 5424 C CA . ARG A 1 731 ? 23.171 -31.834 -31.735 1.00 93.00 731 ARG A CA 1
ATOM 5425 C C . ARG A 1 731 ? 24.119 -32.906 -31.195 1.00 93.00 731 ARG A C 1
ATOM 5427 O O . ARG A 1 731 ? 23.846 -34.088 -31.384 1.00 93.00 731 ARG A O 1
ATOM 5434 N N . ALA A 1 732 ? 25.194 -32.504 -30.515 1.00 90.88 732 ALA A N 1
ATOM 5435 C CA . ALA A 1 732 ? 26.114 -33.426 -29.854 1.00 90.88 732 ALA A CA 1
ATOM 5436 C C . ALA A 1 732 ? 25.411 -34.204 -28.731 1.00 90.88 732 ALA A C 1
ATOM 5438 O O . ALA A 1 732 ? 25.536 -35.423 -28.658 1.00 90.88 732 ALA A O 1
ATOM 5439 N N . LEU A 1 733 ? 24.593 -33.527 -27.919 1.00 89.19 733 LEU A N 1
ATOM 5440 C CA . LEU A 1 733 ? 23.803 -34.162 -26.866 1.00 89.19 733 LEU A CA 1
ATOM 5441 C C . LEU A 1 733 ? 22.862 -35.233 -27.438 1.00 89.19 733 LEU A C 1
ATOM 5443 O O . LEU A 1 733 ? 22.844 -36.354 -26.955 1.00 89.19 733 LEU A O 1
ATOM 5447 N N . LEU A 1 734 ? 22.149 -34.961 -28.533 1.00 90.31 734 LEU A N 1
ATOM 5448 C CA . LEU A 1 734 ? 21.263 -35.940 -29.178 1.00 90.31 734 LEU A CA 1
ATOM 5449 C C . LEU A 1 734 ? 21.975 -37.175 -29.753 1.00 90.31 734 LEU A C 1
ATOM 5451 O O . LEU A 1 734 ? 21.313 -38.190 -29.988 1.00 90.31 734 LEU A O 1
ATOM 5455 N N . GLN A 1 735 ? 23.287 -37.116 -29.996 1.00 88.31 735 GLN A N 1
ATOM 5456 C CA . GLN A 1 735 ? 24.070 -38.290 -30.397 1.00 88.31 735 GLN A CA 1
ATOM 5457 C C . GLN A 1 735 ? 24.324 -39.237 -29.220 1.00 88.31 735 GLN A C 1
ATOM 5459 O O . GLN A 1 735 ? 24.478 -40.436 -29.441 1.00 88.31 735 GLN A O 1
ATOM 5464 N N . THR A 1 736 ? 24.329 -38.723 -27.986 1.00 83.81 736 THR A N 1
ATOM 5465 C CA . THR A 1 736 ? 24.538 -39.522 -26.770 1.00 83.81 736 THR A CA 1
ATOM 5466 C C . THR A 1 736 ? 23.234 -40.091 -26.201 1.00 83.81 736 THR A C 1
ATOM 5468 O O . THR A 1 736 ? 23.268 -41.060 -25.447 1.00 83.81 736 THR A O 1
ATOM 5471 N N . VAL A 1 737 ? 22.074 -39.549 -26.594 1.00 83.69 737 VAL A N 1
ATOM 5472 C CA . VAL A 1 737 ? 20.755 -40.075 -26.205 1.00 83.69 737 VAL A CA 1
ATOM 5473 C C . VAL A 1 737 ? 20.399 -41.313 -27.044 1.00 83.69 737 VAL A C 1
ATOM 5475 O O . VAL A 1 737 ? 20.418 -41.224 -28.275 1.00 83.69 737 VAL A O 1
ATOM 5478 N N . PRO A 1 738 ? 19.999 -42.451 -26.449 1.00 76.50 738 PRO A N 1
ATOM 5479 C CA . PRO A 1 738 ? 19.550 -43.626 -27.197 1.00 76.50 738 PRO A CA 1
ATOM 5480 C C . PRO A 1 738 ? 18.436 -43.308 -28.212 1.00 76.50 738 PRO A C 1
ATOM 5482 O O . PRO A 1 738 ? 17.614 -42.409 -28.019 1.00 76.50 738 PRO A O 1
ATOM 5485 N N . LYS A 1 739 ? 18.425 -44.033 -29.338 1.00 69.81 739 LYS A N 1
ATOM 5486 C CA . LYS A 1 739 ? 17.397 -43.903 -30.392 1.00 69.81 739 LYS A CA 1
ATOM 5487 C C . LYS A 1 739 ? 16.136 -44.740 -30.122 1.00 69.81 739 LYS A C 1
ATOM 5489 O O . LYS A 1 739 ? 15.207 -44.669 -30.921 1.00 69.81 739 LYS A O 1
ATOM 5494 N N . ARG A 1 740 ? 16.128 -45.557 -29.064 1.00 55.53 740 ARG A N 1
ATOM 5495 C CA . ARG A 1 740 ? 15.032 -46.455 -28.684 1.00 55.53 740 ARG A CA 1
ATOM 5496 C C . ARG A 1 740 ? 14.703 -46.282 -27.217 1.00 55.53 740 ARG A C 1
ATOM 5498 O O . ARG A 1 740 ? 15.676 -46.248 -26.431 1.00 55.53 740 ARG A O 1
#

Secondary structure (DSSP, 8-state):
-PPPPPPPPPPPPPEEEEEETT--HHHHHHHHHTT--HHHHHHHHHSEEEEEEPPSS--HHHHHHHHHHSS-HHHH---SSEEPPTTS--EE--GGG--B--HHHHHHHTT--EEEES-TT-PSPP--SEEEE-THHHHTGGG--SSPPTTSEESGGGHHHHTTT---GGGS-HHHHHHHS---HHHHHHHHHHHHH-HHHHTTSHHHHHHHHHHHHHHHHHHHHHHHHH---SEEEEEE-HHHHHHHHHTT-TTTHHHHHHHHHHHHHHHHHHHHHHS-TT-EEEEE-S-EE--TTS-----TT-TT-SGGGGEESEEEEEEEEHHHHHTSS--PPPEEEEEE-HHHHHHHHHHHTTPPEETT--PPPPTTTS-TT---EES---B---SSPPPPPPHHHHHHHHHHHHHHTS--S---S-HHHHHHHHHHHHTT-HHHHHHHHHHHHHH-TT-HHHHHHHHHHHHHTT-HHHHHHHHHHHHHHS-TT----THHHHHHHHHHHHTT-HHHHHHHHTT--GGGTTSHHHHHHHHHHHHHTT-HHHHHHHHHHHHHH-TT-HHHHHHHHHHHHHTT-HHHHHHHHHHHHHH-TT-HHHHHHHHHHHHHTT-HHHHHHHHHHHHHH-TT-HHHHHHHHHHHHHTT-HHHHHHHTTTPPP-HHHHHHHHHHHHHTT-HHHHHHHHHHHHHTSS--HHHHHHHHHHHHHTT-HHHHHHHHHHHHHH-S--HHHHHHHHHS---

pLDDT: mean 89.15, std 12.18, range [30.77, 98.56]

Sequence (740 aa):
TGPASPAASPAAPAVAVFGVDAADWRTIDALLSGGRLPAFARLRQASLRGTLRADPPLLSPIIWTTIATGRQPEDHGVLDFMVDVPGGPQVPVHGGVRRVKAAWEIWSDAGRRVLVTGWWATWPADRVRGVVVSDRLTTRHLRGETPPERGLVHPPEAWAGISRTVVPPSTIGFEALSRLIPVTRAEFDHAVAEEQASASRFYRDPIAHLRAAIAASRTWRAIVSAQLAEGSPDLVMVCHDVVDTVSHLFIRDRVRGERAIAAAYAEADQALGEMAAKLDPGTLVVVLSDHGFHAADAGIREDPSDLTAGASAWHRPYGIFAAAPAGVIAGTVAGSSPSDVGTVSPLDILPTLLSRAGLPVAADMPGRIIAGIGRKDGPPRVPSYGAHVLPEPPPALGAAARASELERLRALGYVSGAGPTSLARTNLGEILYRRGDFKGAVRELEAVVRADPLNQHAQLWLARAHAAAGRDAEALQVYERMIRGAGAGADLDPIVFLAATEIDLAAGRAEAARARLGRVPAALSGSPEVLTARGSVAEAEGRRDEAQREYRAALAAAPSDAAALERLVNLHIKEGRADLARTIAARTAQAFPSSAAHLSLAGEAALALKRYAEAARWFETALELAPDADSVRTELARARLLNGDPSAALEALEGTRSSRDTESLRGASLAGREDWPGAIAAYERALSFGPPTTDLLNALGHALLRGGRPADARRTLERSLAMVPEQPVIRALLQTVPKR

Radius of gyration: 28.61 Å; chains: 1; bounding box: 73×80×73 Å

Foldseek 3Di:
DDPDDPDDDPQFFFAEEAEEAAAFPVLVVVVVVVVALLLVVLLQFFWAWAKAFDDPPLAQLQLLLCLFFLAHCVQQQRQAQWDDDVVDFIDGAALVRGWADGPQAQCQVVVFEEAAALRHRCPLPDAGRYKHAYVCCLLPVLAVPPPDFPRRMPPPVCCVVLVVLQQHLVVCDPVNLCQQFPDDPVLRVVLVVQSVPALLSNLLRLSSQLSSLLSSLSSQLSNLLVRLVVHAGSYYYYHRHSLVSQCLSALQPPRTNSSNNSVSSNSSSVSLLSNLVSHDQQHKYKYKYQWHFFHSLQLQDQDLLPLPQHLNSRTGSIMIIIIDGSCSSNVNDRHHGYHYQYYAYSSQNSQQVCQSRLHARAPNSPHHHGPPRGDPVTHHYDPGPGTDDDPDPRPDDDPSNRVSVVSNCVSSGVDDDDDDDDPSLLSVLVVCVVVVVLVSSLVSLVVRCVVPVQSLSSLQSNLVSCVSVVNNVVSLVSLVSLLVVADLDDPRDLLSLLVNLVSCVVVLNLVVSVVSLVSDHPVCCQALSSLQSQLSSCVSVVVLVSSLVSLVSSCVNRVSPLSSLLSNLVSCLVVVNLVVSLVSLVVSCVSRVSHLSSLQSNLVSCVSVLVLVRSLVSLVSSCVNVVQPLVSLLSNLVSCVSVLNLPVSCVSLPPHDDELSSLQSQLSSCVSVVVLVRNLVSLVSSCVRDPDALVSLQSNLVSCVSVVNLVVSLVSLVVSCVVPVPDVVSVVVNVVRDPD